Protein AF-0000000080636293 (afdb_homodimer)

Sequence (524 aa):
MVNEALSLHAPFLYRIYSVWFRHVRVYSQNLLANAFPPFVEPIIFLIGIGLGLGRFVPDINGQPFVQYLAIGIIVTPAMFTAAYECTFGTFIRLKYEKIYDGMLAAPLTAHDLLIGEILWAGTKGFFFSSSVLVVVSIFGILNPLQVIIAPLVGFLTASMFATIAFIITSIVDNLEQFNFFFTGFIEPMFFLSGVVFPIEQLPDWLRPVAEVFPLTHPVRLLRAYSMGDMGLTQLWDILYCVVLIVLAGWFGMRRLRRQMVDMVNEALSLHAPFLYRIYSVWFRHVRVYSQNLLANAFPPFVEPIIFLIGIGLGLGRFVPDINGQPFVQYLAIGIIVTPAMFTAAYECTFGTFIRLKYEKIYDGMLAAPLTAHDLLIGEILWAGTKGFFFSSSVLVVVSIFGILNPLQVIIAPLVGFLTASMFATIAFIITSIVDNLEQFNFFFTGFIEPMFFLSGVVFPIEQLPDWLRPVAEVFPLTHPVRLLRAYSMGDMGLTQLWDILYCVVLIVLAGWFGMRRLRRQMVD

Secondary structure (DSSP, 8-state):
--TTTTGGGS-HHHHHHHHHHHHHHHHHHTHHHHHHHHHHHHHHHIIIIIIHHHTTSPPBTTB-HHHHHHHHHTTHHHHHHHHHIIIIIHHIIIIII-HHHHHHTTT--HHHHHHHHHHHHHHHHHHHHHHHHHHHHHTTSS-GGGGTTHHHHHHHHHHHHHHHHHHHHHH--SGGGHHHHIIIIIHHHHHHSSSSS-GGGS-TTTHHHHHH-TTHHHHHHHHHHHTT--SHHHHHHHHHHHHHHHHHHHHHHHHHHHHHH-/--TTTSGGGS-HHHHHHHHHHHHHHHHHHTHHHHHHHHHHHHHHHIIIIIIHHHTTSPPBTTB-HHHHHHHHHTTHHHHHHHHHIIIIIHHIIIIII-HHHHHHTTT--HHHHHHHHHHHHHHHHHHHHHHHHHHHHHTTSS-GGGGTTHHHHHHHHHHHHHHHHHHHHHH--SGGGHHHHIIIIIHHHHHHSSSSS-GGGS-TTTHHHHHH-TTHHHHHHHHHHHHT--SHHHHHHHHHHHHHHHHHHHHHHHHHHHHHH-

Structure (mmCIF, N/CA/C/O backbone):
data_AF-0000000080636293-model_v1
#
loop_
_entity.id
_entity.type
_entity.pdbx_description
1 polymer 'Transport permease protein'
#
loop_
_atom_site.group_PDB
_atom_site.id
_atom_site.type_symbol
_atom_site.label_atom_id
_atom_site.label_alt_id
_atom_site.label_comp_id
_atom_site.label_asym_id
_atom_site.label_entity_id
_atom_site.label_seq_id
_atom_site.pdbx_PDB_ins_code
_atom_site.Cartn_x
_atom_site.Cartn_y
_atom_site.Cartn_z
_atom_site.occupancy
_atom_site.B_iso_or_equiv
_atom_site.auth_seq_id
_atom_site.auth_comp_id
_atom_site.auth_asym_id
_atom_site.auth_atom_id
_atom_site.pdbx_PDB_model_num
ATOM 1 N N . MET A 1 1 ? -28.094 35.75 16.172 1 33.78 1 MET A N 1
ATOM 2 C CA . MET A 1 1 ? -28.797 34.75 16.984 1 33.78 1 MET A CA 1
ATOM 3 C C . MET A 1 1 ? -30.016 34.219 16.234 1 33.78 1 MET A C 1
ATOM 5 O O . MET A 1 1 ? -30.453 33.094 16.484 1 33.78 1 MET A O 1
ATOM 9 N N . VAL A 1 2 ? -30.766 35.125 15.656 1 38.97 2 VAL A N 1
ATOM 10 C CA . VAL A 1 2 ? -32 34.844 14.93 1 38.97 2 VAL A CA 1
ATOM 11 C C . VAL A 1 2 ? -31.719 33.969 13.711 1 38.97 2 VAL A C 1
ATOM 13 O O . VAL A 1 2 ? -32.469 33.062 13.406 1 38.97 2 VAL A O 1
ATOM 16 N N . ASN A 1 3 ? -30.703 34.406 12.859 1 35.59 3 ASN A N 1
ATOM 17 C CA . ASN A 1 3 ? -30.312 33.75 11.602 1 35.59 3 ASN A CA 1
ATOM 18 C C . ASN A 1 3 ? -29.703 32.375 11.844 1 35.59 3 ASN A C 1
ATOM 20 O O . ASN A 1 3 ? -29.141 31.781 10.922 1 35.59 3 ASN A O 1
ATOM 24 N N . GLU A 1 4 ? -29.172 32.125 13.031 1 40.16 4 GLU A N 1
ATOM 25 C CA . GLU A 1 4 ? -28.641 30.844 13.484 1 40.16 4 GLU A CA 1
ATOM 26 C C . GLU A 1 4 ? -29.719 29.766 13.43 1 40.16 4 GLU A C 1
ATOM 28 O O . GLU A 1 4 ? -29.422 28.578 13.273 1 40.16 4 GLU A O 1
ATOM 33 N N . ALA A 1 5 ? -30.953 29.984 13.922 1 43.47 5 ALA A N 1
ATOM 34 C CA . ALA A 1 5 ? -32.156 29.172 14.078 1 43.47 5 ALA A CA 1
ATOM 35 C C . ALA A 1 5 ? -32.719 28.75 12.719 1 43.47 5 ALA A C 1
ATOM 37 O O . ALA A 1 5 ? -33.312 27.672 12.594 1 43.47 5 ALA A O 1
ATOM 38 N N . LEU A 1 6 ? -32.75 29.531 11.703 1 43.47 6 LEU A N 1
ATOM 39 C CA . LEU A 1 6 ? -33.375 29.328 10.391 1 43.47 6 LEU A CA 1
ATOM 40 C C . LEU A 1 6 ? -32.594 28.312 9.57 1 43.47 6 LEU A C 1
ATOM 42 O O . LEU A 1 6 ? -33.156 27.703 8.648 1 43.47 6 LEU A O 1
ATOM 46 N N . SER A 1 7 ? -31.188 28.297 9.656 1 47.69 7 SER A N 1
ATOM 47 C CA . SER A 1 7 ? -30.266 27.516 8.836 1 47.69 7 SER A CA 1
ATOM 48 C C . SER A 1 7 ? -30.297 26.031 9.219 1 47.69 7 SER A C 1
ATOM 50 O O . SER A 1 7 ? -30.016 25.172 8.383 1 47.69 7 SER A O 1
ATOM 52 N N . LEU A 1 8 ? -30.547 25.688 10.453 1 54.41 8 LEU A N 1
ATOM 53 C CA . LEU A 1 8 ? -31.031 24.359 10.82 1 54.41 8 LEU A CA 1
ATOM 54 C C . LEU A 1 8 ? -32.406 24.078 10.203 1 54.41 8 LEU A C 1
ATOM 56 O O . LEU A 1 8 ? -32.938 22.984 10.367 1 54.41 8 LEU A O 1
ATOM 60 N N . HIS A 1 9 ? -32.875 25 9.414 1 61.44 9 HIS A N 1
ATOM 61 C CA . HIS A 1 9 ? -34.188 24.953 8.82 1 61.44 9 HIS A CA 1
ATOM 62 C C . HIS A 1 9 ? -34.188 24.234 7.473 1 61.44 9 HIS A C 1
ATOM 64 O O . HIS A 1 9 ? -35.219 23.969 6.887 1 61.44 9 HIS A O 1
ATOM 70 N N . ALA A 1 10 ? -33 24.078 6.902 1 69.81 10 ALA A N 1
ATOM 71 C CA . ALA A 1 10 ? -33 23.359 5.625 1 69.81 10 ALA A CA 1
ATOM 72 C C . ALA A 1 10 ? -33.281 21.875 5.832 1 69.81 10 ALA A C 1
ATOM 74 O O . ALA A 1 10 ? -32.875 21.297 6.84 1 69.81 10 ALA A O 1
ATOM 75 N N . PRO A 1 11 ? -34.031 21.344 4.961 1 82.19 11 PRO A N 1
ATOM 76 C CA . PRO A 1 11 ? -34.312 19.906 5.051 1 82.19 11 PRO A CA 1
ATOM 77 C C . PRO A 1 11 ? -33.062 19.062 5.148 1 82.19 11 PRO A C 1
ATOM 79 O O . PRO A 1 11 ? -32 19.453 4.664 1 82.19 11 PRO A O 1
ATOM 82 N N . PHE A 1 12 ? -33.156 18.062 5.887 1 83.94 12 PHE A N 1
ATOM 83 C CA . PHE A 1 12 ? -32.094 17.094 6.156 1 83.94 12 PHE A CA 1
ATOM 84 C C . PHE A 1 12 ? -31.328 16.766 4.879 1 83.94 12 PHE A C 1
ATOM 86 O O . PHE A 1 12 ? -30.094 16.812 4.863 1 83.94 12 PHE A O 1
ATOM 93 N N . LEU A 1 13 ? -32 16.609 3.824 1 85.75 13 LEU A N 1
ATOM 94 C CA . LEU A 1 13 ? -31.391 16.203 2.566 1 85.75 13 LEU A CA 1
ATOM 95 C C . LEU A 1 13 ? -30.531 17.312 1.988 1 85.75 13 LEU A C 1
ATOM 97 O O . LEU A 1 13 ? -29.5 17.047 1.354 1 85.75 13 LEU A O 1
ATOM 101 N N . TYR A 1 14 ? -31 18.484 2.246 1 85 14 TYR A N 1
ATOM 102 C CA . TYR A 1 14 ? -30.234 19.625 1.755 1 85 14 TYR A CA 1
ATOM 103 C C . TYR A 1 14 ? -28.922 19.766 2.527 1 85 14 TYR A C 1
ATOM 105 O O . TYR A 1 14 ? -27.891 20.078 1.945 1 85 14 TYR A O 1
ATOM 113 N N . ARG A 1 15 ? -29.016 19.562 3.773 1 85.12 15 ARG A N 1
ATOM 114 C CA . A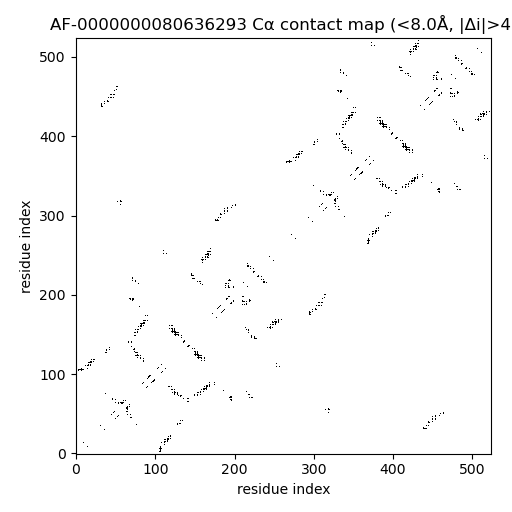RG A 1 15 ? -27.828 19.672 4.613 1 85.12 15 ARG A CA 1
ATOM 115 C C . ARG A 1 15 ? -26.781 18.625 4.238 1 85.12 15 ARG A C 1
ATOM 117 O O . ARG A 1 15 ? -25.594 18.953 4.086 1 85.12 15 ARG A O 1
ATOM 124 N N . ILE A 1 16 ? -27.234 17.469 4.055 1 88.19 16 ILE A N 1
ATOM 125 C CA . ILE A 1 16 ? -26.328 16.375 3.684 1 88.19 16 ILE A CA 1
ATOM 126 C C . ILE A 1 16 ? -25.734 16.641 2.305 1 88.19 16 ILE A C 1
ATOM 128 O O . ILE A 1 16 ? -24.547 16.422 2.084 1 88.19 16 ILE A O 1
ATOM 132 N N . TYR A 1 17 ? -26.547 17.125 1.46 1 88.69 17 TYR A N 1
ATOM 133 C CA . TYR A 1 17 ? -26.094 17.453 0.113 1 88.69 17 TYR A CA 1
ATOM 134 C C . TYR A 1 17 ? -25.047 18.547 0.145 1 88.69 17 TYR A C 1
ATOM 136 O O . TYR A 1 17 ? -24.062 18.5 -0.606 1 88.69 17 TYR A O 1
ATOM 144 N N . SER A 1 18 ? -25.234 19.469 0.982 1 85.62 18 SER A N 1
ATOM 145 C CA . SER A 1 18 ? -24.297 20.578 1.081 1 85.62 18 SER A CA 1
ATOM 146 C C . SER A 1 18 ? -22.922 20.094 1.522 1 85.62 18 SER A C 1
ATOM 148 O O . SER A 1 18 ? -21.891 20.531 0.982 1 85.62 18 SER A O 1
ATOM 150 N N . VAL A 1 19 ? -22.922 19.188 2.461 1 87.44 19 VAL A N 1
ATOM 151 C CA . VAL A 1 19 ? -21.656 18.641 2.947 1 87.44 19 VAL A CA 1
ATOM 152 C C . VAL A 1 19 ? -21 17.797 1.854 1 87.44 19 VAL A C 1
ATOM 154 O O . VAL A 1 19 ? -19.812 17.938 1.578 1 87.44 19 VAL A O 1
ATOM 157 N N . TRP A 1 20 ? -21.781 17 1.296 1 90 20 TRP A N 1
ATOM 158 C CA . TRP A 1 20 ? -21.297 16.156 0.204 1 90 20 TRP A CA 1
ATOM 159 C C . TRP A 1 20 ? -20.734 17 -0.933 1 90 20 TRP A C 1
ATOM 161 O O . TRP A 1 20 ? -19.656 16.719 -1.441 1 90 20 TRP A O 1
ATOM 171 N N . PHE A 1 21 ? -21.469 18.016 -1.294 1 88.06 21 PHE A N 1
ATOM 172 C CA . PHE A 1 21 ? -21.078 18.891 -2.4 1 88.06 21 PHE A CA 1
ATOM 173 C C . PHE A 1 21 ? -19.781 19.609 -2.078 1 88.06 21 PHE A C 1
ATOM 175 O O . PHE A 1 21 ? -18.953 19.844 -2.967 1 88.06 21 PHE A O 1
ATOM 182 N N . ARG A 1 22 ? -19.609 19.938 -0.931 1 84.56 22 ARG A N 1
ATOM 183 C CA . ARG A 1 22 ? -18.359 20.562 -0.514 1 84.56 22 ARG A CA 1
ATOM 184 C C . ARG A 1 22 ? -17.188 19.609 -0.704 1 84.56 22 ARG A C 1
ATOM 186 O O . ARG A 1 22 ? -16.125 20.016 -1.173 1 84.56 22 ARG A O 1
ATOM 193 N N . HIS A 1 23 ? -17.422 18.406 -0.342 1 86.12 23 HIS A N 1
ATOM 194 C CA . HIS A 1 23 ? -16.375 17.422 -0.517 1 86.12 23 HIS A CA 1
ATOM 195 C C . HIS A 1 23 ? -16.047 17.203 -1.993 1 86.12 23 HIS A C 1
ATOM 197 O O . HIS A 1 23 ? -14.883 17.078 -2.369 1 86.12 23 HIS A O 1
ATOM 203 N N . VAL A 1 24 ? -17.078 17.188 -2.779 1 86.56 24 VAL A N 1
ATOM 204 C CA . VAL A 1 24 ? -16.891 17.016 -4.219 1 86.56 24 VAL A CA 1
ATOM 205 C C . VAL A 1 24 ? -16.062 18.188 -4.77 1 86.56 24 VAL A C 1
ATOM 207 O O . VAL A 1 24 ? -15.141 17.969 -5.555 1 86.56 24 VAL A O 1
ATOM 210 N N . ARG A 1 25 ? -16.328 19.344 -4.348 1 82.44 25 ARG A N 1
ATOM 211 C CA . ARG A 1 25 ? -15.672 20.547 -4.844 1 82.44 25 ARG A CA 1
ATOM 212 C C . ARG A 1 25 ? -14.195 20.562 -4.457 1 82.44 25 ARG A C 1
ATOM 214 O O . ARG A 1 25 ? -13.336 20.891 -5.277 1 82.44 25 ARG A O 1
ATOM 221 N N . VAL A 1 26 ? -13.938 20.188 -3.256 1 79.5 26 VAL A N 1
ATOM 222 C CA . VAL A 1 26 ? -12.562 20.188 -2.77 1 79.5 26 VAL A CA 1
ATOM 223 C C . VAL A 1 26 ? -11.758 19.094 -3.471 1 79.5 26 VAL A C 1
ATOM 225 O O . VAL A 1 26 ? -10.609 19.312 -3.871 1 79.5 26 VAL A O 1
ATOM 228 N N . TYR A 1 27 ? -12.391 18.016 -3.602 1 80.38 27 TYR A N 1
ATOM 229 C CA . TYR A 1 27 ? -11.727 16.891 -4.242 1 80.38 27 TYR A CA 1
ATOM 230 C C . TYR A 1 27 ? -11.438 17.188 -5.711 1 80.38 27 TYR A C 1
ATOM 232 O O . TYR A 1 27 ? -10.391 16.797 -6.234 1 80.38 27 TYR A O 1
ATOM 240 N N . SER A 1 28 ? -12.281 17.922 -6.387 1 78.25 28 SER A N 1
ATOM 241 C CA . SER A 1 28 ? -12.172 18.219 -7.812 1 78.25 28 SER A CA 1
ATOM 242 C C . SER A 1 28 ? -11.055 19.219 -8.086 1 78.25 28 SER A C 1
ATOM 244 O O . SER A 1 28 ? -10.586 19.328 -9.219 1 78.25 28 SER A O 1
ATOM 246 N N . GLN A 1 29 ? -10.578 19.859 -7.023 1 77.62 29 GLN A N 1
ATOM 247 C CA . GLN A 1 29 ? -9.484 20.812 -7.188 1 77.62 29 GLN A CA 1
ATOM 248 C C . GLN A 1 29 ? -8.156 20.094 -7.418 1 77.62 29 GLN A C 1
ATOM 250 O O . GLN A 1 29 ? -7.254 20.641 -8.062 1 77.62 29 GLN A O 1
ATOM 255 N N . ASN A 1 30 ? -7.977 18.812 -6.922 1 74.25 30 ASN A N 1
ATOM 256 C CA . ASN A 1 30 ? -6.777 18 -7.094 1 74.25 30 ASN A CA 1
ATOM 257 C C . ASN A 1 30 ? -7.109 16.625 -7.652 1 74.25 30 ASN A C 1
ATOM 259 O O . ASN A 1 30 ? -6.57 15.617 -7.195 1 74.25 30 ASN A O 1
ATOM 263 N N . LEU A 1 31 ? -7.977 16.688 -8.609 1 71.31 31 LEU A N 1
ATOM 264 C CA . LEU A 1 31 ? -8.562 15.461 -9.141 1 71.31 31 LEU A CA 1
ATOM 265 C C . LEU A 1 31 ? -7.484 14.547 -9.719 1 71.31 31 LEU A C 1
ATOM 267 O O . LEU A 1 31 ? -7.516 13.336 -9.516 1 71.31 31 LEU A O 1
ATOM 271 N N . LEU A 1 32 ? -6.582 15.125 -10.391 1 70.94 32 LEU A N 1
ATOM 272 C CA . LEU A 1 32 ? -5.559 14.305 -11.031 1 70.94 32 LEU A CA 1
ATOM 273 C C . LEU A 1 32 ? -4.738 13.547 -9.992 1 70.94 32 LEU A C 1
ATOM 275 O O . LEU A 1 32 ? -4.551 12.336 -10.109 1 70.94 32 LEU A O 1
ATOM 279 N N . ALA A 1 33 ? -4.375 14.242 -9.008 1 70.44 33 ALA A N 1
ATOM 280 C CA . ALA A 1 33 ? -3.537 13.625 -7.98 1 70.44 33 ALA A CA 1
ATOM 281 C C . ALA A 1 33 ? -4.328 12.617 -7.148 1 70.44 33 ALA A C 1
ATOM 283 O O . ALA A 1 33 ? -3.803 11.578 -6.758 1 70.44 33 ALA A O 1
ATOM 284 N N . ASN A 1 34 ? -5.613 12.891 -7.047 1 72.5 34 ASN A N 1
ATOM 285 C CA . ASN A 1 34 ? -6.422 12.062 -6.164 1 72.5 34 ASN A CA 1
ATOM 286 C C . ASN A 1 34 ? -7 10.859 -6.902 1 72.5 34 ASN A C 1
ATOM 288 O O . ASN A 1 34 ? -7.195 9.797 -6.312 1 72.5 34 ASN A O 1
ATOM 292 N N . ALA A 1 35 ? -7.25 11.086 -8.086 1 74.25 35 ALA A N 1
ATOM 293 C CA . ALA A 1 35 ? -7.953 10.055 -8.836 1 74.25 35 ALA A CA 1
ATOM 294 C C . ALA A 1 35 ? -6.969 9.094 -9.5 1 74.25 35 ALA A C 1
ATOM 296 O O . ALA A 1 35 ? -7.34 7.977 -9.875 1 74.25 35 ALA A O 1
ATOM 297 N N . PHE A 1 36 ? -5.754 9.469 -9.492 1 80.12 36 PHE A N 1
ATOM 298 C CA . PHE A 1 36 ? -4.758 8.719 -10.242 1 80.12 36 PHE A CA 1
ATOM 299 C C . PHE A 1 36 ? -4.457 7.387 -9.555 1 80.12 36 PHE A C 1
ATOM 301 O O . PHE A 1 36 ? -4.523 6.328 -10.188 1 80.12 36 PHE A O 1
ATOM 308 N N . PRO A 1 37 ? -4.336 7.332 -8.312 1 77.69 37 PRO A N 1
ATOM 309 C CA . PRO A 1 37 ? -3.861 6.098 -7.68 1 77.69 37 PRO A CA 1
ATOM 310 C C . PRO A 1 37 ? -4.891 4.973 -7.746 1 77.69 37 PRO A C 1
ATOM 312 O O . PRO A 1 37 ? -4.559 3.85 -8.141 1 77.69 37 PRO A O 1
ATOM 315 N N . PRO A 1 38 ? -6.078 5.289 -7.473 1 73.69 38 PRO A N 1
ATOM 316 C CA . PRO A 1 38 ? -7.047 4.191 -7.457 1 73.69 38 PRO A CA 1
ATOM 317 C C . PRO A 1 38 ? -7.289 3.6 -8.844 1 73.69 38 PRO A C 1
ATOM 319 O O . PRO A 1 38 ? -7.734 2.455 -8.961 1 73.69 38 PRO A O 1
ATOM 322 N N . PHE A 1 39 ? -6.93 4.395 -9.797 1 76.38 39 PHE A N 1
ATOM 323 C CA . PHE A 1 39 ? -7.094 3.932 -11.172 1 76.38 39 PHE A CA 1
ATOM 324 C C . PHE A 1 39 ? -5.887 3.115 -11.609 1 76.38 39 PHE A C 1
ATOM 326 O O . PHE A 1 39 ? -6.035 2.098 -12.289 1 76.38 39 PHE A O 1
ATOM 333 N N . VAL A 1 40 ? -4.789 3.449 -11.227 1 81.25 40 VAL A N 1
ATOM 334 C CA . VAL A 1 40 ? -3.541 2.895 -11.742 1 81.25 40 VAL A CA 1
ATOM 335 C C . VAL A 1 40 ? -3.197 1.611 -10.984 1 81.25 40 VAL A C 1
ATOM 337 O O . VAL A 1 40 ? -2.732 0.638 -11.586 1 81.25 40 VAL A O 1
ATOM 340 N N . GLU A 1 41 ? -3.543 1.573 -9.766 1 84 41 GLU A N 1
ATOM 341 C CA . GLU A 1 41 ? -3.117 0.475 -8.906 1 84 41 GLU A CA 1
ATOM 342 C C . GLU A 1 41 ? -3.73 -0.849 -9.359 1 84 41 GLU A C 1
ATOM 344 O O . GLU A 1 41 ? -3.027 -1.855 -9.469 1 84 41 GLU A O 1
ATOM 349 N N . PRO A 1 42 ? -4.977 -0.83 -9.656 1 81.25 42 PRO A N 1
ATOM 350 C CA . PRO A 1 42 ? -5.551 -2.09 -10.133 1 81.25 42 PRO A CA 1
ATOM 351 C C . PRO A 1 42 ? -4.91 -2.574 -11.43 1 81.25 42 PRO A C 1
ATOM 353 O O . PRO A 1 42 ? -4.73 -3.781 -11.625 1 81.25 42 PRO A O 1
ATOM 356 N N . ILE A 1 43 ? -4.578 -1.666 -12.281 1 83.25 43 ILE A N 1
ATOM 357 C CA . ILE A 1 43 ? -3.957 -2.01 -13.555 1 83.25 43 ILE A CA 1
ATOM 358 C C . ILE A 1 43 ? -2.6 -2.664 -13.305 1 83.25 43 ILE A C 1
ATOM 360 O O . ILE A 1 43 ? -2.293 -3.707 -13.883 1 83.25 43 ILE A O 1
ATOM 364 N N . ILE A 1 44 ? -1.956 -2.133 -12.414 1 83.5 44 ILE A N 1
ATOM 365 C CA . ILE A 1 44 ? -0.627 -2.637 -12.086 1 83.5 44 ILE A CA 1
ATOM 366 C C . ILE A 1 44 ? -0.741 -4.027 -11.469 1 83.5 44 ILE A C 1
ATOM 368 O O . ILE A 1 44 ? 0.027 -4.93 -11.812 1 83.5 44 ILE A O 1
ATOM 372 N N . PHE A 1 45 ? -1.688 -4.168 -10.695 1 85.44 45 PHE A N 1
ATOM 373 C CA . PHE A 1 45 ? -1.891 -5.445 -10.023 1 85.44 45 PHE A CA 1
ATOM 374 C C . PHE A 1 45 ? -2.312 -6.52 -11.016 1 85.44 45 PHE A C 1
ATOM 376 O O . PHE A 1 45 ? -1.833 -7.652 -10.953 1 85.44 45 PHE A O 1
ATOM 383 N N . LEU A 1 46 ? -3.117 -6.16 -11.945 1 85.69 46 LEU A N 1
ATOM 384 C CA . LEU A 1 46 ? -3.586 -7.105 -12.953 1 85.69 46 LEU A CA 1
ATOM 385 C C . LEU A 1 46 ? -2.459 -7.496 -13.898 1 85.69 46 LEU A C 1
ATOM 387 O O . LEU A 1 46 ? -2.32 -8.664 -14.266 1 85.69 46 LEU A O 1
ATOM 391 N N . ILE A 1 47 ? -1.699 -6.516 -14.242 1 81.06 47 ILE A N 1
ATOM 392 C CA . ILE A 1 47 ? -0.583 -6.801 -15.141 1 81.06 47 ILE A CA 1
ATOM 393 C C . ILE A 1 47 ? 0.486 -7.598 -14.391 1 81.06 47 ILE A C 1
ATOM 395 O O . ILE A 1 47 ? 0.973 -8.617 -14.891 1 81.06 47 ILE A O 1
ATOM 399 N N . GLY A 1 48 ? 0.778 -7.156 -13.242 1 81.75 48 GLY A N 1
ATOM 400 C CA . GLY A 1 48 ? 1.832 -7.789 -12.469 1 81.75 48 GLY A CA 1
ATOM 401 C C . GLY A 1 48 ? 1.481 -9.195 -12.023 1 81.75 48 GLY A C 1
ATOM 402 O O . GLY A 1 48 ? 2.166 -10.156 -12.383 1 81.75 48 GLY A O 1
ATOM 403 N N . ILE A 1 49 ? 0.392 -9.289 -11.297 1 81.56 49 ILE A N 1
ATOM 404 C CA . ILE A 1 49 ? 0.025 -10.578 -10.727 1 81.56 49 ILE A CA 1
ATOM 405 C C . ILE A 1 49 ? -0.816 -11.367 -11.727 1 81.56 49 ILE A C 1
ATOM 407 O O . ILE A 1 49 ? -0.576 -12.555 -11.953 1 81.56 49 ILE A O 1
ATOM 411 N N . GLY A 1 50 ? -1.71 -10.742 -12.352 1 82 50 GLY A N 1
ATOM 412 C CA . GLY A 1 50 ? -2.605 -11.43 -13.266 1 82 50 GLY A CA 1
ATOM 413 C C . GLY A 1 50 ? -1.897 -12.008 -14.477 1 82 50 GLY A C 1
ATOM 414 O O . GLY A 1 50 ? -1.971 -13.211 -14.727 1 82 50 GLY A O 1
ATOM 415 N N . LEU A 1 51 ? -1.155 -11.188 -15.094 1 78.06 51 LEU A N 1
ATOM 416 C CA . LEU A 1 51 ? -0.467 -11.656 -16.281 1 78.06 51 LEU A CA 1
ATOM 417 C C . LEU A 1 51 ? 0.823 -12.383 -15.922 1 78.06 51 LEU A C 1
ATOM 419 O O . LEU A 1 51 ? 1.191 -13.367 -16.578 1 78.06 51 LEU A O 1
ATOM 423 N N . GLY A 1 52 ? 1.44 -11.93 -14.906 1 76.94 52 GLY A N 1
ATOM 424 C CA . GLY A 1 52 ? 2.686 -12.555 -14.492 1 76.94 52 GLY A CA 1
ATOM 425 C C . GLY A 1 52 ? 2.502 -13.969 -13.984 1 76.94 52 GLY A C 1
ATOM 426 O O . GLY A 1 52 ? 3.285 -14.859 -14.32 1 76.94 52 GLY A O 1
ATOM 427 N N . LEU A 1 53 ? 1.402 -14.141 -13.234 1 81 53 LEU A N 1
ATOM 428 C CA . LEU A 1 53 ? 1.17 -15.453 -12.641 1 81 53 LEU A CA 1
ATOM 429 C C . LEU A 1 53 ? 0.152 -1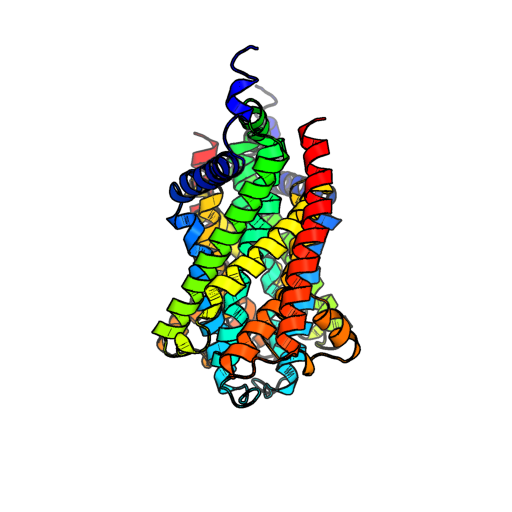6.25 -13.461 1 81 53 LEU A C 1
ATOM 431 O O . LEU A 1 53 ? 0.026 -17.453 -13.297 1 81 53 LEU A O 1
ATOM 435 N N . GLY A 1 54 ? -0.557 -15.539 -14.273 1 79.25 54 GLY A N 1
ATOM 436 C CA . GLY A 1 54 ? -1.654 -16.141 -15.008 1 79.25 54 GLY A CA 1
ATOM 437 C C . GLY A 1 54 ? -1.229 -17.359 -15.82 1 79.25 54 GLY A C 1
ATOM 438 O O . GLY A 1 54 ? -1.995 -18.312 -15.977 1 79.25 54 GLY A O 1
ATOM 439 N N . ARG A 1 55 ? -0.045 -17.391 -16.219 1 76.69 55 ARG A N 1
ATOM 440 C CA . ARG A 1 55 ? 0.416 -18.5 -17.047 1 76.69 55 ARG A CA 1
ATOM 441 C C . ARG A 1 55 ? 0.751 -19.719 -16.188 1 76.69 55 ARG A C 1
ATOM 443 O O . ARG A 1 55 ? 0.781 -20.844 -16.672 1 76.69 55 ARG A O 1
ATOM 450 N N . PHE A 1 56 ? 0.848 -19.422 -14.859 1 77.31 56 PHE A N 1
ATOM 451 C CA . PHE A 1 56 ? 1.283 -20.5 -13.969 1 77.31 56 PHE A CA 1
ATOM 452 C C . PHE A 1 56 ? 0.116 -21.031 -13.141 1 77.31 56 PHE A C 1
ATOM 454 O O . PHE A 1 56 ? 0.151 -22.156 -12.656 1 77.31 56 PHE A O 1
ATOM 461 N N . VAL A 1 57 ? -0.785 -20.203 -13.062 1 77.75 57 VAL A N 1
ATOM 462 C CA . VAL A 1 57 ? -1.896 -20.547 -12.18 1 77.75 57 VAL A CA 1
ATOM 463 C C . VAL A 1 57 ? -3.023 -21.172 -13 1 77.75 57 VAL A C 1
ATOM 465 O O . VAL A 1 57 ? -3.457 -20.609 -14.008 1 77.75 57 VAL A O 1
ATOM 468 N N . PRO A 1 58 ? -3.328 -22.375 -12.672 1 78.69 58 PRO A N 1
ATOM 469 C CA . PRO A 1 58 ? -4.477 -22.969 -13.359 1 78.69 58 PRO A CA 1
ATOM 470 C C . PRO A 1 58 ? -5.758 -22.156 -13.188 1 78.69 58 PRO A C 1
ATOM 472 O O . PRO A 1 58 ? -5.797 -21.234 -12.367 1 78.69 58 PRO A O 1
ATOM 475 N N . ASP A 1 59 ? -6.66 -22.422 -14.023 1 83.12 59 ASP A N 1
ATOM 476 C CA . ASP A 1 59 ? -7.961 -21.766 -13.875 1 83.12 59 ASP A CA 1
ATOM 477 C C . ASP A 1 59 ? -8.523 -21.969 -12.477 1 83.12 59 ASP A C 1
ATOM 479 O O . ASP A 1 59 ? -8.352 -23.031 -11.875 1 83.12 59 ASP A O 1
ATOM 483 N N . ILE A 1 60 ? -9.047 -20.953 -11.961 1 78.06 60 ILE A N 1
ATOM 484 C CA . ILE A 1 60 ? -9.68 -20.984 -10.641 1 78.06 60 ILE A CA 1
ATOM 485 C C . ILE A 1 60 ? -11.195 -21.047 -10.797 1 78.06 60 ILE A C 1
ATOM 487 O O . ILE A 1 60 ? -11.812 -20.109 -11.289 1 78.06 60 ILE A O 1
ATOM 491 N N . ASN A 1 61 ? -11.734 -22.078 -10.328 1 77.62 61 ASN A N 1
ATOM 492 C CA . ASN A 1 61 ? -13.172 -22.297 -10.445 1 77.62 61 ASN A CA 1
ATOM 493 C C . ASN A 1 61 ? -13.641 -22.141 -11.891 1 77.62 61 ASN A C 1
ATOM 495 O O . ASN A 1 61 ? -14.641 -21.484 -12.156 1 77.62 61 ASN A O 1
ATOM 499 N N . GLY A 1 62 ? -12.82 -22.516 -12.844 1 80 62 GLY A N 1
ATOM 500 C CA . GLY A 1 62 ? -13.188 -22.562 -14.25 1 80 62 GLY A CA 1
ATOM 501 C C . GLY A 1 62 ? -12.906 -21.266 -14.977 1 80 62 GLY A C 1
ATOM 502 O O . GLY A 1 62 ? -13.234 -21.125 -16.156 1 80 62 GLY A O 1
ATOM 503 N N . GLN A 1 63 ? -12.391 -20.312 -14.297 1 86.38 63 GLN A N 1
ATOM 504 C CA . GLN A 1 63 ? -12.062 -19.047 -14.938 1 86.38 63 GLN A CA 1
ATOM 505 C C . GLN A 1 63 ? -10.562 -18.781 -14.891 1 86.38 63 GLN A C 1
ATOM 507 O O . GLN A 1 63 ? -9.883 -19.203 -13.945 1 86.38 63 GLN A O 1
ATOM 512 N N . PRO A 1 64 ? -10.18 -18.141 -15.922 1 88.94 64 PRO A N 1
ATOM 513 C CA . PRO A 1 64 ? -8.758 -17.781 -15.883 1 88.94 64 PRO A CA 1
ATOM 514 C C . PRO A 1 64 ? -8.398 -16.953 -14.656 1 88.94 64 PRO A C 1
ATOM 516 O O . PRO A 1 64 ? -9.211 -16.141 -14.188 1 88.94 64 PRO A O 1
ATOM 519 N N . PHE A 1 65 ? -7.27 -17.156 -14.141 1 89 65 PHE A N 1
ATOM 520 C CA . PHE A 1 65 ? -6.797 -16.484 -12.93 1 89 65 PHE A CA 1
ATOM 521 C C . PHE A 1 65 ? -6.938 -14.977 -13.047 1 89 65 PHE A C 1
ATOM 523 O O . PHE A 1 65 ? -7.336 -14.305 -12.094 1 89 65 PHE A O 1
ATOM 530 N N . VAL A 1 66 ? -6.66 -14.469 -14.258 1 89.5 66 VAL A N 1
ATOM 531 C CA . VAL A 1 66 ? -6.707 -13.031 -14.469 1 89.5 66 VAL A CA 1
ATOM 532 C C . VAL A 1 66 ? -8.133 -12.523 -14.289 1 89.5 66 VAL A C 1
ATOM 534 O O . VAL A 1 66 ? -8.352 -11.438 -13.742 1 89.5 66 VAL A O 1
ATOM 537 N N . GLN A 1 67 ? -9.07 -13.297 -14.711 1 91.5 67 GLN A N 1
ATOM 538 C CA . GLN A 1 67 ? -10.469 -12.93 -14.555 1 91.5 67 GLN A CA 1
ATOM 539 C C . GLN A 1 67 ? -10.906 -13.016 -13.094 1 91.5 67 GLN A C 1
ATOM 541 O O . GLN A 1 67 ? -11.648 -12.156 -12.617 1 91.5 67 GLN A O 1
ATOM 546 N N . TYR A 1 68 ? -10.461 -14.047 -12.484 1 91.44 68 TYR A N 1
ATOM 547 C CA . TYR A 1 68 ? -10.742 -14.18 -11.055 1 91.44 68 TYR A CA 1
ATOM 548 C C . TYR A 1 68 ? -10.219 -12.969 -10.281 1 91.44 68 TYR A C 1
ATOM 550 O O . TYR A 1 68 ? -10.93 -12.398 -9.461 1 91.44 68 TYR A O 1
ATOM 558 N N . LEU A 1 69 ? -9 -12.594 -10.562 1 92.12 69 LEU A N 1
ATOM 559 C CA . LEU A 1 69 ? -8.344 -11.469 -9.906 1 92.12 69 LEU A CA 1
ATOM 560 C C . LEU A 1 69 ? -9.062 -10.156 -10.227 1 92.12 69 LEU A C 1
ATOM 562 O O . LEU A 1 69 ? -9.234 -9.312 -9.352 1 92.12 69 LEU A O 1
ATOM 566 N N . ALA A 1 70 ? -9.445 -10.016 -11.445 1 93.25 70 ALA A N 1
ATOM 567 C CA . ALA A 1 70 ? -10.117 -8.797 -11.898 1 93.25 70 ALA A CA 1
ATOM 568 C C . ALA A 1 70 ? -11.398 -8.555 -11.109 1 93.25 70 ALA A C 1
ATOM 570 O O . ALA A 1 70 ? -11.641 -7.445 -10.633 1 93.25 70 ALA A O 1
ATOM 571 N N . ILE A 1 71 ? -12.164 -9.602 -10.945 1 93.94 71 ILE A N 1
ATOM 572 C CA . ILE A 1 71 ? -13.43 -9.469 -10.234 1 93.94 71 ILE A CA 1
ATOM 573 C C . ILE A 1 71 ? -13.172 -9.102 -8.773 1 93.94 71 ILE A C 1
ATOM 575 O O . ILE A 1 71 ? -13.852 -8.242 -8.211 1 93.94 71 ILE A O 1
ATOM 579 N N . GLY A 1 72 ? -12.164 -9.688 -8.227 1 93.88 72 GLY A N 1
ATOM 580 C CA . GLY A 1 72 ? -11.836 -9.469 -6.824 1 93.88 72 GLY A CA 1
ATOM 581 C C . GLY A 1 72 ? -11.344 -8.055 -6.543 1 93.88 72 GLY A C 1
ATOM 582 O O . GLY A 1 72 ? -11.602 -7.508 -5.469 1 93.88 72 GLY A O 1
ATOM 583 N N . ILE A 1 73 ? -10.664 -7.434 -7.457 1 95 73 ILE A N 1
ATOM 584 C CA . ILE A 1 73 ? -9.984 -6.172 -7.18 1 95 73 ILE A CA 1
ATOM 585 C C . ILE A 1 73 ? -10.93 -5.008 -7.445 1 95 73 ILE A C 1
ATOM 587 O O . ILE A 1 73 ? -10.633 -3.863 -7.09 1 95 73 ILE A O 1
ATOM 591 N N . ILE A 1 74 ? -12.062 -5.23 -7.988 1 95.69 74 ILE A N 1
ATOM 592 C CA . ILE A 1 74 ? -12.977 -4.188 -8.43 1 95.69 74 ILE A CA 1
ATOM 593 C C . ILE A 1 74 ? -13.383 -3.316 -7.242 1 95.69 74 ILE A C 1
ATOM 595 O O . ILE A 1 74 ? -13.445 -2.09 -7.359 1 95.69 74 ILE A O 1
ATOM 599 N N . VAL A 1 75 ? -13.531 -3.947 -6.082 1 95.44 75 VAL A N 1
ATOM 600 C CA . VAL A 1 75 ? -14.109 -3.174 -4.992 1 95.44 75 VAL A CA 1
ATOM 601 C C . VAL A 1 75 ? -13.016 -2.766 -4.008 1 95.44 75 VAL A C 1
ATOM 603 O O . VAL A 1 75 ? -13.266 -1.994 -3.078 1 95.44 75 VAL A O 1
ATOM 606 N N . THR A 1 76 ? -11.805 -3.213 -4.195 1 95.38 76 THR A N 1
ATOM 607 C CA . THR A 1 76 ? -10.742 -2.955 -3.23 1 95.38 76 THR A CA 1
ATOM 608 C C . THR A 1 76 ? -10.406 -1.467 -3.186 1 95.38 76 THR A C 1
ATOM 610 O O . THR A 1 76 ? -10.133 -0.92 -2.113 1 95.38 76 THR A O 1
ATOM 613 N N . PRO A 1 77 ? -10.43 -0.735 -4.316 1 94.19 77 PRO A N 1
ATOM 614 C CA . PRO A 1 77 ? -10.172 0.704 -4.215 1 94.19 77 PRO A CA 1
ATOM 615 C C . PRO A 1 77 ? -11.211 1.425 -3.355 1 94.19 77 PRO A C 1
ATOM 617 O O . PRO A 1 77 ? -10.891 2.416 -2.695 1 94.19 77 PRO A O 1
ATOM 620 N N . ALA A 1 78 ? -12.391 0.94 -3.41 1 95.94 78 ALA A N 1
ATOM 621 C CA . ALA A 1 78 ? -13.445 1.517 -2.576 1 95.94 78 ALA A CA 1
ATOM 622 C C . ALA A 1 78 ? -13.102 1.39 -1.095 1 95.94 78 ALA A C 1
ATOM 624 O O . ALA A 1 78 ? -13.305 2.328 -0.32 1 95.94 78 ALA A O 1
ATOM 625 N N . MET A 1 79 ? -12.609 0.281 -0.73 1 96.5 79 MET A N 1
ATOM 626 C CA . MET A 1 79 ? -12.195 0.068 0.652 1 96.5 79 MET A CA 1
ATOM 627 C C . MET A 1 79 ? -11.078 1.035 1.038 1 96.5 79 MET A C 1
ATOM 629 O O . MET A 1 79 ? -11.18 1.73 2.051 1 96.5 79 MET A O 1
ATOM 633 N N . PHE A 1 80 ? -10.07 1.122 0.215 1 92.81 80 PHE A N 1
ATOM 634 C CA . PHE A 1 80 ? -8.883 1.911 0.536 1 92.81 80 PHE A CA 1
ATOM 635 C C . PHE A 1 80 ? -9.227 3.396 0.59 1 92.81 80 PHE A C 1
ATOM 637 O O . PHE A 1 80 ? -8.844 4.09 1.534 1 92.81 80 PHE A O 1
ATOM 644 N N . THR A 1 81 ? -9.922 3.877 -0.389 1 91.06 81 THR A N 1
ATOM 645 C CA . THR A 1 81 ? -10.227 5.301 -0.462 1 91.06 81 THR A CA 1
ATOM 646 C C . THR A 1 81 ? -11.102 5.73 0.712 1 91.06 81 THR A C 1
ATOM 648 O O . THR A 1 81 ? -10.891 6.793 1.296 1 91.06 81 THR A O 1
ATOM 651 N N . ALA A 1 82 ? -12.062 4.891 1 1 95.75 82 ALA A N 1
ATOM 652 C CA . ALA A 1 82 ? -12.945 5.219 2.113 1 95.75 82 ALA A CA 1
ATOM 653 C C . ALA A 1 82 ? -12.195 5.184 3.441 1 95.75 82 ALA A C 1
ATOM 655 O O . ALA A 1 82 ? -12.367 6.07 4.285 1 95.75 82 ALA A O 1
ATOM 656 N N . ALA A 1 83 ? -11.414 4.168 3.592 1 95 83 ALA A N 1
ATOM 657 C CA . ALA A 1 83 ? -10.633 4.055 4.82 1 95 83 ALA A CA 1
ATOM 658 C C . ALA A 1 83 ? -9.695 5.246 4.988 1 95 83 ALA A C 1
ATOM 660 O O . ALA A 1 83 ? -9.617 5.832 6.07 1 95 83 ALA A O 1
ATOM 661 N N . TYR A 1 84 ? -9.07 5.617 3.924 1 89.19 84 TYR A N 1
ATOM 662 C CA . TYR A 1 84 ? -8.141 6.738 3.98 1 89.19 84 TYR A CA 1
ATOM 663 C C . TYR A 1 84 ? -8.875 8.047 4.254 1 89.19 84 TYR A C 1
ATOM 665 O O . TYR A 1 84 ? -8.453 8.836 5.098 1 89.19 84 TYR A O 1
ATOM 673 N N . GLU A 1 85 ? -9.953 8.281 3.555 1 89.25 85 GLU A N 1
ATOM 674 C CA . GLU A 1 85 ? -10.734 9.508 3.662 1 89.25 85 GLU A CA 1
ATOM 675 C C . GLU A 1 85 ? -11.305 9.68 5.07 1 89.25 85 GLU A C 1
ATOM 677 O O . GLU A 1 85 ? -11.289 10.789 5.621 1 89.25 85 GLU A O 1
ATOM 682 N N . CYS A 1 86 ? -11.734 8.617 5.641 1 94.88 86 CYS A N 1
ATOM 683 C CA . CYS A 1 86 ? -12.469 8.734 6.895 1 94.88 86 CYS A CA 1
ATOM 684 C C . CYS A 1 86 ? -11.562 8.453 8.086 1 94.88 86 CYS A C 1
ATOM 686 O O . CYS A 1 86 ? -12.023 8.445 9.234 1 94.88 86 CYS A O 1
ATOM 688 N N . THR A 1 87 ? -10.305 8.203 7.812 1 93.44 87 THR A N 1
ATOM 689 C CA . THR A 1 87 ? -9.297 8.227 8.867 1 93.44 87 THR A CA 1
ATOM 690 C C . THR A 1 87 ? -8.445 9.492 8.766 1 93.44 87 THR A C 1
ATOM 692 O O . THR A 1 87 ? -8.797 10.531 9.328 1 93.44 87 THR A O 1
ATOM 695 N N . PHE A 1 88 ? -7.527 9.477 7.852 1 85.19 88 PHE A N 1
ATOM 696 C CA . PHE A 1 88 ? -6.625 10.609 7.699 1 85.19 88 PHE A CA 1
ATOM 697 C C . PHE A 1 88 ? -7.402 11.883 7.375 1 85.19 88 PHE A C 1
ATOM 699 O O . PHE A 1 88 ? -7.203 12.914 8.008 1 85.19 88 PHE A O 1
ATOM 706 N N . GLY A 1 89 ? -8.25 11.789 6.43 1 84.62 89 GLY A N 1
ATOM 707 C CA . GLY A 1 89 ? -9 12.969 6.012 1 84.62 89 GLY A CA 1
ATOM 708 C C . GLY A 1 89 ? -9.836 13.562 7.125 1 84.62 89 GLY A C 1
ATOM 709 O O . GLY A 1 89 ? -9.711 14.75 7.434 1 84.62 89 GLY A O 1
ATOM 710 N N . THR A 1 90 ? -10.57 12.797 7.676 1 88.25 90 THR A N 1
ATOM 711 C CA . THR A 1 90 ? -11.461 13.266 8.734 1 88.25 90 THR A CA 1
ATOM 712 C C . THR A 1 90 ? -10.648 13.734 9.945 1 88.25 90 THR A C 1
ATOM 714 O O . THR A 1 90 ? -10.969 14.766 10.539 1 88.25 90 THR A O 1
ATOM 717 N N . PHE A 1 91 ? -9.633 13.023 10.273 1 88.38 91 PHE A N 1
ATOM 718 C CA . PHE A 1 91 ? -8.805 13.367 11.422 1 88.38 91 PHE A CA 1
ATOM 719 C C . PHE A 1 91 ? -8.148 14.727 11.219 1 88.38 91 PHE A C 1
ATOM 721 O O . PHE A 1 91 ? -8.148 15.562 12.133 1 88.38 91 PHE A O 1
ATOM 728 N N . ILE A 1 92 ? -7.617 14.922 10.109 1 80.88 92 ILE A N 1
ATOM 729 C CA . ILE A 1 92 ? -6.953 16.188 9.805 1 80.88 92 ILE A CA 1
ATOM 730 C C . ILE A 1 92 ? -7.969 17.328 9.836 1 80.88 92 ILE A C 1
ATOM 732 O O . ILE A 1 92 ? -7.695 18.391 10.383 1 80.88 92 ILE A O 1
ATOM 736 N N . ARG A 1 93 ? -9.109 17.109 9.266 1 82.56 93 ARG A N 1
ATOM 737 C CA . ARG A 1 93 ? -10.156 18.125 9.258 1 82.56 93 ARG A CA 1
ATOM 738 C C . ARG A 1 93 ? -10.609 18.453 10.68 1 82.56 93 ARG A C 1
ATOM 740 O O . ARG A 1 93 ? -10.914 19.609 10.984 1 82.56 93 ARG A O 1
ATOM 747 N N . LEU A 1 94 ? -10.586 17.5 11.531 1 83.38 94 LEU A N 1
ATOM 748 C CA . LEU A 1 94 ? -11.086 17.656 12.898 1 83.38 94 LEU A CA 1
ATOM 749 C C . LEU A 1 94 ? -10.023 18.297 13.797 1 83.38 94 LEU A C 1
ATOM 751 O O . LEU A 1 94 ? -10.32 19.203 14.562 1 83.38 94 LEU A O 1
ATOM 755 N N . LYS A 1 95 ? -8.844 17.781 13.656 1 81.31 95 LYS A N 1
ATOM 756 C CA . LYS A 1 95 ? -7.855 18.125 14.68 1 81.31 95 LYS A CA 1
ATOM 757 C C . LYS A 1 95 ? -6.922 19.234 14.188 1 81.31 95 LYS A C 1
ATOM 759 O O . LYS A 1 95 ? -6.441 20.047 14.984 1 81.31 95 LYS A O 1
ATOM 764 N N . TYR A 1 96 ? -6.734 19.281 12.914 1 74.88 96 TYR A N 1
ATOM 765 C CA . TYR A 1 96 ? -5.727 20.219 12.438 1 74.88 96 TYR A CA 1
ATOM 766 C C . TYR A 1 96 ? -6.379 21.406 11.742 1 74.88 96 TYR A C 1
ATOM 768 O O . TYR A 1 96 ? -5.973 22.562 11.953 1 74.88 96 TYR A O 1
ATOM 776 N N . GLU A 1 97 ? -7.266 21.172 10.844 1 74.56 97 GLU A N 1
ATOM 777 C CA . GLU A 1 97 ? -7.855 22.266 10.062 1 74.56 97 GLU A CA 1
ATOM 778 C C . GLU A 1 97 ? -9.023 22.906 10.812 1 74.56 97 GLU A C 1
ATOM 780 O O . GLU A 1 97 ? -9.383 24.047 10.539 1 74.56 97 GLU A O 1
ATOM 785 N N . LYS A 1 98 ? -9.617 22.188 11.641 1 76.31 98 LYS A N 1
ATOM 786 C CA . LYS A 1 98 ? -10.766 22.625 12.43 1 76.31 98 LYS A CA 1
ATOM 787 C C . LYS A 1 98 ? -11.914 23.078 11.523 1 76.31 98 LYS A C 1
ATOM 789 O O . LYS A 1 98 ? -12.555 24.094 11.789 1 76.31 98 LYS A O 1
ATOM 794 N N . ILE A 1 99 ? -11.977 22.453 10.422 1 69.44 99 ILE A N 1
ATOM 795 C CA . ILE A 1 99 ? -12.992 22.766 9.422 1 69.44 99 ILE A CA 1
ATOM 796 C C . ILE A 1 99 ? -14.383 22.531 10.008 1 69.44 99 ILE A C 1
ATOM 798 O O . ILE A 1 99 ? -15.32 23.266 9.695 1 69.44 99 ILE A O 1
ATOM 802 N N . TYR A 1 100 ? -14.469 21.656 10.883 1 70.56 100 TYR A N 1
ATOM 803 C CA . TYR A 1 100 ? -15.766 21.281 11.414 1 70.56 100 TYR A CA 1
ATOM 804 C C . TYR A 1 100 ? -16.328 22.359 12.344 1 70.56 100 TYR A C 1
ATOM 806 O O . TYR A 1 100 ? -17.531 22.5 12.469 1 70.56 100 TYR A O 1
ATOM 814 N N . ASP A 1 101 ? -15.383 23.016 12.891 1 71.25 101 ASP A N 1
ATOM 815 C CA . ASP A 1 101 ? -15.812 24.125 13.734 1 71.25 101 ASP A CA 1
ATOM 816 C C . ASP A 1 101 ? -16.562 25.188 12.914 1 71.25 101 ASP A C 1
ATOM 818 O O . ASP A 1 101 ? -17.547 25.75 13.375 1 71.25 101 ASP A O 1
ATOM 822 N N . GLY A 1 102 ? -16.109 25.344 11.711 1 69.5 102 GLY A N 1
ATOM 823 C CA . GLY A 1 102 ? -16.75 26.297 10.836 1 69.5 102 GLY A CA 1
ATOM 824 C C . GLY A 1 102 ? -18.078 25.797 10.281 1 69.5 102 GLY A C 1
ATOM 825 O O . GLY A 1 102 ? -19.031 26.562 10.125 1 69.5 102 GLY A O 1
ATOM 826 N N . MET A 1 103 ? -18.094 24.547 10.109 1 68.62 103 MET A N 1
ATOM 827 C CA . MET A 1 103 ? -19.297 23.969 9.523 1 68.62 103 MET A CA 1
ATOM 828 C C . MET A 1 103 ? -20.422 23.891 10.547 1 68.62 103 MET A C 1
ATOM 830 O O . MET A 1 103 ? -21.594 24.094 10.211 1 68.62 103 MET A O 1
ATOM 834 N N . LEU A 1 104 ? -19.969 23.734 11.648 1 66.5 104 LEU A N 1
ATOM 835 C CA . LEU A 1 104 ? -20.953 23.656 12.719 1 66.5 104 LEU A CA 1
ATOM 836 C C . LEU A 1 104 ? -21.516 25.031 13.047 1 66.5 104 LEU A C 1
ATOM 838 O O . LEU A 1 104 ? -22.594 25.141 13.641 1 66.5 104 LEU A O 1
ATOM 842 N N . ALA A 1 105 ? -20.766 25.969 12.578 1 67.88 105 ALA A N 1
ATOM 843 C CA . ALA A 1 105 ? -21.281 27.328 12.719 1 67.88 105 ALA A CA 1
ATOM 844 C C . ALA A 1 105 ? -22.422 27.578 11.734 1 67.88 105 ALA A C 1
ATOM 846 O O . ALA A 1 105 ? -23.234 28.484 11.93 1 67.88 105 ALA A O 1
ATOM 847 N N . ALA A 1 106 ? -22.469 26.719 10.812 1 66.75 106 ALA A N 1
ATOM 848 C CA . ALA A 1 106 ? -23.594 26.688 9.883 1 66.75 106 ALA A CA 1
ATOM 849 C C . ALA A 1 106 ? -24.734 25.828 10.438 1 66.75 106 ALA A C 1
ATOM 851 O O . ALA A 1 106 ? -24.562 25.156 11.453 1 66.75 106 ALA A O 1
ATOM 852 N N . PRO A 1 107 ? -25.859 26.047 9.969 1 75.25 107 PRO A N 1
ATOM 853 C CA . PRO A 1 107 ? -27 25.266 10.461 1 75.25 107 PRO A CA 1
ATOM 854 C C . PRO A 1 107 ? -26.828 23.766 10.188 1 75.25 107 PRO A C 1
ATOM 856 O O . PRO A 1 107 ? -27.703 23.156 9.562 1 75.25 107 PRO A O 1
ATOM 859 N N . LEU A 1 108 ? -25.625 23.266 10.414 1 81.62 108 LEU A N 1
ATOM 860 C CA . LEU A 1 108 ? -25.312 21.844 10.234 1 81.62 108 LEU A CA 1
ATOM 861 C C . LEU A 1 108 ? -24.969 21.188 11.57 1 81.62 108 LEU A C 1
ATOM 863 O O . LEU A 1 108 ? -24.312 21.797 12.414 1 81.62 108 LEU A O 1
ATOM 867 N N . THR A 1 109 ? -25.531 20.016 11.766 1 82.12 109 THR A N 1
ATOM 868 C CA . THR A 1 109 ? -25.188 19.25 12.961 1 82.12 109 THR A CA 1
ATOM 869 C C . THR A 1 109 ? -24.016 18.312 12.688 1 82.12 109 THR A C 1
ATOM 871 O O . THR A 1 109 ? -23.672 18.062 11.531 1 82.12 109 THR A O 1
ATOM 874 N N . ALA A 1 110 ? -23.422 17.906 13.719 1 83.81 110 ALA A N 1
ATOM 875 C CA . ALA A 1 110 ? -22.328 16.938 13.594 1 83.81 110 ALA A CA 1
ATOM 876 C C . ALA A 1 110 ? -22.797 15.68 12.867 1 83.81 110 ALA A C 1
ATOM 878 O O . ALA A 1 110 ? -22.047 15.086 12.094 1 83.81 110 ALA A O 1
ATOM 879 N N . HIS A 1 111 ? -24.016 15.43 13.117 1 87.56 111 HIS A N 1
ATOM 880 C CA . HIS A 1 111 ? -24.594 14.273 12.453 1 87.56 111 HIS A CA 1
ATOM 881 C C . HIS A 1 111 ? -24.672 14.477 10.945 1 87.56 111 HIS A C 1
ATOM 883 O O . HIS A 1 111 ? -24.359 13.57 10.172 1 87.56 111 HIS A O 1
ATOM 889 N N . ASP A 1 112 ? -25.016 15.602 10.5 1 87.69 112 ASP A N 1
ATOM 890 C CA . ASP A 1 112 ? -25.094 15.922 9.078 1 87.69 112 ASP A CA 1
ATOM 891 C C . ASP A 1 112 ? -23.719 15.836 8.414 1 87.69 112 ASP A C 1
ATOM 893 O O . ASP A 1 112 ? -23.594 15.312 7.305 1 87.69 112 ASP A O 1
ATOM 897 N N . LEU A 1 113 ? -22.766 16.281 9.109 1 87.19 113 LEU A N 1
ATOM 898 C CA . LEU A 1 113 ? -21.406 16.297 8.578 1 87.19 113 LEU A CA 1
ATOM 899 C C . LEU A 1 113 ? -20.875 14.883 8.375 1 87.19 113 LEU A C 1
ATOM 901 O O . LEU A 1 113 ? -20.328 14.562 7.324 1 87.19 113 LEU A O 1
ATOM 905 N N . LEU A 1 114 ? -21.141 14.094 9.352 1 91.06 114 LEU A N 1
ATOM 906 C CA . LEU A 1 114 ? -20.609 12.734 9.305 1 91.06 114 LEU A CA 1
ATOM 907 C C . LEU A 1 114 ? -21.344 11.898 8.266 1 91.06 114 LEU A C 1
ATOM 909 O O . LEU A 1 114 ? -20.719 11.109 7.551 1 91.06 114 LEU A O 1
ATOM 913 N N . ILE A 1 115 ? -22.625 12.109 8.148 1 93.44 115 ILE A N 1
ATOM 914 C CA . ILE A 1 115 ? -23.391 11.414 7.117 1 93.44 115 ILE A CA 1
ATOM 915 C C . ILE A 1 115 ? -22.938 11.883 5.738 1 93.44 115 ILE A C 1
ATOM 917 O O . ILE A 1 115 ? -22.828 11.086 4.809 1 93.44 115 ILE A O 1
ATOM 921 N N . GLY A 1 116 ? -22.734 13.156 5.637 1 92.31 116 GLY A N 1
ATOM 922 C CA . GLY A 1 116 ? -22.203 13.695 4.398 1 92.31 116 GLY A CA 1
ATOM 923 C C . GLY A 1 116 ? -20.859 13.086 4.012 1 92.31 116 GLY A C 1
ATOM 924 O O . GLY A 1 116 ? -20.609 12.828 2.834 1 92.31 116 GLY A O 1
ATOM 925 N N . GLU A 1 117 ? -20.078 12.805 4.996 1 93.12 117 GLU A N 1
ATOM 926 C CA . GLU A 1 117 ? -18.781 12.195 4.754 1 93.12 117 GLU A CA 1
ATOM 927 C C . GLU A 1 117 ? -18.922 10.75 4.293 1 93.12 117 GLU A C 1
ATOM 929 O O . GLU A 1 117 ? -18.172 10.297 3.42 1 93.12 117 GLU A O 1
ATOM 934 N N . ILE A 1 118 ? -19.812 10.125 4.953 1 96.12 118 ILE A N 1
ATOM 935 C CA . ILE A 1 118 ? -20.047 8.734 4.559 1 96.12 118 ILE A CA 1
ATOM 936 C C . ILE A 1 118 ? -20.562 8.688 3.117 1 96.12 118 ILE A C 1
ATOM 938 O O . ILE A 1 118 ? -20.109 7.855 2.326 1 96.12 118 ILE A O 1
ATOM 942 N N . LEU A 1 119 ? -21.422 9.609 2.781 1 96.25 119 LEU A N 1
ATOM 943 C CA . LEU A 1 119 ? -21.953 9.68 1.425 1 96.25 119 LEU A CA 1
ATOM 944 C C . LEU A 1 119 ? -20.844 10.023 0.429 1 96.25 119 LEU A C 1
ATOM 946 O O . LEU A 1 119 ? -20.844 9.508 -0.69 1 96.25 119 LEU A O 1
ATOM 950 N N . TRP A 1 120 ? -20 10.852 0.868 1 94.75 120 TRP A N 1
ATOM 951 C CA . TRP A 1 120 ? -18.875 11.203 0.013 1 94.75 120 TRP A CA 1
ATOM 952 C C . TRP A 1 120 ? -17.969 10 -0.219 1 94.75 120 TRP A C 1
ATOM 954 O O . TRP A 1 120 ? -17.578 9.719 -1.354 1 94.75 120 TRP A O 1
ATOM 964 N N . ALA A 1 121 ? -17.703 9.297 0.849 1 95.62 121 ALA A N 1
ATOM 965 C CA . ALA A 1 121 ? -16.906 8.086 0.728 1 95.62 121 ALA A CA 1
ATOM 966 C C . ALA A 1 121 ? -17.578 7.07 -0.196 1 95.62 121 ALA A C 1
ATOM 968 O O . ALA A 1 121 ? -16.922 6.461 -1.043 1 95.62 121 ALA A O 1
ATOM 969 N N . GLY A 1 122 ? -18.844 6.922 -0.004 1 97.44 122 GLY A N 1
ATOM 970 C CA . GLY A 1 122 ? -19.594 6.035 -0.872 1 97.44 122 GLY A CA 1
ATOM 971 C C . GLY A 1 122 ? -19.547 6.438 -2.334 1 97.44 122 GLY A C 1
ATOM 972 O O . GLY A 1 122 ? -19.391 5.586 -3.213 1 97.44 122 GLY A O 1
ATOM 973 N N . THR A 1 123 ? -19.641 7.723 -2.57 1 96.5 123 THR A N 1
ATOM 974 C CA . THR A 1 123 ? -19.578 8.242 -3.934 1 96.5 123 THR A CA 1
ATOM 975 C C . THR A 1 123 ? -18.219 7.949 -4.559 1 96.5 123 THR A C 1
ATOM 977 O O . THR A 1 123 ? -18.141 7.531 -5.715 1 96.5 123 THR A O 1
ATOM 980 N N . LYS A 1 124 ? -17.219 8.117 -3.795 1 93.75 124 LYS A N 1
ATOM 981 C CA . LYS A 1 124 ? -15.891 7.785 -4.285 1 93.75 124 LYS A CA 1
ATOM 982 C C . LYS A 1 124 ? -15.766 6.297 -4.594 1 93.75 124 LYS A C 1
ATOM 984 O O . LYS A 1 124 ? -15.188 5.914 -5.613 1 93.75 124 LYS A O 1
ATOM 989 N N . GLY A 1 125 ? -16.328 5.516 -3.668 1 96.12 125 GLY A N 1
ATOM 990 C CA . GLY A 1 125 ? -16.297 4.078 -3.898 1 96.12 125 GLY A CA 1
ATOM 991 C C . GLY A 1 125 ? -17.016 3.668 -5.168 1 96.12 125 GLY A C 1
ATOM 992 O O . GLY A 1 125 ? -16.562 2.771 -5.883 1 96.12 125 GLY A O 1
ATOM 993 N N . PHE A 1 126 ? -18.141 4.332 -5.41 1 96.81 126 PHE A N 1
ATOM 994 C CA . PHE A 1 126 ? -18.875 4.102 -6.645 1 96.81 126 PHE A CA 1
ATOM 995 C C . PHE A 1 126 ? -18.016 4.402 -7.863 1 96.81 126 PHE A C 1
ATOM 997 O O . PHE A 1 126 ? -17.922 3.586 -8.781 1 96.81 126 PHE A O 1
ATOM 1004 N N . PHE A 1 127 ? -17.375 5.457 -7.844 1 94.19 127 PHE A N 1
ATOM 1005 C CA . PHE A 1 127 ? -16.594 5.906 -8.992 1 94.19 127 PHE A CA 1
ATOM 1006 C C . PHE A 1 127 ? -15.359 5.043 -9.172 1 94.19 127 PHE A C 1
ATOM 1008 O O . PHE A 1 127 ? -15.016 4.664 -10.289 1 94.19 127 PHE A O 1
ATOM 1015 N N . PHE A 1 128 ? -14.703 4.672 -8.125 1 93.38 128 PHE A N 1
ATOM 1016 C CA . PHE A 1 128 ? -13.453 3.932 -8.242 1 93.38 128 PHE A CA 1
ATOM 1017 C C . PHE A 1 128 ? -13.719 2.486 -8.641 1 93.38 128 PHE A C 1
ATOM 1019 O O . PHE A 1 128 ? -12.953 1.896 -9.406 1 93.38 128 PHE A O 1
ATOM 1026 N N . SER A 1 129 ? -14.773 1.928 -8.109 1 96 129 SER A N 1
ATOM 1027 C CA . SER A 1 129 ? -15.156 0.595 -8.57 1 96 129 SER A CA 1
ATOM 1028 C C . SER A 1 129 ? -15.555 0.61 -10.039 1 96 129 SER A C 1
ATOM 1030 O O . SER A 1 129 ? -15.25 -0.326 -10.781 1 96 129 SER A O 1
ATOM 1032 N N . SER A 1 130 ? -16.219 1.684 -10.477 1 94.69 130 SER A N 1
ATOM 1033 C CA . SER A 1 130 ? -16.562 1.842 -11.883 1 94.69 130 SER A CA 1
ATOM 1034 C C . SER A 1 130 ? -15.312 1.963 -12.742 1 94.69 130 SER A C 1
ATOM 1036 O O . SER A 1 130 ? -15.258 1.415 -13.852 1 94.69 130 SER A O 1
ATOM 1038 N N . SER A 1 131 ? -14.406 2.664 -12.258 1 91.75 131 SER A N 1
ATOM 1039 C CA . SER A 1 131 ? -13.172 2.867 -13 1 91.75 131 SER A CA 1
ATOM 1040 C C . SER A 1 131 ? -12.453 1.547 -13.25 1 91.75 131 SER A C 1
ATOM 1042 O O . SER A 1 131 ? -11.977 1.29 -14.359 1 91.75 131 SER A O 1
ATOM 1044 N N . VAL A 1 132 ? -12.367 0.721 -12.242 1 93.31 132 VAL A N 1
ATOM 1045 C CA . VAL A 1 132 ? -11.719 -0.576 -12.398 1 93.31 132 VAL A CA 1
ATOM 1046 C C . VAL A 1 132 ? -12.508 -1.438 -13.375 1 93.31 132 VAL A C 1
ATOM 1048 O O . VAL A 1 132 ? -11.922 -2.111 -14.234 1 93.31 132 VAL A O 1
ATOM 1051 N N . LEU A 1 133 ? -13.82 -1.401 -13.258 1 94.5 133 LEU A N 1
ATOM 1052 C CA . LEU A 1 133 ? -14.664 -2.152 -14.172 1 94.5 133 LEU A CA 1
ATOM 1053 C C . LEU A 1 133 ? -14.406 -1.738 -15.617 1 94.5 133 LEU A C 1
ATOM 1055 O O . LEU A 1 133 ? -14.305 -2.59 -16.5 1 94.5 133 LEU A O 1
ATOM 1059 N N . VAL A 1 134 ? -14.305 -0.47 -15.828 1 92 134 VAL A N 1
ATOM 1060 C CA . VAL A 1 134 ? -14.047 0.05 -17.172 1 92 134 VAL A CA 1
ATOM 1061 C C . VAL A 1 134 ? -12.695 -0.438 -17.656 1 92 134 VAL A C 1
ATOM 1063 O O . VAL A 1 134 ? -12.57 -0.893 -18.797 1 92 134 VAL A O 1
ATOM 1066 N N . VAL A 1 135 ? -11.742 -0.413 -16.797 1 88.25 135 VAL A N 1
ATOM 1067 C CA . VAL A 1 135 ? -10.383 -0.791 -17.188 1 88.25 135 VAL A CA 1
ATOM 1068 C C . VAL A 1 135 ? -10.344 -2.273 -17.531 1 88.25 135 VAL A C 1
ATOM 1070 O O . VAL A 1 135 ? -9.789 -2.654 -18.578 1 88.25 135 VAL A O 1
ATOM 1073 N N . VAL A 1 136 ? -10.93 -3.105 -16.703 1 90.5 136 VAL A N 1
ATOM 1074 C CA . VAL A 1 136 ? -10.875 -4.543 -16.953 1 90.5 136 VAL A CA 1
ATOM 1075 C C . VAL A 1 136 ? -11.688 -4.891 -18.188 1 90.5 136 VAL A C 1
ATOM 1077 O O . VAL A 1 136 ? -11.344 -5.824 -18.922 1 90.5 136 VAL A O 1
ATOM 1080 N N . SER A 1 137 ? -12.672 -4.129 -18.516 1 91.5 137 SER A N 1
ATOM 1081 C CA . SER A 1 137 ? -13.477 -4.352 -19.703 1 91.5 137 SER A CA 1
ATOM 1082 C C . SER A 1 137 ? -12.727 -3.941 -20.969 1 91.5 137 SER A C 1
ATOM 1084 O O . SER A 1 137 ? -12.805 -4.617 -22 1 91.5 137 SER A O 1
ATOM 1086 N N . ILE A 1 138 ? -12.016 -2.873 -20.859 1 88.12 138 ILE A N 1
ATOM 1087 C CA . ILE A 1 138 ? -11.258 -2.373 -22 1 88.12 138 ILE A CA 1
ATOM 1088 C C . ILE A 1 138 ? -10.18 -3.383 -22.391 1 88.12 138 ILE A C 1
ATOM 1090 O O . ILE A 1 138 ? -9.914 -3.604 -23.578 1 88.12 138 ILE A O 1
ATOM 1094 N N . PHE A 1 139 ? -9.664 -4.066 -21.375 1 85.94 139 PHE A N 1
ATOM 1095 C CA . PHE A 1 139 ? -8.609 -5.035 -21.641 1 85.94 139 PHE A CA 1
ATOM 1096 C C . PHE A 1 139 ? -9.195 -6.387 -22.031 1 85.94 139 PHE A C 1
ATOM 1098 O O . PHE A 1 139 ? -8.461 -7.352 -22.25 1 85.94 139 PHE A O 1
ATOM 1105 N N . GLY A 1 140 ? -10.508 -6.48 -22.094 1 87.38 140 GLY A N 1
ATOM 1106 C CA . GLY A 1 140 ? -11.188 -7.676 -22.547 1 87.38 140 GLY A CA 1
ATOM 1107 C C . GLY A 1 140 ? -11.172 -8.805 -21.531 1 87.38 140 GLY A C 1
ATOM 1108 O O . GLY A 1 140 ? -11.344 -9.969 -21.891 1 87.38 140 GLY A O 1
ATOM 1109 N N . ILE A 1 141 ? -10.953 -8.406 -20.344 1 87.38 141 ILE A N 1
ATOM 1110 C CA . ILE A 1 141 ? -10.836 -9.422 -19.297 1 87.38 141 ILE A CA 1
ATOM 1111 C C . ILE A 1 141 ? -12.227 -9.867 -18.859 1 87.38 141 ILE A C 1
ATOM 1113 O O . ILE A 1 141 ? -12.461 -11.055 -18.625 1 87.38 141 ILE A O 1
ATOM 1117 N N . LEU A 1 142 ? -13.07 -8.844 -18.734 1 89.06 142 LEU A N 1
ATOM 1118 C CA . LEU A 1 142 ? -14.43 -9.109 -18.281 1 89.06 142 LEU A CA 1
ATOM 1119 C C . LEU A 1 142 ? -15.445 -8.367 -19.141 1 89.06 142 LEU A C 1
ATOM 1121 O O . LEU A 1 142 ? -15.18 -7.25 -19.594 1 89.06 142 LEU A O 1
ATOM 1125 N N . ASN A 1 143 ? -16.531 -9.055 -19.328 1 90 143 ASN A N 1
ATOM 1126 C CA . ASN A 1 143 ? -17.688 -8.336 -19.859 1 90 143 ASN A CA 1
ATOM 1127 C C . ASN A 1 143 ? -18.344 -7.465 -18.797 1 90 143 ASN A C 1
ATOM 1129 O O . ASN A 1 143 ? -18.672 -7.945 -17.719 1 90 143 ASN A O 1
ATOM 1133 N N . PRO A 1 144 ? -18.422 -6.199 -19.078 1 88.06 144 PRO A N 1
ATOM 1134 C CA . PRO A 1 144 ? -18.969 -5.293 -18.062 1 88.06 144 PRO A CA 1
ATOM 1135 C C . PRO A 1 144 ? -20.344 -5.742 -17.562 1 88.06 144 PRO A C 1
ATOM 1137 O O . PRO A 1 144 ? -20.703 -5.484 -16.406 1 88.06 144 PRO A O 1
ATOM 1140 N N . LEU A 1 145 ? -21.078 -6.41 -18.328 1 87.25 145 LEU A N 1
ATOM 1141 C CA . LEU A 1 145 ? -22.406 -6.855 -17.953 1 87.25 145 LEU A CA 1
ATOM 1142 C C . LEU A 1 145 ? -22.328 -7.941 -16.875 1 87.25 145 LEU A C 1
ATOM 1144 O O . LEU A 1 145 ? -23.281 -8.109 -16.094 1 87.25 145 LEU A O 1
ATOM 1148 N N . GLN A 1 146 ? -21.203 -8.578 -16.812 1 85.44 146 GLN A N 1
ATOM 1149 C CA . GLN A 1 146 ? -21.031 -9.664 -15.852 1 85.44 146 GLN A CA 1
ATOM 1150 C C . GLN A 1 146 ? -20.953 -9.141 -14.422 1 85.44 146 GLN A C 1
ATOM 1152 O O . GLN A 1 146 ? -21.25 -9.859 -13.469 1 85.44 146 GLN A O 1
ATOM 1157 N N . VAL A 1 147 ? -20.578 -7.922 -14.344 1 91.56 147 VAL A N 1
ATOM 1158 C CA . VAL A 1 147 ? -20.469 -7.336 -13.016 1 91.56 147 VAL A CA 1
ATOM 1159 C C . VAL A 1 147 ? -20.953 -5.887 -13.047 1 91.56 147 VAL A C 1
ATOM 1161 O O . VAL A 1 147 ? -20.281 -4.992 -12.531 1 91.56 147 VAL A O 1
ATOM 1164 N N . ILE A 1 148 ? -22.078 -5.605 -13.633 1 92.31 148 ILE A N 1
ATOM 1165 C CA . ILE A 1 148 ? -22.609 -4.258 -13.828 1 92.31 148 ILE A CA 1
ATOM 1166 C C . ILE A 1 148 ? -23 -3.658 -12.484 1 92.31 148 ILE A C 1
ATOM 1168 O O . ILE A 1 148 ? -23.094 -2.436 -12.344 1 92.31 148 ILE A O 1
ATOM 1172 N N . ILE A 1 149 ? -23.141 -4.496 -11.492 1 93.88 149 ILE A N 1
ATOM 1173 C CA . ILE A 1 149 ? -23.562 -4.039 -10.172 1 93.88 149 ILE A CA 1
ATOM 1174 C C . ILE A 1 149 ? -22.344 -3.549 -9.391 1 93.88 149 ILE A C 1
ATOM 1176 O O . ILE A 1 149 ? -22.469 -3.045 -8.273 1 93.88 149 ILE A O 1
ATOM 1180 N N . ALA A 1 150 ? -21.125 -3.604 -9.969 1 95.62 150 ALA A N 1
ATOM 1181 C CA . ALA A 1 150 ? -19.859 -3.293 -9.32 1 95.62 150 ALA A CA 1
ATOM 1182 C C . ALA A 1 150 ? -19.891 -1.892 -8.711 1 95.62 150 ALA A C 1
ATOM 1184 O O . ALA A 1 150 ? -19.453 -1.692 -7.574 1 95.62 150 ALA A O 1
ATOM 1185 N N . PRO A 1 151 ? -20.469 -0.886 -9.406 1 97.06 151 PRO A N 1
ATOM 1186 C CA . PRO A 1 151 ? -20.5 0.451 -8.812 1 97.06 151 PRO A CA 1
ATOM 1187 C C . PRO A 1 151 ? -21.344 0.517 -7.543 1 97.06 151 PRO A C 1
ATOM 1189 O O . PRO A 1 151 ? -20.969 1.17 -6.57 1 97.06 151 PRO A O 1
ATOM 1192 N N . LEU A 1 152 ? -22.406 -0.172 -7.559 1 97.25 152 LEU A N 1
ATOM 1193 C CA . LEU A 1 152 ? -23.281 -0.179 -6.395 1 97.25 152 LEU A CA 1
ATOM 1194 C C . LEU A 1 152 ? -22.641 -0.918 -5.23 1 97.25 152 LEU A C 1
ATOM 1196 O O . LEU A 1 152 ? -22.766 -0.494 -4.078 1 97.25 152 LEU A O 1
ATOM 1200 N N . VAL A 1 153 ? -22 -1.996 -5.574 1 97.31 153 VAL A N 1
ATOM 1201 C CA . VAL A 1 153 ? -21.297 -2.75 -4.547 1 97.31 153 VAL A CA 1
ATOM 1202 C C . VAL A 1 153 ? -20.125 -1.925 -4.016 1 97.31 153 VAL A C 1
ATOM 1204 O O . VAL A 1 153 ? -19.812 -1.984 -2.826 1 97.31 153 VAL A O 1
ATOM 1207 N N . GLY A 1 154 ? -19.516 -1.173 -4.922 1 97.88 154 GLY A N 1
ATOM 1208 C CA . GLY A 1 154 ? -18.469 -0.251 -4.5 1 97.88 154 GLY A CA 1
ATOM 1209 C C . GLY A 1 154 ? -18.953 0.803 -3.527 1 97.88 154 GLY A C 1
ATOM 1210 O O . GLY A 1 154 ? -18.281 1.104 -2.539 1 97.88 154 GLY A O 1
ATOM 1211 N N . PHE A 1 155 ? -20.125 1.388 -3.812 1 98.38 155 PHE A N 1
ATOM 1212 C CA . PHE A 1 155 ? -20.734 2.359 -2.914 1 98.38 155 PHE A CA 1
ATOM 1213 C C . PHE A 1 155 ? -20.984 1.746 -1.54 1 98.38 155 PHE A C 1
ATOM 1215 O O . PHE A 1 155 ? -20.672 2.361 -0.516 1 98.38 155 PHE A O 1
ATOM 1222 N N . LEU A 1 156 ? -21.484 0.569 -1.581 1 98.12 156 LEU A N 1
ATOM 1223 C CA . LEU A 1 156 ? -21.766 -0.154 -0.345 1 98.12 156 LEU A CA 1
ATOM 1224 C C . LEU A 1 156 ? -20.484 -0.427 0.427 1 98.12 156 LEU A C 1
ATOM 1226 O O . LEU A 1 156 ? -20.422 -0.221 1.642 1 98.12 156 LEU A O 1
ATOM 1230 N N . THR A 1 157 ? -19.484 -0.91 -0.255 1 98.44 157 THR A N 1
ATOM 1231 C CA . THR A 1 157 ? -18.203 -1.242 0.343 1 98.44 157 THR A CA 1
ATOM 1232 C C . THR A 1 157 ? -17.562 -0.006 0.967 1 98.44 157 THR A C 1
ATOM 1234 O O . THR A 1 157 ? -17.094 -0.048 2.111 1 98.44 157 THR A O 1
ATOM 1237 N N . ALA A 1 158 ? -17.547 1.072 0.232 1 98.38 158 ALA A N 1
ATOM 1238 C CA . ALA A 1 158 ? -16.938 2.305 0.72 1 98.38 158 ALA A CA 1
ATOM 1239 C C . ALA A 1 158 ? -17.688 2.842 1.938 1 98.38 158 ALA A C 1
ATOM 1241 O O . ALA A 1 158 ? -17.062 3.305 2.898 1 98.38 158 ALA A O 1
ATOM 1242 N N . SER A 1 159 ? -18.969 2.828 1.889 1 98.5 159 SER A N 1
ATOM 1243 C CA . SER A 1 159 ? -19.766 3.273 3.033 1 98.5 159 SER A CA 1
ATOM 1244 C C . SER A 1 159 ? -19.469 2.436 4.27 1 98.5 159 SER A C 1
ATOM 1246 O O . SER A 1 159 ? -19.344 2.969 5.375 1 98.5 159 SER A O 1
ATOM 1248 N N . MET A 1 160 ? -19.328 1.15 4.035 1 98.56 160 MET A N 1
ATOM 1249 C CA . MET A 1 160 ? -19.016 0.228 5.121 1 98.56 160 MET A CA 1
ATOM 1250 C C . MET A 1 160 ? -17.672 0.555 5.746 1 98.56 160 MET A C 1
ATOM 1252 O O . MET A 1 160 ? -17.562 0.701 6.965 1 98.56 160 MET A O 1
ATOM 1256 N N . PHE A 1 161 ? -16.703 0.771 4.965 1 98.5 161 PHE A N 1
ATOM 1257 C CA . PHE A 1 161 ? -15.359 1.003 5.488 1 98.5 161 PHE A CA 1
ATOM 1258 C C . PHE A 1 161 ? -15.219 2.43 6 1 98.5 161 PHE A C 1
ATOM 1260 O O . PHE A 1 161 ? -14.375 2.707 6.859 1 98.5 161 PHE A O 1
ATOM 1267 N N . ALA A 1 162 ? -16.031 3.346 5.477 1 98.25 162 ALA A N 1
ATOM 1268 C CA . ALA A 1 162 ? -16.062 4.691 6.043 1 98.25 162 ALA A CA 1
ATOM 1269 C C . ALA A 1 162 ? -16.5 4.664 7.504 1 98.25 162 ALA A C 1
ATOM 1271 O O . ALA A 1 162 ? -15.891 5.309 8.359 1 98.25 162 ALA A O 1
ATOM 1272 N N . THR A 1 163 ? -17.516 3.91 7.758 1 98.25 163 THR A N 1
ATOM 1273 C CA . THR A 1 163 ? -18.062 3.859 9.109 1 98.25 163 THR A CA 1
ATOM 1274 C C . THR A 1 163 ? -17.109 3.129 10.047 1 98.25 163 THR A C 1
ATOM 1276 O O . THR A 1 163 ? -16.969 3.508 11.211 1 98.25 163 THR A O 1
ATOM 1279 N N . ILE A 1 164 ? -16.453 2.102 9.555 1 98.12 164 ILE A N 1
ATOM 1280 C CA . ILE A 1 164 ? -15.43 1.423 10.344 1 98.12 164 ILE A CA 1
ATOM 1281 C C . ILE A 1 164 ? -14.297 2.393 10.656 1 98.12 164 ILE A C 1
ATOM 1283 O O . ILE A 1 164 ? -13.812 2.445 11.797 1 98.12 164 ILE A O 1
ATOM 1287 N N . ALA A 1 165 ? -13.922 3.107 9.672 1 97.62 165 ALA A N 1
ATOM 1288 C CA . ALA A 1 165 ? -12.852 4.09 9.828 1 97.62 165 ALA A CA 1
ATOM 1289 C C . ALA A 1 165 ? -13.211 5.133 10.875 1 97.62 165 ALA A C 1
ATOM 1291 O O . ALA A 1 165 ? -12.344 5.598 11.625 1 97.62 165 ALA A O 1
ATOM 1292 N N . PHE A 1 166 ? -14.477 5.508 10.914 1 96.81 166 PHE A N 1
ATOM 1293 C CA . PHE A 1 166 ? -14.922 6.477 11.914 1 96.81 166 PHE A CA 1
ATOM 1294 C C . PHE A 1 166 ? -14.641 5.969 13.32 1 96.81 166 PHE A C 1
ATOM 1296 O O . PHE A 1 166 ? -14.266 6.746 14.203 1 96.81 166 PHE A O 1
ATOM 1303 N N . ILE A 1 167 ? -14.812 4.691 13.516 1 97.31 167 ILE A N 1
ATOM 1304 C CA . ILE A 1 167 ? -14.531 4.109 14.828 1 97.31 167 ILE A CA 1
ATOM 1305 C C . ILE A 1 167 ? -13.047 4.27 15.156 1 97.31 167 ILE A C 1
ATOM 1307 O O . ILE A 1 167 ? -12.688 4.703 16.25 1 97.31 167 ILE A O 1
ATOM 1311 N N . ILE A 1 168 ? -12.219 3.994 14.188 1 96.75 168 ILE A N 1
ATOM 1312 C CA . ILE A 1 168 ? -10.781 4.078 14.383 1 96.75 168 ILE A CA 1
ATOM 1313 C C . ILE A 1 168 ? -10.375 5.531 14.625 1 96.75 168 ILE A C 1
ATOM 1315 O O . ILE A 1 168 ? -9.586 5.82 15.523 1 96.75 168 ILE A O 1
ATOM 1319 N N . THR A 1 169 ? -10.914 6.367 13.805 1 95 169 THR A N 1
ATOM 1320 C CA . THR A 1 169 ? -10.594 7.785 13.906 1 95 169 THR A CA 1
ATOM 1321 C C . THR A 1 169 ? -10.961 8.32 15.289 1 95 169 THR A C 1
ATOM 1323 O O . THR A 1 169 ? -10.289 9.211 15.82 1 95 169 THR A O 1
ATOM 1326 N N . SER A 1 170 ? -11.953 7.805 15.891 1 93.81 170 SER A N 1
ATOM 1327 C CA . SER A 1 170 ? -12.445 8.297 17.172 1 93.81 170 SER A CA 1
ATOM 1328 C C . SER A 1 170 ? -11.547 7.848 18.312 1 93.81 170 SER A C 1
ATOM 1330 O O . SER A 1 170 ? -11.594 8.422 19.406 1 93.81 170 SER A O 1
ATOM 1332 N N . ILE A 1 171 ? -10.695 6.824 18.078 1 93.44 171 ILE A N 1
ATOM 1333 C CA . ILE A 1 171 ? -9.938 6.289 19.203 1 93.44 171 ILE A CA 1
ATOM 1334 C C . ILE A 1 171 ? -8.461 6.656 19.047 1 93.44 171 ILE A C 1
ATOM 1336 O O . ILE A 1 171 ? -7.684 6.559 20 1 93.44 171 ILE A O 1
ATOM 1340 N N . VAL A 1 172 ? -8.062 7.008 17.922 1 88.62 172 VAL A N 1
ATOM 1341 C CA . VAL A 1 172 ? -6.66 7.301 17.641 1 88.62 172 VAL A CA 1
ATOM 1342 C C . VAL A 1 172 ? -6.336 8.734 18.062 1 88.62 172 VAL A C 1
ATOM 1344 O O . VAL A 1 172 ? -7.156 9.633 17.891 1 88.62 172 VAL A O 1
ATOM 1347 N N . ASP A 1 173 ? -5.062 8.945 18.469 1 84.62 173 ASP A N 1
ATOM 1348 C CA . ASP A 1 173 ? -4.66 10.258 18.953 1 84.62 173 ASP A CA 1
ATOM 1349 C C . ASP A 1 173 ? -3.699 10.938 17.984 1 84.62 173 ASP A C 1
ATOM 1351 O O . ASP A 1 173 ? -3.541 12.156 18.016 1 84.62 173 ASP A O 1
ATOM 1355 N N . ASN A 1 174 ? -3.031 10.109 17.203 1 79.44 174 ASN A N 1
ATOM 1356 C CA . ASN A 1 174 ? -2.09 10.68 16.25 1 79.44 174 ASN A CA 1
ATOM 1357 C C . ASN A 1 174 ? -2.16 9.969 14.906 1 79.44 174 ASN A C 1
ATOM 1359 O O . ASN A 1 174 ? -2.656 8.844 14.812 1 79.44 174 ASN A O 1
ATOM 1363 N N . LEU A 1 175 ? -1.689 10.617 13.953 1 77.44 175 LEU A N 1
ATOM 1364 C CA . LEU A 1 175 ? -1.77 10.156 12.57 1 77.44 175 LEU A CA 1
ATOM 1365 C C . LEU A 1 175 ? -1.021 8.844 12.398 1 77.44 175 LEU A C 1
ATOM 1367 O O . LEU A 1 175 ? -1.424 7.996 11.594 1 77.44 175 LEU A O 1
ATOM 1371 N N . GLU A 1 176 ? 0.02 8.562 13.156 1 73.38 176 GLU A N 1
ATOM 1372 C CA . GLU A 1 176 ? 0.86 7.379 13.008 1 73.38 176 GLU A CA 1
ATOM 1373 C C . GLU A 1 176 ? 0.107 6.117 13.406 1 73.38 176 GLU A C 1
ATOM 1375 O O . GLU A 1 176 ? 0.377 5.031 12.883 1 73.38 176 GLU A O 1
ATOM 1380 N N . GLN A 1 177 ? -0.821 6.328 14.266 1 81.69 177 GLN A N 1
ATOM 1381 C CA . GLN A 1 177 ? -1.569 5.18 14.766 1 81.69 177 GLN A CA 1
ATOM 1382 C C . GLN A 1 177 ? -2.467 4.594 13.68 1 81.69 177 GLN A C 1
ATOM 1384 O O . GLN A 1 177 ? -2.902 3.443 13.781 1 81.69 177 GLN A O 1
ATOM 1389 N N . PHE A 1 178 ? -2.77 5.391 12.648 1 87.12 178 PHE A N 1
ATOM 1390 C CA . PHE A 1 178 ? -3.568 4.875 11.547 1 87.12 178 PHE A CA 1
ATOM 1391 C C . PHE A 1 178 ? -2.805 3.803 10.773 1 87.12 178 PHE A C 1
ATOM 1393 O O . PHE A 1 178 ? -3.41 2.93 10.148 1 87.12 178 PHE A O 1
ATOM 1400 N N . ASN A 1 179 ? -1.552 3.807 10.906 1 80.19 179 ASN A N 1
ATOM 1401 C CA . ASN A 1 179 ? -0.74 2.791 10.242 1 80.19 179 ASN A CA 1
ATOM 1402 C C . ASN A 1 179 ? -1.02 1.398 10.797 1 80.19 179 ASN A C 1
ATOM 1404 O O . ASN A 1 179 ? -0.954 0.409 10.07 1 80.19 179 ASN A O 1
ATOM 1408 N N . PHE A 1 180 ? -1.34 1.381 12.078 1 82.62 180 PHE A N 1
ATOM 1409 C CA . PHE A 1 180 ? -1.693 0.105 12.688 1 82.62 180 PHE A CA 1
ATOM 1410 C C . PHE A 1 180 ? -2.988 -0.439 12.094 1 82.62 180 PHE A C 1
ATOM 1412 O O . PHE A 1 180 ? -3.121 -1.646 11.883 1 82.62 180 PHE A O 1
ATOM 1419 N N . PHE A 1 181 ? -3.854 0.463 11.891 1 90.25 181 PHE A N 1
ATOM 1420 C CA . PHE A 1 181 ? -5.137 0.079 11.312 1 90.25 181 PHE A CA 1
ATOM 1421 C C . PHE A 1 181 ? -4.965 -0.398 9.875 1 90.25 181 PHE A C 1
ATOM 1423 O O . PHE A 1 181 ? -5.5 -1.443 9.5 1 90.25 181 PHE A O 1
ATOM 1430 N N . PHE A 1 182 ? -4.18 0.26 9.016 1 89.62 182 PHE A N 1
ATOM 1431 C CA . PHE A 1 182 ? -4.012 -0.087 7.609 1 89.62 182 PHE A CA 1
ATOM 1432 C C . PHE A 1 182 ? -3.17 -1.349 7.457 1 89.62 182 PHE A C 1
ATOM 1434 O O . PHE A 1 182 ? -3.553 -2.275 6.742 1 89.62 182 PHE A O 1
ATOM 1441 N N . THR A 1 183 ? -2.164 -1.422 8.234 1 84.56 183 THR A N 1
ATOM 1442 C CA . THR A 1 183 ? -1.262 -2.562 8.125 1 84.56 183 THR A CA 1
ATOM 1443 C C . THR A 1 183 ? -1.838 -3.777 8.852 1 84.56 183 THR A C 1
ATOM 1445 O O . THR A 1 183 ? -1.668 -4.914 8.398 1 84.56 183 THR A O 1
ATOM 1448 N N . GLY A 1 184 ? -2.525 -3.514 9.898 1 87.56 184 GLY A N 1
ATOM 1449 C CA . GLY A 1 184 ? -2.99 -4.605 10.734 1 87.56 184 GLY A CA 1
ATOM 1450 C C . GLY A 1 184 ? -4.344 -5.145 10.32 1 87.56 184 GLY A C 1
ATOM 1451 O O . GLY A 1 184 ? -4.676 -6.297 10.609 1 87.56 184 GLY A O 1
ATOM 1452 N N . PHE A 1 185 ? -5.078 -4.316 9.602 1 92.44 185 PHE A N 1
ATOM 1453 C CA . PHE A 1 185 ? -6.441 -4.75 9.328 1 92.44 185 PHE A CA 1
ATOM 1454 C C . PHE A 1 185 ? -6.754 -4.629 7.84 1 92.44 185 PHE A C 1
ATOM 1456 O O . PHE A 1 185 ? -7.125 -5.609 7.195 1 92.44 185 PHE A O 1
ATOM 1463 N N . ILE A 1 186 ? -6.469 -3.502 7.238 1 94.44 186 ILE A N 1
ATOM 1464 C CA . ILE A 1 186 ? -6.891 -3.227 5.867 1 94.44 186 ILE A CA 1
ATOM 1465 C C . ILE A 1 186 ? -6.066 -4.066 4.895 1 94.44 186 ILE A C 1
ATOM 1467 O O . ILE A 1 186 ? -6.625 -4.793 4.066 1 94.44 186 ILE A O 1
ATOM 1471 N N . GLU A 1 187 ? -4.848 -4.094 5.074 1 89.44 187 GLU A N 1
ATOM 1472 C CA . GLU A 1 187 ? -3.967 -4.793 4.145 1 89.44 187 GLU A CA 1
ATOM 1473 C C . GLU A 1 187 ? -4.16 -6.305 4.23 1 89.44 187 GLU A C 1
ATOM 1475 O O . GLU A 1 187 ? -4.297 -6.98 3.207 1 89.44 187 GLU A O 1
ATOM 1480 N N . PRO A 1 188 ? -4.238 -6.859 5.398 1 89.88 188 PRO A N 1
ATOM 1481 C CA . PRO A 1 188 ? -4.523 -8.297 5.465 1 89.88 188 PRO A CA 1
ATOM 1482 C C . PRO A 1 188 ? -5.863 -8.664 4.832 1 89.88 188 PRO A C 1
ATOM 1484 O O . PRO A 1 188 ? -5.984 -9.719 4.207 1 89.88 188 PRO A O 1
ATOM 1487 N N . MET A 1 189 ? -6.773 -7.816 4.984 1 93.31 189 MET A N 1
ATOM 1488 C CA . MET A 1 189 ? -8.094 -8.086 4.426 1 93.31 189 MET A CA 1
ATOM 1489 C C . MET A 1 189 ? -8.039 -8.148 2.902 1 93.31 189 MET A C 1
ATOM 1491 O O . MET A 1 189 ? -8.766 -8.922 2.279 1 93.31 189 MET A O 1
ATOM 1495 N N . PHE A 1 190 ? -7.207 -7.387 2.344 1 92.62 190 PHE A N 1
ATOM 1496 C CA . PHE A 1 190 ? -7.039 -7.391 0.895 1 92.62 190 PHE A CA 1
ATOM 1497 C C . PHE A 1 190 ? -6.625 -8.773 0.405 1 92.62 190 PHE A C 1
ATOM 1499 O O . PHE A 1 190 ? -7.117 -9.242 -0.624 1 92.62 190 PHE A O 1
ATOM 1506 N N . PHE A 1 191 ? -5.824 -9.461 1.174 1 88.5 191 PHE A N 1
ATOM 1507 C CA . PHE A 1 191 ? -5.273 -10.734 0.724 1 88.5 191 PHE A CA 1
ATOM 1508 C C . PHE A 1 191 ? -6.125 -11.898 1.219 1 88.5 191 PHE A C 1
ATOM 1510 O O . PHE A 1 191 ? -6.184 -12.945 0.576 1 88.5 191 PHE A O 1
ATOM 1517 N N . LEU A 1 192 ? -6.836 -11.695 2.262 1 91.44 192 LEU A N 1
ATOM 1518 C CA . LEU A 1 192 ? -7.457 -12.836 2.922 1 91.44 192 LEU A CA 1
ATOM 1519 C C . LEU A 1 192 ? -8.953 -12.875 2.646 1 91.44 192 LEU A C 1
ATOM 1521 O O . LEU A 1 192 ? -9.641 -13.82 3.043 1 91.44 192 LEU A O 1
ATOM 1525 N N . SER A 1 193 ? -9.422 -11.875 1.855 1 94.88 193 SER A N 1
ATOM 1526 C CA . SER A 1 193 ? -10.867 -11.766 1.661 1 94.88 193 SER A CA 1
ATOM 1527 C C . SER A 1 193 ? -11.289 -12.352 0.321 1 94.88 193 SER A C 1
ATOM 1529 O O . SER A 1 193 ? -12.352 -12.008 -0.207 1 94.88 193 SER A O 1
ATOM 1531 N N . GLY A 1 194 ? -10.438 -13.133 -0.264 1 91.88 194 GLY A N 1
ATOM 1532 C CA . GLY A 1 194 ? -10.789 -13.805 -1.508 1 91.88 194 GLY A CA 1
ATOM 1533 C C . GLY A 1 194 ? -10.547 -12.945 -2.734 1 91.88 194 GLY A C 1
ATOM 1534 O O . GLY A 1 194 ? -11.047 -13.242 -3.82 1 91.88 194 GLY A O 1
ATOM 1535 N N . VAL A 1 195 ? -9.797 -11.859 -2.523 1 93 195 VAL A N 1
ATOM 1536 C CA . VAL A 1 195 ? -9.523 -10.938 -3.623 1 93 195 VAL A CA 1
ATOM 1537 C C . VAL A 1 195 ? -8.57 -11.602 -4.617 1 93 195 VAL A C 1
ATOM 1539 O O . VAL A 1 195 ? -8.836 -11.625 -5.82 1 93 195 VAL A O 1
ATOM 1542 N N . VAL A 1 196 ? -7.574 -12.234 -4.082 1 88.31 196 VAL A N 1
ATOM 1543 C CA . VAL A 1 196 ? -6.512 -12.75 -4.938 1 88.31 196 VAL A CA 1
ATOM 1544 C C . VAL A 1 196 ? -6.715 -14.242 -5.184 1 88.31 196 VAL A C 1
ATOM 1546 O O . VAL A 1 196 ? -6.48 -14.734 -6.289 1 88.31 196 VAL A O 1
ATOM 1549 N N . PHE A 1 197 ? -7.203 -14.992 -4.215 1 87.25 197 PHE A N 1
ATOM 1550 C CA . PHE A 1 197 ? -7.473 -16.422 -4.305 1 87.25 197 PHE A CA 1
ATOM 1551 C C . PHE A 1 197 ? -8.68 -16.797 -3.457 1 87.25 197 PHE A C 1
ATOM 1553 O O . PHE A 1 197 ? -9.039 -16.078 -2.521 1 87.25 197 PHE A O 1
ATOM 1560 N N . PRO A 1 198 ? -9.172 -17.922 -3.838 1 89.44 198 PRO A N 1
ATOM 1561 C CA . PRO A 1 198 ? -10.359 -18.328 -3.086 1 89.44 198 PRO A CA 1
ATOM 1562 C C . PRO A 1 198 ? -10.062 -18.609 -1.613 1 89.44 198 PRO A C 1
ATOM 1564 O O . PRO A 1 198 ? -9 -19.156 -1.284 1 89.44 198 PRO A O 1
ATOM 1567 N N . ILE A 1 199 ? -11.016 -18.219 -0.784 1 90.62 199 ILE A N 1
ATOM 1568 C CA . ILE A 1 199 ? -10.875 -18.375 0.66 1 90.62 199 ILE A CA 1
ATOM 1569 C C . ILE A 1 199 ? -10.711 -19.859 1.009 1 90.62 199 ILE A C 1
ATOM 1571 O O . ILE A 1 199 ? -10.047 -20.188 1.989 1 90.62 199 ILE A O 1
ATOM 1575 N N . GLU A 1 200 ? -11.227 -20.703 0.193 1 87.94 200 GLU A N 1
ATOM 1576 C CA . GLU A 1 200 ? -11.164 -22.156 0.415 1 87.94 200 GLU A CA 1
ATOM 1577 C C . GLU A 1 200 ? -9.719 -22.656 0.365 1 87.94 200 GLU A C 1
ATOM 1579 O O . GLU A 1 200 ? -9.422 -23.734 0.85 1 87.94 200 GLU A O 1
ATOM 1584 N N . GLN A 1 201 ? -8.836 -21.844 -0.223 1 82.81 201 GLN A N 1
ATOM 1585 C CA . GLN A 1 201 ? -7.449 -22.25 -0.382 1 82.81 201 GLN A CA 1
ATOM 1586 C C . GLN A 1 201 ? -6.609 -21.844 0.826 1 82.81 201 GLN A C 1
ATOM 1588 O O . GLN A 1 201 ? -5.441 -22.219 0.936 1 82.81 201 GLN A O 1
ATOM 1593 N N . LEU A 1 202 ? -7.262 -21.141 1.725 1 84.81 202 LEU A N 1
ATOM 1594 C CA . LEU A 1 202 ? -6.562 -20.734 2.941 1 84.81 202 LEU A CA 1
ATOM 1595 C C . LEU A 1 202 ? -6.496 -21.875 3.938 1 84.81 202 LEU A C 1
ATOM 1597 O O . LEU A 1 202 ? -7.305 -22.812 3.877 1 84.81 202 LEU A O 1
ATOM 1601 N N . PRO A 1 203 ? -5.457 -21.781 4.789 1 83.75 203 PRO A N 1
ATOM 1602 C CA . PRO A 1 203 ? -5.43 -22.781 5.863 1 83.75 203 PRO A CA 1
ATOM 1603 C C . PRO A 1 203 ? -6.711 -22.781 6.699 1 83.75 203 PRO A C 1
ATOM 1605 O O . PRO A 1 203 ? -7.332 -21.719 6.879 1 83.75 203 PRO A O 1
ATOM 1608 N N . ASP A 1 204 ? -7 -23.906 7.285 1 87.44 204 ASP A N 1
ATOM 1609 C CA . ASP A 1 204 ? -8.258 -24.109 7.996 1 87.44 204 ASP A CA 1
ATOM 1610 C C . ASP A 1 204 ? -8.414 -23.109 9.141 1 87.44 204 ASP A C 1
ATOM 1612 O O . ASP A 1 204 ? -9.523 -22.641 9.406 1 87.44 204 ASP A O 1
ATOM 1616 N N . TRP A 1 205 ? -7.332 -22.766 9.727 1 87.56 205 TRP A N 1
ATOM 1617 C CA . TRP A 1 205 ? -7.406 -21.891 10.891 1 87.56 205 TRP A CA 1
ATOM 1618 C C . TRP A 1 205 ? -7.645 -20.453 10.469 1 87.56 205 TRP A C 1
ATOM 1620 O O . TRP A 1 205 ? -8.125 -19.641 11.266 1 87.56 205 TRP A O 1
ATOM 1630 N N . LEU A 1 206 ? -7.457 -20.141 9.211 1 88.69 206 LEU A N 1
ATOM 1631 C CA . LEU A 1 206 ? -7.574 -18.766 8.734 1 88.69 206 LEU A CA 1
ATOM 1632 C C . LEU A 1 206 ? -8.906 -18.547 8.031 1 88.69 206 LEU A C 1
ATOM 1634 O O . LEU A 1 206 ? -9.359 -17.406 7.883 1 88.69 206 LEU A O 1
ATOM 1638 N N . ARG A 1 207 ? -9.531 -19.594 7.629 1 92.44 207 ARG A N 1
ATOM 1639 C CA . ARG A 1 207 ? -10.742 -19.516 6.82 1 92.44 207 ARG A CA 1
ATOM 1640 C C . ARG A 1 207 ? -11.875 -18.844 7.59 1 92.44 207 ARG A C 1
ATOM 1642 O O . ARG A 1 207 ? -12.531 -17.938 7.066 1 92.44 207 ARG A O 1
ATOM 1649 N N . PRO A 1 208 ? -12.016 -19.219 8.898 1 93.69 208 PRO A N 1
ATOM 1650 C CA . PRO A 1 208 ? -13.094 -18.547 9.633 1 93.69 208 PRO A CA 1
ATOM 1651 C C . PRO A 1 208 ? -12.844 -17.047 9.797 1 93.69 208 PRO A C 1
ATOM 1653 O O . PRO A 1 208 ? -13.789 -16.25 9.773 1 93.69 208 PRO A O 1
ATOM 1656 N N . VAL A 1 209 ? -11.68 -16.641 9.93 1 93.56 209 VAL A N 1
ATOM 1657 C CA . VAL A 1 209 ? -11.328 -15.234 10.055 1 93.56 209 VAL A CA 1
ATOM 1658 C C . VAL A 1 209 ? -11.617 -14.508 8.742 1 93.56 209 VAL A C 1
ATOM 1660 O O . VAL A 1 209 ? -12.18 -13.406 8.742 1 93.56 209 VAL A O 1
ATOM 1663 N N . ALA A 1 210 ? -11.281 -15.156 7.691 1 93.88 210 ALA A N 1
ATOM 1664 C CA . ALA A 1 210 ? -11.5 -14.586 6.359 1 93.88 210 ALA A CA 1
ATOM 1665 C C . ALA A 1 210 ? -12.984 -14.391 6.082 1 93.88 210 ALA A C 1
ATOM 1667 O O . ALA A 1 210 ? -13.383 -13.406 5.457 1 93.88 210 ALA A O 1
ATOM 1668 N N . GLU A 1 211 ? -13.82 -15.281 6.645 1 94.19 211 GLU A N 1
ATOM 1669 C CA . GLU A 1 211 ? -15.258 -15.25 6.391 1 94.19 211 GLU A CA 1
ATOM 1670 C C . GLU A 1 211 ? -15.922 -14.094 7.129 1 94.19 211 GLU A C 1
ATOM 1672 O O . GLU A 1 211 ? -16.984 -13.617 6.73 1 94.19 211 GLU A O 1
ATOM 1677 N N . VAL A 1 212 ? -15.242 -13.617 8.117 1 94.88 212 VAL A N 1
ATOM 1678 C CA . VAL A 1 212 ? -15.828 -12.562 8.945 1 94.88 212 VAL A CA 1
ATOM 1679 C C . VAL A 1 212 ? -15.336 -11.195 8.461 1 94.88 212 VAL A C 1
ATOM 1681 O O . VAL A 1 212 ? -15.93 -10.164 8.773 1 94.88 212 VAL A O 1
ATOM 1684 N N . PHE A 1 213 ? -14.32 -11.164 7.668 1 97.06 213 PHE A N 1
ATOM 1685 C CA . PHE A 1 213 ? -13.781 -9.906 7.168 1 97.06 213 PHE A CA 1
ATOM 1686 C C . PHE A 1 213 ? -14.82 -9.156 6.352 1 97.06 213 PHE A C 1
ATOM 1688 O O . PHE A 1 213 ? -15.5 -9.742 5.508 1 97.06 213 PHE A O 1
ATOM 1695 N N . PRO A 1 214 ? -14.922 -7.879 6.602 1 98.06 214 PRO A N 1
ATOM 1696 C CA . PRO A 1 214 ? -15.93 -7.082 5.895 1 98.06 214 PRO A CA 1
ATOM 1697 C C . PRO A 1 214 ? -15.734 -7.09 4.383 1 98.06 214 PRO A C 1
ATOM 1699 O O . PRO A 1 214 ? -16.719 -7.043 3.629 1 98.06 214 PRO A O 1
ATOM 1702 N N . LEU A 1 215 ? -14.57 -7.18 3.965 1 97.88 215 LEU A N 1
ATOM 1703 C CA . LEU A 1 215 ? -14.297 -7.105 2.533 1 97.88 215 LEU A CA 1
ATOM 1704 C C . LEU A 1 215 ? -14.719 -8.391 1.829 1 97.88 215 LEU A C 1
ATOM 1706 O O . LEU A 1 215 ? -14.984 -8.383 0.625 1 97.88 215 LEU A O 1
ATOM 1710 N N . THR A 1 216 ? -14.82 -9.484 2.559 1 97.31 216 THR A N 1
ATOM 1711 C CA . THR A 1 216 ? -15.18 -10.781 1.992 1 97.31 216 THR A CA 1
ATOM 1712 C C . THR A 1 216 ? -16.578 -10.727 1.364 1 97.31 216 THR A C 1
ATOM 1714 O O . THR A 1 216 ? -16.797 -11.312 0.304 1 97.31 216 THR A O 1
ATOM 1717 N N . HIS A 1 217 ? -17.391 -9.984 1.896 1 97.19 217 HIS A N 1
ATOM 1718 C CA . HIS A 1 217 ? -18.812 -10.016 1.521 1 97.19 217 HIS A CA 1
ATOM 1719 C C . HIS A 1 217 ? -19.047 -9.258 0.219 1 97.19 217 HIS A C 1
ATOM 1721 O O . HIS A 1 217 ? -19.656 -9.781 -0.708 1 97.19 217 HIS A O 1
ATOM 1727 N N . PRO A 1 218 ? -18.516 -8.055 0.082 1 97.31 218 PRO A N 1
ATOM 1728 C CA . PRO A 1 218 ? -18.688 -7.426 -1.229 1 97.31 218 PRO A CA 1
ATOM 1729 C C . PRO A 1 218 ? -17.953 -8.172 -2.344 1 97.31 218 PRO A C 1
ATOM 1731 O O . PRO A 1 218 ? -18.422 -8.203 -3.482 1 97.31 218 PRO A O 1
ATOM 1734 N N . VAL A 1 219 ? -16.859 -8.773 -2.082 1 96.25 219 VAL A N 1
ATOM 1735 C CA . VAL A 1 219 ? -16.125 -9.547 -3.084 1 96.25 219 VAL A CA 1
ATOM 1736 C C . VAL A 1 219 ? -16.953 -10.758 -3.506 1 96.25 219 VAL A C 1
ATOM 1738 O O . VAL A 1 219 ? -17.094 -11.039 -4.699 1 96.25 219 VAL A O 1
ATOM 1741 N N . ARG A 1 220 ? -17.5 -11.43 -2.547 1 94.75 220 ARG A N 1
ATOM 1742 C CA . ARG A 1 220 ? -18.328 -12.594 -2.818 1 94.75 220 ARG A CA 1
ATOM 1743 C C . ARG A 1 220 ? -19.578 -12.203 -3.617 1 94.75 220 ARG A C 1
ATOM 1745 O O . ARG A 1 220 ? -20.016 -12.953 -4.496 1 94.75 220 ARG A O 1
ATOM 1752 N N . LEU A 1 221 ? -20.125 -11.078 -3.307 1 94.69 221 LEU A N 1
ATOM 1753 C CA . LEU A 1 221 ? -21.297 -10.586 -4.023 1 94.69 221 LEU A CA 1
ATOM 1754 C C . LEU A 1 221 ? -20.984 -10.391 -5.504 1 94.69 221 LEU A C 1
ATOM 1756 O O . LEU A 1 221 ? -21.766 -10.805 -6.367 1 94.69 221 LEU A O 1
ATOM 1760 N N . LEU A 1 222 ? -19.875 -9.805 -5.809 1 94.19 222 LEU A N 1
ATOM 1761 C CA . LEU A 1 222 ? -19.484 -9.562 -7.195 1 94.19 222 LEU A CA 1
ATOM 1762 C C . LEU A 1 222 ? -19.219 -10.875 -7.918 1 94.19 222 LEU A C 1
ATOM 1764 O O . LEU A 1 222 ? -19.594 -11.039 -9.078 1 94.19 222 LEU A O 1
ATOM 1768 N N . ARG A 1 223 ? -18.594 -11.797 -7.234 1 92.19 223 ARG A N 1
ATOM 1769 C CA . ARG A 1 223 ? -18.297 -13.094 -7.84 1 92.19 223 ARG A CA 1
ATOM 1770 C C . ARG A 1 223 ? -19.562 -13.867 -8.133 1 92.19 223 ARG A C 1
ATOM 1772 O O . ARG A 1 223 ? -19.703 -14.477 -9.203 1 92.19 223 ARG A O 1
ATOM 1779 N N . ALA A 1 224 ? -20.438 -13.859 -7.199 1 91.19 224 ALA A N 1
ATOM 1780 C CA . ALA A 1 224 ? -21.703 -14.547 -7.406 1 91.19 224 ALA A CA 1
ATOM 1781 C C . ALA A 1 224 ? -22.469 -13.953 -8.586 1 91.19 224 ALA A C 1
ATOM 1783 O O . ALA A 1 224 ? -23.031 -14.68 -9.406 1 91.19 224 ALA A O 1
ATOM 1784 N N . TYR A 1 225 ? -22.438 -12.648 -8.617 1 90.44 225 TYR A N 1
ATOM 1785 C CA . TYR A 1 225 ? -23.125 -11.977 -9.719 1 90.44 225 TYR A CA 1
ATOM 1786 C C . TYR A 1 225 ? -22.484 -12.312 -11.055 1 90.44 225 TYR A C 1
ATOM 1788 O O . TYR A 1 225 ? -23.172 -12.531 -12.047 1 90.44 225 TYR A O 1
ATOM 1796 N N . SER A 1 226 ? -21.188 -12.367 -11.117 1 89.62 226 SER A N 1
ATOM 1797 C CA . SER A 1 226 ? -20.453 -12.633 -12.344 1 89.62 226 SER A CA 1
ATOM 1798 C C . SER A 1 226 ? -20.75 -14.039 -12.867 1 89.62 226 SER A C 1
ATOM 1800 O O . SER A 1 226 ? -20.703 -14.281 -14.07 1 89.62 226 SER A O 1
ATOM 1802 N N . MET A 1 227 ? -21.062 -14.898 -11.93 1 86.19 227 MET A N 1
ATOM 1803 C CA . MET A 1 227 ? -21.312 -16.281 -12.297 1 86.19 227 MET A CA 1
ATOM 1804 C C . MET A 1 227 ? -22.797 -16.531 -12.508 1 86.19 227 MET A C 1
ATOM 1806 O O . MET A 1 227 ? -23.203 -17.625 -12.891 1 86.19 227 MET A O 1
ATOM 1810 N N . GLY A 1 228 ? -23.531 -15.539 -12.281 1 81.81 228 GLY A N 1
ATOM 1811 C CA . GLY A 1 228 ? -24.969 -15.695 -12.438 1 81.81 228 GLY A CA 1
ATOM 1812 C C . GLY A 1 228 ? -25.609 -16.5 -11.32 1 81.81 228 GLY A C 1
ATOM 1813 O O . GLY A 1 228 ? -26.641 -17.125 -11.523 1 81.81 228 GLY A O 1
ATOM 1814 N N . ASP A 1 229 ? -24.906 -16.547 -10.219 1 77.75 229 ASP A N 1
ATOM 1815 C CA . ASP A 1 229 ? -25.375 -17.359 -9.102 1 77.75 229 ASP A CA 1
ATOM 1816 C C . ASP A 1 229 ? -25.859 -16.484 -7.953 1 77.75 229 ASP A C 1
ATOM 1818 O O . ASP A 1 229 ? -25.484 -16.703 -6.801 1 77.75 229 ASP A O 1
ATOM 1822 N N . MET A 1 230 ? -26.719 -15.547 -8.305 1 77.12 230 MET A N 1
ATOM 1823 C CA . MET A 1 230 ? -27.203 -14.703 -7.223 1 77.12 230 MET A CA 1
ATOM 1824 C C . MET A 1 230 ? -28.328 -15.398 -6.449 1 77.12 230 MET A C 1
ATOM 1826 O O . MET A 1 230 ? -29.312 -15.828 -7.035 1 77.12 230 MET A O 1
ATOM 1830 N N . GLY A 1 231 ? -27.984 -16.062 -5.332 1 74.75 231 GLY A N 1
ATOM 1831 C CA . GLY A 1 231 ? -28.984 -16.703 -4.488 1 74.75 231 GLY A CA 1
ATOM 1832 C C . GLY A 1 231 ? -29.031 -16.141 -3.084 1 74.75 231 GLY A C 1
ATOM 1833 O O . GLY A 1 231 ? -28.656 -14.984 -2.863 1 74.75 231 GLY A O 1
ATOM 1834 N N . LEU A 1 232 ? -29.562 -16.859 -2.242 1 73.75 232 LEU A N 1
ATOM 1835 C CA . LEU A 1 232 ? -29.766 -16.484 -0.844 1 73.75 232 LEU A CA 1
ATOM 1836 C C . LEU A 1 232 ? -28.438 -16.141 -0.187 1 73.75 232 LEU A C 1
ATOM 1838 O O . LEU A 1 232 ? -28.375 -15.266 0.68 1 73.75 232 LEU A O 1
ATOM 1842 N N . THR A 1 233 ? -27.469 -16.688 -0.615 1 73.94 233 THR A N 1
ATOM 1843 C CA . THR A 1 233 ? -26.141 -16.438 -0.049 1 73.94 233 THR A CA 1
ATOM 1844 C C . THR A 1 233 ? -25.719 -14.992 -0.27 1 73.94 233 THR A C 1
ATOM 1846 O O . THR A 1 233 ? -25.094 -14.383 0.605 1 73.94 233 THR A O 1
ATOM 1849 N N . GLN A 1 234 ? -26.234 -14.484 -1.244 1 83.94 234 GLN A N 1
ATOM 1850 C CA . GLN A 1 234 ? -25.859 -13.102 -1.544 1 83.94 234 GLN A CA 1
ATOM 1851 C C . GLN A 1 234 ? -26.656 -12.125 -0.676 1 83.94 234 GLN A C 1
ATOM 1853 O O . GLN A 1 234 ? -26.156 -11.047 -0.35 1 83.94 234 GLN A O 1
ATOM 1858 N N . LEU A 1 235 ? -27.797 -12.602 -0.281 1 88.38 235 LEU A N 1
ATOM 1859 C CA . LEU A 1 235 ? -28.562 -11.766 0.628 1 88.38 235 LEU A CA 1
ATOM 1860 C C . LEU A 1 235 ? -27.875 -11.641 1.979 1 88.38 235 LEU A C 1
ATOM 1862 O O . LEU A 1 235 ? -27.922 -10.586 2.615 1 88.38 235 LEU A O 1
ATOM 1866 N N . TRP A 1 236 ? -27.25 -12.727 2.334 1 90.94 236 TRP A N 1
ATOM 1867 C CA . TRP A 1 236 ? -26.531 -12.711 3.598 1 90.94 236 TRP A CA 1
ATOM 1868 C C . TRP A 1 236 ? -25.344 -11.742 3.531 1 90.94 236 TRP A C 1
ATOM 1870 O O . TRP A 1 236 ? -25.031 -11.07 4.512 1 90.94 236 TRP A O 1
ATOM 1880 N N . ASP A 1 237 ? -24.734 -11.664 2.402 1 95 237 ASP A N 1
ATOM 1881 C CA . ASP A 1 237 ? -23.594 -10.766 2.246 1 95 237 ASP A CA 1
ATOM 1882 C C . ASP A 1 237 ? -24.047 -9.305 2.266 1 95 237 ASP A C 1
ATOM 1884 O O . ASP A 1 237 ? -23.375 -8.453 2.865 1 95 237 ASP A O 1
ATOM 1888 N N . ILE A 1 238 ? -25.219 -9.078 1.664 1 95.19 238 ILE A N 1
ATOM 1889 C CA . ILE A 1 238 ? -25.766 -7.723 1.658 1 95.19 238 ILE A CA 1
ATOM 1890 C C . ILE A 1 238 ? -26.188 -7.332 3.072 1 95.19 238 ILE A C 1
ATOM 1892 O O . ILE A 1 238 ? -25.891 -6.227 3.531 1 95.19 238 ILE A O 1
ATOM 1896 N N . LEU A 1 239 ? -26.812 -8.258 3.74 1 95.94 239 LEU A N 1
ATOM 1897 C CA . LEU A 1 239 ? -27.266 -8.016 5.105 1 95.94 239 LEU A CA 1
ATOM 1898 C C . LEU A 1 239 ? -26.078 -7.73 6.027 1 95.94 239 LEU A C 1
ATOM 1900 O O . LEU A 1 239 ? -26.141 -6.828 6.867 1 95.94 239 LEU A O 1
ATOM 1904 N N . TYR A 1 240 ? -25.062 -8.484 5.91 1 96.81 240 TYR A N 1
ATOM 1905 C CA . TYR A 1 240 ? -23.844 -8.266 6.699 1 96.81 240 TYR A CA 1
ATOM 1906 C C . TYR A 1 240 ? -23.312 -6.852 6.512 1 96.81 240 TYR A C 1
ATOM 1908 O O . TYR A 1 240 ? -23 -6.164 7.488 1 96.81 240 TYR A O 1
ATOM 1916 N N . CYS A 1 241 ? -23.266 -6.402 5.281 1 97.44 241 CYS A N 1
ATOM 1917 C CA . CYS A 1 241 ? -22.719 -5.078 4.98 1 97.44 241 CYS A CA 1
ATOM 1918 C C . CYS A 1 241 ? -23.609 -3.986 5.57 1 97.44 241 CYS A C 1
ATOM 1920 O O . CYS A 1 241 ? -23.109 -3.051 6.195 1 97.44 241 CYS A O 1
ATOM 1922 N N . VAL A 1 242 ? -24.922 -4.156 5.414 1 97.19 242 VAL A N 1
ATOM 1923 C CA . VAL A 1 242 ? -25.859 -3.145 5.883 1 97.19 242 VAL A CA 1
ATOM 1924 C C . VAL A 1 242 ? -25.828 -3.076 7.406 1 97.19 242 VAL A C 1
ATOM 1926 O O . VAL A 1 242 ? -25.812 -1.987 7.988 1 97.19 242 VAL A O 1
ATOM 1929 N N . VAL A 1 243 ? -25.797 -4.207 8.031 1 97.81 243 VAL A N 1
ATOM 1930 C CA . VAL A 1 243 ? -25.766 -4.262 9.492 1 97.81 243 VAL A CA 1
ATOM 1931 C C . VAL A 1 243 ? -24.5 -3.6 10.008 1 97.81 243 VAL A C 1
ATOM 1933 O O . VAL A 1 243 ? -24.531 -2.83 10.969 1 97.81 243 VAL A O 1
ATOM 1936 N N . LEU A 1 244 ? -23.406 -3.863 9.352 1 97.75 244 LEU A N 1
ATOM 1937 C CA . LEU A 1 244 ? -22.125 -3.289 9.781 1 97.75 244 LEU A CA 1
ATOM 1938 C C . LEU A 1 244 ? -22.109 -1.78 9.555 1 97.75 244 LEU A C 1
ATOM 1940 O O . LEU A 1 244 ? -21.578 -1.034 10.375 1 97.75 244 LEU A O 1
ATOM 1944 N N . ILE A 1 245 ? -22.688 -1.323 8.477 1 97.81 245 ILE A N 1
ATOM 1945 C CA . ILE A 1 245 ? -22.766 0.107 8.203 1 97.81 245 ILE A CA 1
ATOM 1946 C C . ILE A 1 245 ? -23.562 0.801 9.305 1 97.81 245 ILE A C 1
ATOM 1948 O O . ILE A 1 245 ? -23.141 1.835 9.828 1 97.81 245 ILE A O 1
ATOM 1952 N N . VAL A 1 246 ? -24.688 0.204 9.688 1 97.31 246 VAL A N 1
ATOM 1953 C CA . VAL A 1 246 ? -25.578 0.811 10.68 1 97.31 246 VAL A CA 1
ATOM 1954 C C . VAL A 1 246 ? -24.906 0.786 12.055 1 97.31 246 VAL A C 1
ATOM 1956 O O . VAL A 1 246 ? -24.875 1.806 12.742 1 97.31 246 VAL A O 1
ATOM 1959 N N . LEU A 1 247 ? -24.328 -0.345 12.43 1 97.69 247 LEU A N 1
ATOM 1960 C CA . LEU A 1 247 ? -23.734 -0.485 13.758 1 97.69 247 LEU A CA 1
ATOM 1961 C C . LEU A 1 247 ? -22.469 0.353 13.883 1 97.69 247 LEU A C 1
ATOM 1963 O O . LEU A 1 247 ? -22.328 1.125 14.836 1 97.69 247 LEU A O 1
ATOM 1967 N N . ALA A 1 248 ? -21.578 0.183 12.922 1 96.44 248 ALA A N 1
ATOM 1968 C CA . ALA A 1 248 ? -20.344 0.944 12.953 1 96.44 248 ALA A CA 1
ATOM 1969 C C . ALA A 1 248 ? -20.594 2.434 12.758 1 96.44 248 ALA A C 1
ATOM 1971 O O . ALA A 1 248 ? -19.922 3.275 13.359 1 96.44 248 ALA A O 1
ATOM 1972 N N . GLY A 1 249 ? -21.578 2.682 11.898 1 95.81 249 GLY A N 1
ATOM 1973 C CA . GLY A 1 249 ? -21.953 4.074 11.711 1 95.81 249 GLY A CA 1
ATOM 1974 C C . GLY A 1 249 ? -22.5 4.719 12.977 1 95.81 249 GLY A C 1
ATOM 1975 O O . GLY A 1 249 ? -22.109 5.836 13.32 1 95.81 249 GLY A O 1
ATOM 1976 N N . TRP A 1 250 ? -23.344 3.982 13.562 1 95.81 250 TRP A N 1
ATOM 1977 C CA . TRP A 1 250 ? -23.922 4.5 14.789 1 95.81 250 TRP A CA 1
ATOM 1978 C C . TRP A 1 250 ? -22.859 4.715 15.859 1 95.81 250 TRP A C 1
ATOM 1980 O O . TRP A 1 250 ? -22.781 5.793 16.453 1 95.81 250 TRP A O 1
ATOM 1990 N N . PHE A 1 251 ? -22.031 3.779 16.078 1 96 251 PHE A N 1
ATOM 1991 C CA . PHE A 1 251 ? -21 3.844 17.109 1 96 251 PHE A CA 1
ATOM 1992 C C . PHE A 1 251 ? -19.953 4.891 16.75 1 96 251 PHE A C 1
ATOM 1994 O O . PHE A 1 251 ? -19.562 5.699 17.609 1 96 251 PHE A O 1
ATOM 2001 N N . GLY A 1 252 ? -19.5 4.883 15.523 1 94.5 252 GLY A N 1
ATOM 2002 C CA . GLY A 1 252 ? -18.469 5.816 15.086 1 94.5 252 GLY A CA 1
ATOM 2003 C C . GLY A 1 252 ? -18.922 7.262 15.109 1 94.5 252 GLY A C 1
ATOM 2004 O O . GLY A 1 252 ? -18.203 8.141 15.586 1 94.5 252 GLY A O 1
ATOM 2005 N N . MET A 1 253 ? -20.125 7.473 14.688 1 93 253 MET A N 1
ATOM 2006 C CA . MET A 1 253 ? -20.656 8.836 14.656 1 93 253 MET A CA 1
ATOM 2007 C C . MET A 1 253 ? -20.891 9.359 16.062 1 93 253 MET A C 1
ATOM 2009 O O . MET A 1 253 ? -20.641 10.531 16.344 1 93 253 MET A O 1
ATOM 2013 N N . ARG A 1 254 ? -21.344 8.562 16.922 1 93.38 254 ARG A N 1
ATOM 2014 C CA . ARG A 1 254 ? -21.594 8.977 18.297 1 93.38 254 ARG A CA 1
AT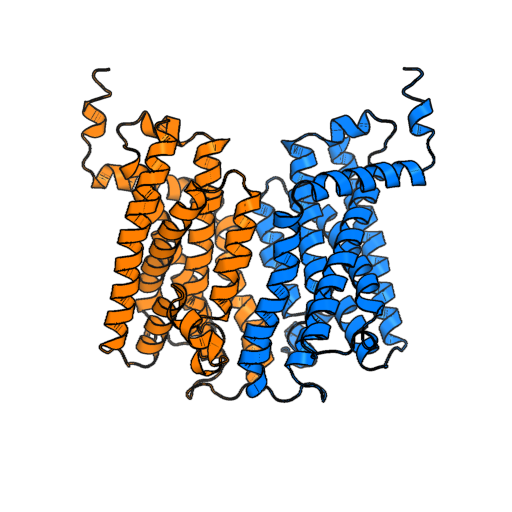OM 2015 C C . ARG A 1 254 ? -20.297 9.398 18.984 1 93.38 254 ARG A C 1
ATOM 2017 O O . ARG A 1 254 ? -20.266 10.43 19.656 1 93.38 254 ARG A O 1
ATOM 2024 N N . ARG A 1 255 ? -19.359 8.68 18.719 1 93.06 255 ARG A N 1
ATOM 2025 C CA . ARG A 1 255 ? -18.078 8.977 19.344 1 93.06 255 ARG A CA 1
ATOM 2026 C C . ARG A 1 255 ? -17.453 10.234 18.75 1 93.06 255 ARG A C 1
ATOM 2028 O O . ARG A 1 255 ? -16.922 11.078 19.484 1 93.06 255 ARG A O 1
ATOM 2035 N N . LEU A 1 256 ? -17.516 10.328 17.5 1 91.62 256 LEU A N 1
ATOM 2036 C CA . LEU A 1 256 ? -16.906 11.477 16.828 1 91.62 256 LEU A CA 1
ATOM 2037 C C . LEU A 1 256 ? -17.672 12.758 17.156 1 91.62 256 LEU A C 1
ATOM 2039 O O . LEU A 1 256 ? -17.078 13.828 17.297 1 91.62 256 LEU A O 1
ATOM 2043 N N . ARG A 1 257 ? -18.969 12.625 17.281 1 87.81 257 ARG A N 1
ATOM 2044 C CA . ARG A 1 257 ? -19.797 13.773 17.641 1 87.81 257 ARG A CA 1
ATOM 2045 C C . ARG A 1 257 ? -19.406 14.312 19.016 1 87.81 257 ARG A C 1
ATOM 2047 O O . ARG A 1 257 ? -19.328 15.531 19.219 1 87.81 257 ARG A O 1
ATOM 2054 N N . ARG A 1 258 ? -19.078 13.492 19.828 1 86.88 258 ARG A N 1
ATOM 2055 C CA . ARG A 1 258 ? -18.672 13.898 21.172 1 86.88 258 ARG A CA 1
ATOM 2056 C C . ARG A 1 258 ? -17.344 14.664 21.141 1 86.88 258 ARG A C 1
ATOM 2058 O O . ARG A 1 258 ? -17.156 15.625 21.891 1 86.88 258 ARG A O 1
ATOM 2065 N N . GLN A 1 259 ? -16.547 14.25 20.234 1 85.5 259 GLN A N 1
ATOM 2066 C CA . GLN A 1 259 ? -15.242 14.891 20.141 1 85.5 259 GLN A CA 1
ATOM 2067 C C . GLN A 1 259 ? -15.359 16.266 19.484 1 85.5 259 GLN A C 1
ATOM 2069 O O . GLN A 1 259 ? -14.531 17.141 19.719 1 85.5 259 GLN A O 1
ATOM 2074 N N . MET A 1 260 ? -16.359 16.375 18.672 1 81.06 260 MET A N 1
ATOM 2075 C CA . MET A 1 260 ? -16.531 17.641 17.953 1 81.06 260 MET A CA 1
ATOM 2076 C C . MET A 1 260 ? -17.156 18.688 18.875 1 81.06 260 MET A C 1
ATOM 2078 O O . MET A 1 260 ? -16.969 19.891 18.656 1 81.06 260 MET A O 1
ATOM 2082 N N . VAL A 1 261 ? -17.906 18.297 19.812 1 73.69 261 VAL A N 1
ATOM 2083 C CA . VAL A 1 261 ? -18.641 19.219 20.688 1 73.69 261 VAL A CA 1
ATOM 2084 C C . VAL A 1 261 ? -17.781 19.562 21.906 1 73.69 261 VAL A C 1
ATOM 2086 O O . VAL A 1 261 ? -17.891 20.656 22.469 1 73.69 261 VAL A O 1
ATOM 2089 N N . ASP A 1 262 ? -16.812 18.656 22.281 1 63.91 262 ASP A N 1
ATOM 2090 C CA . ASP A 1 262 ? -15.977 18.938 23.453 1 63.91 262 ASP A CA 1
ATOM 2091 C C . ASP A 1 262 ? -14.836 19.891 23.078 1 63.91 262 ASP A C 1
ATOM 2093 O O . ASP A 1 262 ? -14.469 20.766 23.875 1 63.91 262 ASP A O 1
ATOM 2097 N N . MET B 1 1 ? 28.438 34.5 17.625 1 33.59 1 MET B N 1
ATOM 2098 C CA . MET B 1 1 ? 29.172 34.531 16.359 1 33.59 1 MET B CA 1
ATOM 2099 C C . MET B 1 1 ? 30.438 33.688 16.438 1 33.59 1 MET B C 1
ATOM 2101 O O . MET B 1 1 ? 30.906 33.188 15.414 1 33.59 1 MET B O 1
ATOM 2105 N N . VAL B 1 2 ? 31.141 33.812 17.547 1 37.62 2 VAL B N 1
ATOM 2106 C CA . VAL B 1 2 ? 32.406 33.125 17.812 1 37.62 2 VAL B CA 1
ATOM 2107 C C . VAL B 1 2 ? 32.156 31.609 17.875 1 37.62 2 VAL B C 1
ATOM 2109 O O . VAL B 1 2 ? 32.938 30.812 17.375 1 37.62 2 VAL B O 1
ATOM 2112 N N . ASN B 1 3 ? 31.125 31.188 18.703 1 34.69 3 ASN B N 1
ATOM 2113 C CA . ASN B 1 3 ? 30.766 29.797 18.984 1 34.69 3 ASN B CA 1
ATOM 2114 C C . ASN B 1 3 ? 30.188 29.109 17.75 1 34.69 3 ASN B C 1
ATOM 2116 O O . ASN B 1 3 ? 29.656 28 17.859 1 34.69 3 ASN B O 1
ATOM 2120 N N . GLU B 1 4 ? 29.688 29.875 16.797 1 39.81 4 GLU B N 1
ATOM 2121 C CA . GLU B 1 4 ? 29.203 29.406 15.5 1 39.81 4 GLU B CA 1
ATOM 2122 C C . GLU B 1 4 ? 30.297 28.656 14.742 1 39.81 4 GLU B C 1
ATOM 2124 O O . GLU B 1 4 ? 30 27.797 13.914 1 39.81 4 GLU B O 1
ATOM 2129 N N . ALA B 1 5 ? 31.5 29.172 14.617 1 43.12 5 ALA B N 1
ATOM 2130 C CA . ALA B 1 5 ? 32.719 28.766 13.914 1 43.12 5 ALA B CA 1
ATOM 2131 C C . ALA B 1 5 ? 33.25 27.453 14.461 1 43.12 5 ALA B C 1
ATOM 2133 O O . ALA B 1 5 ? 33.875 26.672 13.727 1 43.12 5 ALA B O 1
ATOM 2134 N N . LEU B 1 6 ? 33.281 27.172 15.695 1 43.34 6 LEU B N 1
ATOM 2135 C CA . LEU B 1 6 ? 33.906 26.062 16.406 1 43.34 6 LEU B CA 1
ATOM 2136 C C . LEU B 1 6 ? 33.125 24.766 16.141 1 43.34 6 LEU B C 1
ATOM 2138 O O . LEU B 1 6 ? 33.688 23.672 16.266 1 43.34 6 LEU B O 1
ATOM 2142 N N . SER B 1 7 ? 31.719 24.812 16.031 1 47.56 7 SER B N 1
ATOM 2143 C CA . SER B 1 7 ? 30.797 23.688 15.945 1 47.56 7 SER B CA 1
ATOM 2144 C C . SER B 1 7 ? 30.828 23.031 14.57 1 47.56 7 SER B C 1
ATOM 2146 O O . SER B 1 7 ? 30.531 21.844 14.43 1 47.56 7 SER B O 1
ATOM 2148 N N . LEU B 1 8 ? 31.109 23.734 13.516 1 54.84 8 LEU B N 1
ATOM 2149 C CA . LEU B 1 8 ? 31.594 23.172 12.258 1 54.84 8 LEU B CA 1
ATOM 2150 C C . LEU B 1 8 ? 32.938 22.484 12.445 1 54.84 8 LEU B C 1
ATOM 2152 O O . LEU B 1 8 ? 33.5 21.922 11.5 1 54.84 8 LEU B O 1
ATOM 2156 N N . HIS B 1 9 ? 33.406 22.453 13.656 1 61.81 9 HIS B N 1
ATOM 2157 C CA . HIS B 1 9 ? 34.719 21.938 13.992 1 61.81 9 HIS B CA 1
ATOM 2158 C C . HIS B 1 9 ? 34.656 20.438 14.273 1 61.81 9 HIS B C 1
ATOM 2160 O O . HIS B 1 9 ? 35.719 19.797 14.422 1 61.81 9 HIS B O 1
ATOM 2166 N N . ALA B 1 10 ? 33.469 19.906 14.5 1 70.06 10 ALA B N 1
ATOM 2167 C CA . ALA B 1 10 ? 33.469 18.469 14.734 1 70.06 10 ALA B CA 1
ATOM 2168 C C . ALA B 1 10 ? 33.719 17.703 13.438 1 70.06 10 ALA B C 1
ATOM 2170 O O . ALA B 1 10 ? 33.312 18.141 12.359 1 70.06 10 ALA B O 1
ATOM 2171 N N . PRO B 1 11 ? 34.469 16.703 13.539 1 82.31 11 PRO B N 1
ATOM 2172 C CA . PRO B 1 11 ? 34.75 15.883 12.359 1 82.31 11 PRO B CA 1
ATOM 2173 C C . PRO B 1 11 ? 33.469 15.453 11.633 1 82.31 11 PRO B C 1
ATOM 2175 O O . PRO B 1 11 ? 32.406 15.328 12.25 1 82.31 11 PRO B O 1
ATOM 2178 N N . PHE B 1 12 ? 33.562 15.414 10.383 1 84 12 PHE B N 1
ATOM 2179 C CA . PHE B 1 12 ? 32.5 15.047 9.461 1 84 12 PHE B CA 1
ATOM 2180 C C . PHE B 1 12 ? 31.703 13.852 9.992 1 84 12 PHE B C 1
ATOM 2182 O O . PHE B 1 12 ? 30.469 13.883 10.039 1 84 12 PHE B O 1
ATOM 2189 N N . LEU B 1 13 ? 32.375 12.914 10.531 1 86 13 LEU B N 1
ATOM 2190 C CA . LEU B 1 13 ? 31.75 11.672 10.977 1 86 13 LEU B CA 1
ATOM 2191 C C . LEU B 1 13 ? 30.891 11.922 12.219 1 86 13 LEU B C 1
ATOM 2193 O O . LEU B 1 13 ? 29.859 11.266 12.406 1 86 13 LEU B O 1
ATOM 2197 N N . TYR B 1 14 ? 31.375 12.844 12.977 1 84.94 14 TYR B N 1
ATOM 2198 C CA . TYR B 1 14 ? 30.625 13.164 14.18 1 84.94 14 TYR B CA 1
ATOM 2199 C C . TYR B 1 14 ? 29.328 13.883 13.82 1 84.94 14 TYR B C 1
ATOM 2201 O O . TYR B 1 14 ? 28.281 13.633 14.43 1 84.94 14 TYR B O 1
ATOM 2209 N N . ARG B 1 15 ? 29.406 14.742 12.875 1 85.12 15 ARG B N 1
ATOM 2210 C CA . ARG B 1 15 ? 28.234 15.484 12.453 1 85.12 15 ARG B CA 1
ATOM 2211 C C . ARG B 1 15 ? 27.172 14.555 11.867 1 85.12 15 ARG B C 1
ATOM 2213 O O . ARG B 1 15 ? 26 14.656 12.219 1 85.12 15 ARG B O 1
ATOM 2220 N N . ILE B 1 16 ? 27.609 13.688 11.07 1 88.12 16 ILE B N 1
ATOM 2221 C CA . ILE B 1 16 ? 26.703 12.734 10.445 1 88.12 16 ILE B CA 1
ATOM 2222 C C . ILE B 1 16 ? 26.094 11.82 11.516 1 88.12 16 ILE B C 1
ATOM 2224 O O . ILE B 1 16 ? 24.906 11.523 11.477 1 88.12 16 ILE B O 1
ATOM 2228 N N . TYR B 1 17 ? 26.906 11.445 12.414 1 88.62 17 TYR B N 1
ATOM 2229 C CA . TYR B 1 17 ? 26.453 10.594 13.5 1 88.62 17 TYR B CA 1
ATOM 2230 C C . TYR B 1 17 ? 25.406 11.312 14.352 1 88.62 17 TYR B C 1
ATOM 2232 O O . TYR B 1 17 ? 24.422 10.711 14.781 1 88.62 17 TYR B O 1
ATOM 2240 N N . SER B 1 18 ? 25.625 12.539 14.547 1 85.38 18 SER B N 1
ATOM 2241 C CA . SER B 1 18 ? 24.688 13.312 15.359 1 85.38 18 SER B CA 1
ATOM 2242 C C . SER B 1 18 ? 23.312 13.375 14.711 1 85.38 18 SER B C 1
ATOM 2244 O O . SER B 1 18 ? 22.281 13.234 15.391 1 85.38 18 SER B O 1
ATOM 2246 N N . VAL B 1 19 ? 23.312 13.539 13.414 1 87.38 19 VAL B N 1
ATOM 2247 C CA . VAL B 1 19 ? 22.047 13.602 12.688 1 87.38 19 VAL B CA 1
ATOM 2248 C C . VAL B 1 19 ? 21.375 12.227 12.711 1 87.38 19 VAL B C 1
ATOM 2250 O O . VAL B 1 19 ? 20.172 12.117 13 1 87.38 19 VAL B O 1
ATOM 2253 N N . TRP B 1 20 ? 22.125 11.289 12.422 1 89.88 20 TRP B N 1
ATOM 2254 C CA . TRP B 1 20 ? 21.641 9.914 12.438 1 89.88 20 TRP B CA 1
ATOM 2255 C C . TRP B 1 20 ? 21.078 9.555 13.812 1 89.88 20 TRP B C 1
ATOM 2257 O O . TRP B 1 20 ? 19.984 9 13.914 1 89.88 20 TRP B O 1
ATOM 2267 N N . PHE B 1 21 ? 21.812 9.898 14.828 1 87.94 21 PHE B N 1
ATOM 2268 C CA . PHE B 1 21 ? 21.422 9.57 16.188 1 87.94 21 PHE B CA 1
ATOM 2269 C C . PHE B 1 21 ? 20.125 10.289 16.562 1 87.94 21 PHE B C 1
ATOM 2271 O O . PHE B 1 21 ? 19.297 9.742 17.312 1 87.94 21 PHE B O 1
ATOM 2278 N N . ARG B 1 22 ? 19.984 11.391 16.109 1 84.44 22 ARG B N 1
ATOM 2279 C CA . ARG B 1 22 ? 18.75 12.117 16.359 1 84.44 22 ARG B CA 1
ATOM 2280 C C . ARG B 1 22 ? 17.562 11.391 15.734 1 84.44 22 ARG B C 1
ATOM 2282 O O . ARG B 1 22 ? 16.5 11.289 16.344 1 84.44 22 ARG B O 1
ATOM 2289 N N . HIS B 1 23 ? 17.781 10.93 14.57 1 85.88 23 HIS B N 1
ATOM 2290 C CA . HIS B 1 23 ? 16.719 10.188 13.906 1 85.88 23 HIS B CA 1
ATOM 2291 C C . HIS B 1 23 ? 16.391 8.898 14.664 1 85.88 23 HIS B C 1
ATOM 2293 O O . HIS B 1 23 ? 15.219 8.539 14.805 1 85.88 23 HIS B O 1
ATOM 2299 N N . VAL B 1 24 ? 17.406 8.266 15.125 1 86.5 24 VAL B N 1
ATOM 2300 C CA . VAL B 1 24 ? 17.219 7.035 15.891 1 86.5 24 VAL B CA 1
ATOM 2301 C C . VAL B 1 24 ? 16.406 7.328 17.141 1 86.5 24 VAL B C 1
ATOM 2303 O O . VAL B 1 24 ? 15.469 6.594 17.469 1 86.5 24 VAL B O 1
ATOM 2306 N N . ARG B 1 25 ? 16.672 8.383 17.797 1 82.06 25 ARG B N 1
ATOM 2307 C CA . ARG B 1 25 ? 16.016 8.742 19.047 1 82.06 25 ARG B CA 1
ATOM 2308 C C . ARG B 1 25 ? 14.547 9.07 18.828 1 82.06 25 ARG B C 1
ATOM 2310 O O . ARG B 1 25 ? 13.68 8.641 19.594 1 82.06 25 ARG B O 1
ATOM 2317 N N . VAL B 1 26 ? 14.289 9.781 17.797 1 79.31 26 VAL B N 1
ATOM 2318 C CA . VAL B 1 26 ? 12.914 10.18 17.5 1 79.31 26 VAL B CA 1
ATOM 2319 C C . VAL B 1 26 ? 12.102 8.969 17.078 1 79.31 26 VAL B C 1
ATOM 2321 O O . VAL B 1 26 ? 10.953 8.797 17.5 1 79.31 26 VAL B O 1
ATOM 2324 N N . TYR B 1 27 ? 12.719 8.188 16.312 1 80.25 27 TYR B N 1
ATOM 2325 C CA . TYR B 1 27 ? 12.039 6.996 15.82 1 80.25 27 TYR B CA 1
ATOM 2326 C C . TYR B 1 27 ? 11.742 6.027 16.969 1 80.25 27 TYR B C 1
ATOM 2328 O O . TYR B 1 27 ? 10.695 5.379 16.984 1 80.25 27 TYR B O 1
ATOM 2336 N N . SER B 1 28 ? 12.586 5.941 17.938 1 78.19 28 SER B N 1
ATOM 2337 C CA . SER B 1 28 ? 12.469 5.004 19.047 1 78.19 28 SER B CA 1
ATOM 2338 C C . SER B 1 28 ? 11.352 5.422 20.016 1 78.19 28 SER B C 1
ATOM 2340 O O . SER B 1 28 ? 10.883 4.613 20.812 1 78.19 28 SER B O 1
ATOM 2342 N N . GLN B 1 29 ? 10.891 6.656 19.859 1 77.44 29 GLN B N 1
ATOM 2343 C CA . GLN B 1 29 ? 9.805 7.129 20.719 1 77.44 29 GLN B CA 1
ATOM 2344 C C . GLN B 1 29 ? 8.469 6.523 20.297 1 77.44 29 GLN B C 1
ATOM 2346 O O . GLN B 1 29 ? 7.57 6.363 21.125 1 77.44 29 GLN B O 1
ATOM 2351 N N . ASN B 1 30 ? 8.281 6.113 19 1 74.25 30 ASN B N 1
ATOM 2352 C CA . ASN B 1 30 ? 7.074 5.488 18.469 1 74.25 30 ASN B CA 1
ATOM 2353 C C . ASN B 1 30 ? 7.391 4.191 17.734 1 74.25 30 ASN B C 1
ATOM 2355 O O . ASN B 1 30 ? 6.852 3.941 16.656 1 74.25 30 ASN B O 1
ATOM 2359 N N . LEU B 1 31 ? 8.242 3.469 18.359 1 71.62 31 LEU B N 1
ATOM 2360 C CA . LEU B 1 31 ? 8.82 2.289 17.734 1 71.62 31 LEU B CA 1
ATOM 2361 C C . LEU B 1 31 ? 7.738 1.281 17.359 1 71.62 31 LEU B C 1
ATOM 2363 O O . LEU B 1 31 ? 7.762 0.704 16.266 1 71.62 31 LEU B O 1
ATOM 2367 N N . LEU B 1 32 ? 6.84 1.112 18.25 1 71.19 32 LEU B N 1
ATOM 2368 C CA . LEU B 1 32 ? 5.812 0.108 18 1 71.19 32 LEU B CA 1
ATOM 2369 C C . LEU B 1 32 ? 4.992 0.466 16.766 1 71.19 32 LEU B C 1
ATOM 2371 O O . LEU B 1 32 ? 4.793 -0.372 15.875 1 71.19 32 LEU B O 1
ATOM 2375 N N . ALA B 1 33 ? 4.637 1.678 16.703 1 70.5 33 ALA B N 1
ATOM 2376 C CA . ALA B 1 33 ? 3.795 2.115 15.586 1 70.5 33 ALA B CA 1
ATOM 2377 C C . ALA B 1 33 ? 4.582 2.137 14.281 1 70.5 33 ALA B C 1
ATOM 2379 O O . ALA B 1 33 ? 4.043 1.812 13.219 1 70.5 33 ALA B O 1
ATOM 2380 N N . ASN B 1 34 ? 5.863 2.365 14.422 1 72.56 34 ASN B N 1
ATOM 2381 C CA . ASN B 1 34 ? 6.668 2.531 13.219 1 72.56 34 ASN B CA 1
ATOM 2382 C C . ASN B 1 34 ? 7.223 1.197 12.727 1 72.56 34 ASN B C 1
ATOM 2384 O O . ASN B 1 34 ? 7.402 1.002 11.523 1 72.56 34 ASN B O 1
ATOM 2388 N N . ALA B 1 35 ? 7.469 0.411 13.633 1 74.31 35 ALA B N 1
ATOM 2389 C CA . ALA B 1 35 ? 8.148 -0.832 13.273 1 74.31 35 ALA B CA 1
ATOM 2390 C C . ALA B 1 35 ? 7.145 -1.929 12.93 1 74.31 35 ALA B C 1
ATOM 2392 O O . ALA B 1 35 ? 7.492 -2.918 12.289 1 74.31 35 ALA B O 1
ATOM 2393 N N . PHE B 1 36 ? 5.949 -1.667 13.234 1 80.56 36 PHE B N 1
ATOM 2394 C CA . PHE B 1 36 ? 4.934 -2.707 13.109 1 80.56 36 PHE B CA 1
ATOM 2395 C C . PHE B 1 36 ? 4.621 -2.988 11.648 1 80.56 36 PHE B C 1
ATOM 2397 O O . PHE B 1 36 ? 4.672 -4.137 11.203 1 80.56 36 PHE B O 1
ATOM 2404 N N . PRO B 1 37 ? 4.508 -2.043 10.828 1 77.88 37 PRO B N 1
ATOM 2405 C CA . PRO B 1 37 ? 4.031 -2.307 9.477 1 77.88 37 PRO B CA 1
ATOM 2406 C C . PRO B 1 37 ? 5.047 -3.068 8.625 1 77.88 37 PRO B C 1
ATOM 2408 O O . PRO B 1 37 ? 4.703 -4.07 7.996 1 77.88 37 PRO B O 1
ATOM 2411 N N . PRO B 1 38 ? 6.242 -2.672 8.711 1 74.25 38 PRO B N 1
ATOM 2412 C CA . PRO B 1 38 ? 7.203 -3.355 7.836 1 74.25 38 PRO B CA 1
ATOM 2413 C C . PRO B 1 38 ? 7.43 -4.812 8.234 1 74.25 38 PRO B C 1
ATOM 2415 O O . PRO B 1 38 ? 7.859 -5.621 7.41 1 74.25 38 PRO B O 1
ATOM 2418 N N . PHE B 1 39 ? 7.074 -5.055 9.461 1 76.81 39 PHE B N 1
ATOM 2419 C CA . PHE B 1 39 ? 7.223 -6.418 9.953 1 76.81 39 PHE B CA 1
ATOM 2420 C C . PHE B 1 39 ? 6.008 -7.262 9.586 1 76.81 39 PHE B C 1
ATOM 2422 O O . PHE B 1 39 ? 6.148 -8.43 9.211 1 76.81 39 PHE B O 1
ATOM 2429 N N . VAL B 1 40 ? 4.91 -6.742 9.617 1 81.44 40 VAL B N 1
ATOM 2430 C CA . VAL B 1 40 ? 3.656 -7.477 9.5 1 81.44 40 VAL B CA 1
ATOM 2431 C C . VAL B 1 40 ? 3.307 -7.676 8.031 1 81.44 40 VAL B C 1
ATOM 2433 O O . VAL B 1 40 ? 2.828 -8.742 7.637 1 81.44 40 VAL B O 1
ATOM 2436 N N . GLU B 1 41 ? 3.678 -6.75 7.242 1 84.25 41 GLU B N 1
ATOM 2437 C CA . GLU B 1 41 ? 3.246 -6.746 5.848 1 84.25 41 GLU B CA 1
ATOM 2438 C C . GLU B 1 41 ? 3.842 -7.926 5.082 1 84.25 41 GLU B C 1
ATOM 2440 O O . GLU B 1 41 ? 3.131 -8.633 4.363 1 84.25 41 GLU B O 1
ATOM 2445 N N . PRO B 1 42 ? 5.082 -8.164 5.281 1 81.56 42 PRO B N 1
ATOM 2446 C CA . PRO B 1 42 ? 5.633 -9.32 4.578 1 81.56 42 PRO B CA 1
ATOM 2447 C C . PRO B 1 42 ? 4.977 -10.633 5.004 1 81.56 42 PRO B C 1
ATOM 2449 O O . PRO B 1 42 ? 4.781 -11.531 4.176 1 81.56 42 PRO B O 1
ATOM 2452 N N . ILE B 1 43 ? 4.648 -10.734 6.242 1 83.31 43 ILE B N 1
ATOM 2453 C CA . ILE B 1 43 ? 4.012 -11.938 6.762 1 83.31 43 ILE B CA 1
ATOM 2454 C C . ILE B 1 43 ? 2.648 -12.125 6.102 1 83.31 43 ILE B C 1
ATOM 2456 O O . ILE B 1 43 ? 2.322 -13.219 5.637 1 83.31 43 ILE B O 1
ATOM 2460 N N . ILE B 1 44 ? 2.016 -11.086 5.973 1 83.5 44 ILE B N 1
ATOM 2461 C CA . ILE B 1 44 ? 0.686 -11.117 5.375 1 83.5 44 ILE B CA 1
ATOM 2462 C C . ILE B 1 44 ? 0.79 -11.5 3.9 1 83.5 44 ILE B C 1
ATOM 2464 O O . ILE B 1 44 ? 0.008 -12.312 3.408 1 83.5 44 ILE B O 1
ATOM 2468 N N . PHE B 1 45 ? 1.739 -10.984 3.305 1 85.38 45 PHE B N 1
ATOM 2469 C CA . PHE B 1 45 ? 1.933 -11.25 1.883 1 85.38 45 PHE B CA 1
ATOM 2470 C C . PHE B 1 45 ? 2.332 -12.703 1.653 1 85.38 45 PHE B C 1
ATOM 2472 O O . PHE B 1 45 ? 1.841 -13.344 0.724 1 85.38 45 PHE B O 1
ATOM 2479 N N . LEU B 1 46 ? 3.133 -13.227 2.51 1 85.81 46 LEU B N 1
ATOM 2480 C CA . LEU B 1 46 ? 3.584 -14.609 2.383 1 85.81 46 LEU B CA 1
ATOM 2481 C C . LEU B 1 46 ? 2.445 -15.578 2.67 1 85.81 46 LEU B C 1
ATOM 2483 O O . LEU B 1 46 ? 2.291 -16.578 1.974 1 85.81 46 LEU B O 1
ATOM 2487 N N . ILE B 1 47 ? 1.689 -15.234 3.654 1 81.31 47 ILE B N 1
ATOM 2488 C CA . ILE B 1 47 ? 0.563 -16.094 3.988 1 81.31 47 ILE B CA 1
ATOM 2489 C C . ILE B 1 47 ? -0.511 -15.992 2.908 1 81.31 47 ILE B C 1
ATOM 2491 O O . ILE B 1 47 ? -1.017 -17 2.42 1 81.31 47 ILE B O 1
ATOM 2495 N N . GLY B 1 48 ? -0.786 -14.805 2.543 1 81.81 48 GLY B N 1
ATOM 2496 C CA . GLY B 1 48 ? -1.844 -14.57 1.573 1 81.81 48 GLY B CA 1
ATOM 2497 C C . GLY B 1 48 ? -1.512 -15.094 0.189 1 81.81 48 GLY B C 1
ATOM 2498 O O . GLY B 1 48 ? -2.217 -15.953 -0.34 1 81.81 48 GLY B O 1
ATOM 2499 N N . ILE B 1 49 ? -0.414 -14.602 -0.34 1 81.75 49 ILE B N 1
ATOM 2500 C CA . ILE B 1 49 ? -0.061 -14.953 -1.711 1 81.75 49 ILE B CA 1
ATOM 2501 C C . ILE B 1 49 ? 0.763 -16.234 -1.717 1 81.75 49 ILE B C 1
ATOM 2503 O O . ILE B 1 49 ? 0.504 -17.156 -2.51 1 81.75 49 ILE B O 1
ATOM 2507 N N . GLY B 1 50 ? 1.66 -16.359 -0.842 1 82 50 GLY B N 1
ATOM 2508 C CA . GLY B 1 50 ? 2.545 -17.516 -0.826 1 82 50 GLY B CA 1
ATOM 2509 C C . GLY B 1 50 ? 1.822 -18.812 -0.527 1 82 50 GLY B C 1
ATOM 2510 O O . GLY B 1 50 ? 1.878 -19.75 -1.319 1 82 50 GLY B O 1
ATOM 2511 N N . LEU B 1 51 ? 1.093 -18.781 0.502 1 78.06 51 LEU B N 1
ATOM 2512 C CA . LEU B 1 51 ? 0.392 -20 0.879 1 78.06 51 LEU B CA 1
ATOM 2513 C C . LEU B 1 51 ? -0.905 -20.141 0.091 1 78.06 51 LEU B C 1
ATOM 2515 O O . LEU B 1 51 ? -1.292 -21.266 -0.272 1 78.06 51 LEU B O 1
ATOM 2519 N N . GLY B 1 52 ? -1.511 -19.062 -0.175 1 76.94 52 GLY B N 1
ATOM 2520 C CA . GLY B 1 52 ? -2.762 -19.109 -0.916 1 76.94 52 GLY B CA 1
ATOM 2521 C C . GLY B 1 52 ? -2.59 -19.594 -2.346 1 76.94 52 GLY B C 1
ATOM 2522 O O . GLY B 1 52 ? -3.393 -20.391 -2.84 1 76.94 52 GLY B O 1
ATOM 2523 N N . LEU B 1 53 ? -1.486 -19.125 -2.963 1 81 53 LEU B N 1
ATOM 2524 C CA . LEU B 1 53 ? -1.266 -19.469 -4.363 1 81 53 LEU B CA 1
ATOM 2525 C C . LEU B 1 53 ? -0.261 -20.609 -4.488 1 81 53 LEU B C 1
ATOM 2527 O O . LEU B 1 53 ? -0.146 -21.219 -5.547 1 81 53 LEU B O 1
ATOM 2531 N N . GLY B 1 54 ? 0.446 -20.812 -3.424 1 79.38 54 GLY B N 1
ATOM 2532 C CA . GLY B 1 54 ? 1.531 -21.781 -3.459 1 79.38 54 GLY B CA 1
ATOM 2533 C C . GLY B 1 54 ? 1.086 -23.172 -3.906 1 79.38 54 GLY B C 1
ATOM 2534 O O . GLY B 1 54 ? 1.842 -23.891 -4.562 1 79.38 54 GLY B O 1
ATOM 2535 N N . ARG B 1 55 ? -0.11 -23.469 -3.689 1 76.62 55 ARG B N 1
ATOM 2536 C CA . ARG B 1 55 ? -0.59 -24.797 -4.055 1 76.62 55 ARG B CA 1
ATOM 2537 C C . ARG B 1 55 ? -0.936 -24.875 -5.539 1 76.62 55 ARG B C 1
ATOM 2539 O O . ARG B 1 55 ? -0.983 -25.953 -6.121 1 76.62 55 ARG B O 1
ATOM 2546 N N . PHE B 1 56 ? -1.017 -23.656 -6.121 1 77.19 56 PHE B N 1
ATOM 2547 C CA . PHE B 1 56 ? -1.458 -23.609 -7.508 1 77.19 56 PHE B CA 1
ATOM 2548 C C . PHE B 1 56 ? -0.292 -23.297 -8.438 1 77.19 56 PHE B C 1
ATOM 2550 O O . PHE B 1 56 ? -0.342 -23.609 -9.633 1 77.19 56 PHE B O 1
ATOM 2557 N N . VAL B 1 57 ? 0.621 -22.75 -7.84 1 77.88 57 VAL B N 1
ATOM 2558 C CA . VAL B 1 57 ? 1.733 -22.297 -8.664 1 77.88 57 VAL B CA 1
ATOM 2559 C C . VAL B 1 57 ? 2.848 -23.328 -8.656 1 77.88 57 VAL B C 1
ATOM 2561 O O . VAL B 1 57 ? 3.285 -23.781 -7.594 1 77.88 57 VAL B O 1
ATOM 2564 N N . PRO B 1 58 ? 3.143 -23.812 -9.812 1 78.75 58 PRO B N 1
ATOM 2565 C CA . PRO B 1 58 ? 4.281 -24.734 -9.867 1 78.75 58 PRO B CA 1
ATOM 2566 C C . PRO B 1 58 ? 5.57 -24.109 -9.336 1 78.75 58 PRO B C 1
ATOM 2568 O O . PRO B 1 58 ? 5.633 -22.891 -9.133 1 78.75 58 PRO B O 1
ATOM 2571 N N . ASP B 1 59 ? 6.469 -24.953 -9.031 1 83.19 59 ASP B N 1
ATOM 2572 C CA . ASP B 1 59 ? 7.773 -24.453 -8.609 1 83.19 59 ASP B CA 1
ATOM 2573 C C . ASP B 1 59 ? 8.344 -23.484 -9.633 1 83.19 59 ASP B C 1
ATOM 2575 O O . ASP B 1 59 ? 8.172 -23.672 -10.844 1 83.19 59 ASP B O 1
ATOM 2579 N N . ILE B 1 60 ? 8.883 -22.453 -9.156 1 78.19 60 ILE B N 1
ATOM 2580 C CA . ILE B 1 60 ? 9.523 -21.453 -10 1 78.19 60 ILE B CA 1
ATOM 2581 C C . ILE B 1 60 ? 11.039 -21.625 -9.953 1 78.19 60 ILE B C 1
ATOM 2583 O O . ILE B 1 60 ? 11.664 -21.438 -8.914 1 78.19 60 ILE B O 1
ATOM 2587 N N . ASN B 1 61 ? 11.578 -21.891 -11.062 1 77.75 61 ASN B N 1
ATOM 2588 C CA . ASN B 1 61 ? 13.016 -22.141 -11.156 1 77.75 61 ASN B CA 1
ATOM 2589 C C . ASN B 1 61 ? 13.469 -23.203 -10.148 1 77.75 61 ASN B C 1
ATOM 2591 O O . ASN B 1 61 ? 14.469 -23.016 -9.461 1 77.75 61 ASN B O 1
ATOM 2595 N N . GLY B 1 62 ? 12.641 -24.156 -9.852 1 80.06 62 GLY B N 1
ATOM 2596 C CA . GLY B 1 62 ? 12.992 -25.297 -9.016 1 80.06 62 GLY B CA 1
ATOM 2597 C C . GLY B 1 62 ? 12.727 -25.062 -7.543 1 80.06 62 GLY B C 1
ATOM 2598 O O . GLY B 1 62 ? 13.039 -25.922 -6.707 1 80.06 62 GLY B O 1
ATOM 2599 N N . GLN B 1 63 ? 12.219 -23.938 -7.219 1 86.31 63 GLN B N 1
ATOM 2600 C CA . GLN B 1 63 ? 11.898 -23.656 -5.824 1 86.31 63 GLN B CA 1
ATOM 2601 C C . GLN B 1 63 ? 10.406 -23.422 -5.641 1 86.31 63 GLN B C 1
ATOM 2603 O O . GLN B 1 63 ? 9.727 -22.938 -6.547 1 86.31 63 GLN B O 1
ATOM 2608 N N . PRO B 1 64 ? 10.023 -23.844 -4.5 1 88.88 64 PRO B N 1
ATOM 2609 C CA . PRO B 1 64 ? 8.609 -23.562 -4.23 1 88.88 64 PRO B CA 1
ATOM 2610 C C . PRO B 1 64 ? 8.266 -22.078 -4.328 1 88.88 64 PRO B C 1
ATOM 2612 O O . PRO B 1 64 ? 9.094 -21.234 -3.988 1 88.88 64 PRO B O 1
ATOM 2615 N N . PHE B 1 65 ? 7.141 -21.781 -4.801 1 88.88 65 PHE B N 1
ATOM 2616 C CA . PHE B 1 65 ? 6.684 -20.406 -5.023 1 88.88 65 PHE B CA 1
ATOM 2617 C C . PHE B 1 65 ? 6.844 -19.578 -3.762 1 88.88 65 PHE B C 1
ATOM 2619 O O . PHE B 1 65 ? 7.262 -18.422 -3.826 1 88.88 65 PHE B O 1
ATOM 2626 N N . VAL B 1 66 ? 6.562 -20.203 -2.615 1 89.5 66 VAL B N 1
ATOM 2627 C CA . VAL B 1 66 ? 6.625 -19.484 -1.353 1 89.5 66 VAL B CA 1
ATOM 2628 C C . VAL B 1 66 ? 8.062 -19.047 -1.076 1 89.5 66 VAL B C 1
ATOM 2630 O O . VAL B 1 66 ? 8.297 -17.953 -0.562 1 89.5 66 VAL B O 1
ATOM 2633 N N . GLN B 1 67 ? 8.992 -19.859 -1.422 1 91.5 67 GLN B N 1
ATOM 2634 C CA . GLN B 1 67 ? 10.398 -19.531 -1.233 1 91.5 67 GLN B CA 1
ATOM 2635 C C . GLN B 1 67 ? 10.844 -18.438 -2.203 1 91.5 67 GLN B C 1
ATOM 2637 O O . GLN B 1 67 ? 11.594 -17.547 -1.833 1 91.5 67 GLN B O 1
ATOM 2642 N N . TYR B 1 68 ? 10.383 -18.578 -3.404 1 91.44 68 TYR B N 1
ATOM 2643 C CA . TYR B 1 68 ? 10.664 -17.547 -4.391 1 91.44 68 TYR B CA 1
ATOM 2644 C C . TYR B 1 68 ? 10.164 -16.188 -3.918 1 91.44 68 TYR B C 1
ATOM 2646 O O . TYR B 1 68 ? 10.891 -15.195 -3.98 1 91.44 68 TYR B O 1
ATOM 2654 N N . LEU B 1 69 ? 8.945 -16.172 -3.439 1 92.12 69 LEU B N 1
ATOM 2655 C CA . LEU B 1 69 ? 8.312 -14.945 -2.955 1 92.12 69 LEU B CA 1
ATOM 2656 C C . LEU B 1 69 ? 9.039 -14.398 -1.731 1 92.12 69 LEU B C 1
ATOM 2658 O O . LEU B 1 69 ? 9.234 -13.188 -1.61 1 92.12 69 LEU B O 1
ATOM 2662 N N . ALA B 1 70 ? 9.422 -15.273 -0.864 1 93.19 70 ALA B N 1
ATOM 2663 C CA . ALA B 1 70 ? 10.102 -14.883 0.369 1 93.19 70 ALA B CA 1
ATOM 2664 C C . ALA B 1 70 ? 11.398 -14.133 0.067 1 93.19 70 ALA B C 1
ATOM 2666 O O . ALA B 1 70 ? 11.656 -13.07 0.639 1 93.19 70 ALA B O 1
ATOM 2667 N N . ILE B 1 71 ? 12.148 -14.648 -0.866 1 94 71 ILE B N 1
ATOM 2668 C CA . ILE B 1 71 ? 13.422 -14.031 -1.212 1 94 71 ILE B CA 1
ATOM 2669 C C . ILE B 1 71 ? 13.18 -12.648 -1.824 1 94 71 ILE B C 1
ATOM 2671 O O . ILE B 1 71 ? 13.875 -11.688 -1.499 1 94 71 ILE B O 1
ATOM 2675 N N . GLY B 1 72 ? 12.164 -12.57 -2.623 1 93.94 72 GLY B N 1
ATOM 2676 C CA . GLY B 1 72 ? 11.852 -11.328 -3.307 1 93.94 72 GLY B CA 1
ATOM 2677 C C . GLY B 1 72 ? 11.383 -10.234 -2.369 1 93.94 72 GLY B C 1
ATOM 2678 O O . GLY B 1 72 ? 11.656 -9.055 -2.594 1 93.94 72 GLY B O 1
ATOM 2679 N N . ILE B 1 73 ? 10.703 -10.562 -1.312 1 95 73 ILE B N 1
ATOM 2680 C CA . ILE B 1 73 ? 10.031 -9.562 -0.488 1 95 73 ILE B CA 1
ATOM 2681 C C . ILE B 1 73 ? 10.992 -9.055 0.586 1 95 73 ILE B C 1
ATOM 2683 O O . ILE B 1 73 ? 10.711 -8.062 1.263 1 95 73 ILE B O 1
ATOM 2687 N N . ILE B 1 74 ? 12.117 -9.633 0.741 1 95.75 74 ILE B N 1
ATOM 2688 C CA . ILE B 1 74 ? 13.047 -9.344 1.832 1 95.75 74 ILE B CA 1
ATOM 2689 C C . ILE B 1 74 ? 13.461 -7.875 1.78 1 95.75 74 ILE B C 1
ATOM 2691 O O . ILE B 1 74 ? 13.539 -7.211 2.814 1 95.75 74 ILE B O 1
ATOM 2695 N N . VAL B 1 75 ? 13.602 -7.355 0.569 1 95.62 75 VAL B N 1
ATOM 2696 C CA . VAL B 1 75 ? 14.203 -6.023 0.496 1 95.62 75 VAL B CA 1
ATOM 2697 C C . VAL B 1 75 ? 13.117 -4.988 0.216 1 95.62 75 VAL B C 1
ATOM 2699 O O . VAL B 1 75 ? 13.375 -3.781 0.247 1 95.62 75 VAL B O 1
ATOM 2702 N N . THR B 1 76 ? 11.898 -5.402 -0.006 1 95.44 76 THR B N 1
ATOM 2703 C CA . THR B 1 76 ? 10.836 -4.473 -0.388 1 95.44 76 THR B CA 1
ATOM 2704 C C . THR B 1 76 ? 10.523 -3.514 0.756 1 95.44 76 THR B C 1
ATOM 2706 O O . THR B 1 76 ? 10.266 -2.33 0.527 1 95.44 76 THR B O 1
ATOM 2709 N N . PRO B 1 77 ? 10.547 -3.959 2.027 1 94.31 77 PRO B N 1
ATOM 2710 C CA . PRO B 1 77 ? 10.32 -2.986 3.098 1 94.31 77 PRO B CA 1
ATOM 2711 C C . PRO B 1 77 ? 11.367 -1.879 3.127 1 94.31 77 PRO B C 1
ATOM 2713 O O . PRO B 1 77 ? 11.062 -0.743 3.498 1 94.31 77 PRO B O 1
ATOM 2716 N N . ALA B 1 78 ? 12.539 -2.23 2.783 1 96 78 ALA B N 1
ATOM 2717 C CA . ALA B 1 78 ? 13.602 -1.233 2.713 1 96 78 ALA B CA 1
ATOM 2718 C C . ALA B 1 78 ? 13.266 -0.143 1.699 1 96 78 ALA B C 1
ATOM 2720 O O . ALA B 1 78 ? 13.484 1.043 1.957 1 96 78 ALA B O 1
ATOM 2721 N N . MET B 1 79 ? 12.766 -0.537 0.604 1 96.56 79 MET B N 1
ATOM 2722 C CA . MET B 1 79 ? 12.352 0.423 -0.417 1 96.56 79 MET B CA 1
ATOM 2723 C C . MET B 1 79 ? 11.25 1.338 0.11 1 96.56 79 MET B C 1
ATOM 2725 O O . MET B 1 79 ? 11.367 2.562 0.03 1 96.56 79 MET B O 1
ATOM 2729 N N . PHE B 1 80 ? 10.242 0.755 0.688 1 92.81 80 PHE B N 1
ATOM 2730 C CA . PHE B 1 80 ? 9.07 1.509 1.117 1 92.81 80 PHE B CA 1
ATOM 2731 C C . PHE B 1 80 ? 9.422 2.465 2.248 1 92.81 80 PHE B C 1
ATOM 2733 O O . PHE B 1 80 ? 9.055 3.641 2.215 1 92.81 80 PHE B O 1
ATOM 2740 N N . THR B 1 81 ? 10.125 1.991 3.227 1 91.12 81 THR B N 1
ATOM 2741 C CA . THR B 1 81 ? 10.445 2.811 4.391 1 91.12 81 THR B CA 1
ATOM 2742 C C . THR B 1 81 ? 11.336 3.986 3.996 1 91.12 81 THR B C 1
ATOM 2744 O O . THR B 1 81 ? 11.141 5.105 4.477 1 91.12 81 THR B O 1
ATOM 2747 N N . ALA B 1 82 ? 12.281 3.682 3.145 1 95.75 82 ALA B N 1
ATOM 2748 C CA . ALA B 1 82 ? 13.18 4.75 2.709 1 95.75 82 ALA B CA 1
ATOM 2749 C C . ALA B 1 82 ? 12.438 5.781 1.867 1 95.75 82 ALA B C 1
ATOM 2751 O O . ALA B 1 82 ? 12.625 6.988 2.041 1 95.75 82 ALA B O 1
ATOM 2752 N N . ALA B 1 83 ? 11.648 5.277 0.984 1 95 83 ALA B N 1
ATOM 2753 C CA . ALA B 1 83 ? 10.867 6.184 0.14 1 95 83 ALA B CA 1
ATOM 2754 C C . ALA B 1 83 ? 9.945 7.062 0.981 1 95 83 ALA B C 1
ATOM 2756 O O . ALA B 1 83 ? 9.875 8.273 0.773 1 95 83 ALA B O 1
ATOM 2757 N N . TYR B 1 84 ? 9.328 6.461 1.93 1 89.19 84 TYR B N 1
ATOM 2758 C CA . TYR B 1 84 ? 8.414 7.207 2.785 1 89.19 84 TYR B CA 1
ATOM 2759 C C . TYR B 1 84 ? 9.164 8.227 3.635 1 89.19 84 TYR B C 1
ATOM 2761 O O . TYR B 1 84 ? 8.758 9.383 3.736 1 89.19 84 TYR B O 1
ATOM 2769 N N . GLU B 1 85 ? 10.242 7.812 4.254 1 89.38 85 GLU B N 1
ATOM 2770 C CA . GLU B 1 85 ? 11.031 8.648 5.145 1 89.38 85 GLU B CA 1
ATOM 2771 C C . GLU B 1 85 ? 11.609 9.852 4.402 1 89.38 85 GLU B C 1
ATOM 2773 O O . GLU B 1 85 ? 11.609 10.969 4.926 1 89.38 85 GLU B O 1
ATOM 2778 N N . CYS B 1 86 ? 12.031 9.633 3.207 1 94.94 86 CYS B N 1
ATOM 2779 C CA . CYS B 1 86 ? 12.781 10.688 2.52 1 94.94 86 CYS B CA 1
ATOM 2780 C C . CYS B 1 86 ? 11.875 11.461 1.565 1 94.94 86 CYS B C 1
ATOM 2782 O O . CYS B 1 86 ? 12.344 12.344 0.845 1 94.94 86 CYS B O 1
ATOM 2784 N N . THR B 1 87 ? 10.609 11.109 1.56 1 93.5 87 THR B N 1
ATOM 2785 C CA . THR B 1 87 ? 9.609 11.961 0.929 1 93.5 87 THR B CA 1
ATOM 2786 C C . THR B 1 87 ? 8.766 12.672 1.982 1 93.5 87 THR B C 1
ATOM 2788 O O . THR B 1 87 ? 9.141 13.742 2.467 1 93.5 87 THR B O 1
ATOM 2791 N N . PHE B 1 88 ? 7.84 11.945 2.541 1 85.25 88 PHE B N 1
ATOM 2792 C CA . PHE B 1 88 ? 6.949 12.539 3.531 1 85.25 88 PHE B CA 1
ATOM 2793 C C . PHE B 1 88 ? 7.738 13.062 4.727 1 85.25 88 PHE B C 1
ATOM 2795 O O . PHE B 1 88 ? 7.555 14.203 5.145 1 85.25 88 PHE B O 1
ATOM 2802 N N . GLY B 1 89 ? 8.57 12.258 5.238 1 84.81 89 GLY B N 1
ATOM 2803 C CA . GLY B 1 89 ? 9.336 12.641 6.414 1 84.81 89 GLY B CA 1
ATOM 2804 C C . GLY B 1 89 ? 10.188 13.883 6.191 1 84.81 89 GLY B C 1
ATOM 2805 O O . GLY B 1 89 ? 10.07 14.859 6.93 1 84.81 89 GLY B O 1
ATOM 2806 N N . THR B 1 90 ? 10.922 13.828 5.242 1 88.31 90 THR B N 1
ATOM 2807 C CA . THR B 1 90 ? 11.812 14.938 4.949 1 88.31 90 THR B CA 1
ATOM 2808 C C . THR B 1 90 ? 11.023 16.188 4.582 1 88.31 90 THR B C 1
ATOM 2810 O O . THR B 1 90 ? 11.359 17.297 5.023 1 88.31 90 THR B O 1
ATOM 2813 N N . PHE B 1 91 ? 10 16.016 3.816 1 88.38 91 PHE B N 1
ATOM 2814 C CA . PHE B 1 91 ? 9.18 17.141 3.387 1 88.38 91 PHE B CA 1
ATOM 2815 C C . PHE B 1 91 ? 8.539 17.844 4.586 1 88.38 91 PHE B C 1
ATOM 2817 O O . PHE B 1 91 ? 8.555 19.062 4.68 1 88.38 91 PHE B O 1
ATOM 2824 N N . ILE B 1 92 ? 8.008 17.094 5.426 1 81 92 ILE B N 1
ATOM 2825 C CA . ILE B 1 92 ? 7.355 17.641 6.609 1 81 92 ILE B CA 1
ATOM 2826 C C . ILE B 1 92 ? 8.383 18.359 7.48 1 81 92 ILE B C 1
ATOM 2828 O O . ILE B 1 92 ? 8.125 19.453 7.98 1 81 92 ILE B O 1
ATOM 2832 N N . AR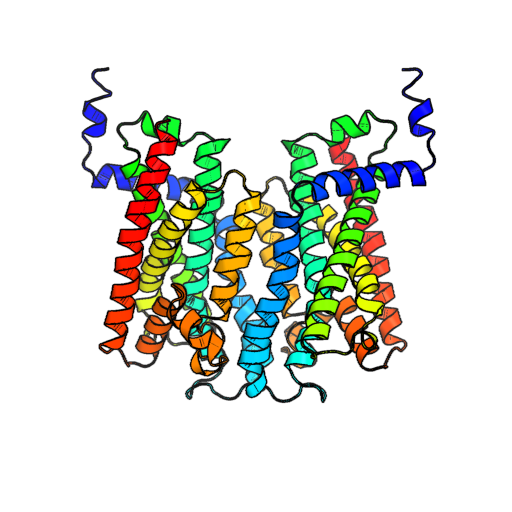G B 1 93 ? 9.516 17.766 7.664 1 82.69 93 ARG B N 1
ATOM 2833 C CA . ARG B 1 93 ? 10.57 18.375 8.461 1 82.69 93 ARG B CA 1
ATOM 2834 C C . ARG B 1 93 ? 11.039 19.688 7.84 1 82.69 93 ARG B C 1
ATOM 2836 O O . ARG B 1 93 ? 11.359 20.641 8.555 1 82.69 93 ARG B O 1
ATOM 2843 N N . LEU B 1 94 ? 11.016 19.766 6.559 1 83.44 94 LEU B N 1
ATOM 2844 C CA . LEU B 1 94 ? 11.523 20.922 5.832 1 83.44 94 LEU B CA 1
ATOM 2845 C C . LEU B 1 94 ? 10.484 22.031 5.781 1 83.44 94 LEU B C 1
ATOM 2847 O O . LEU B 1 94 ? 10.797 23.203 6.035 1 83.44 94 LEU B O 1
ATOM 2851 N N . LYS B 1 95 ? 9.297 21.625 5.48 1 81.19 95 LYS B N 1
ATOM 2852 C CA . LYS B 1 95 ? 8.32 22.656 5.133 1 81.19 95 LYS B CA 1
ATOM 2853 C C . LYS B 1 95 ? 7.402 22.969 6.309 1 81.19 95 LYS B C 1
ATOM 2855 O O . LYS B 1 95 ? 6.938 24.109 6.461 1 81.19 95 LYS B O 1
ATOM 2860 N N . TYR B 1 96 ? 7.195 22 7.125 1 75 96 TYR B N 1
ATOM 2861 C CA . TYR B 1 96 ? 6.195 22.219 8.164 1 75 96 TYR B CA 1
ATOM 2862 C C . TYR B 1 96 ? 6.855 22.391 9.531 1 75 96 TYR B C 1
ATOM 2864 O O . TYR B 1 96 ? 6.461 23.266 10.305 1 75 96 TYR B O 1
ATOM 2872 N N . GLU B 1 97 ? 7.738 21.547 9.883 1 74.62 97 GLU B N 1
ATOM 2873 C CA . GLU B 1 97 ? 8.336 21.594 11.219 1 74.62 97 GLU B CA 1
ATOM 2874 C C . GLU B 1 97 ? 9.523 22.562 11.258 1 74.62 97 GLU B C 1
ATOM 2876 O O . GLU B 1 97 ? 9.898 23.047 12.328 1 74.62 97 GLU B O 1
ATOM 2881 N N . LYS B 1 98 ? 10.109 22.781 10.18 1 76.38 98 LYS B N 1
ATOM 2882 C CA . LYS B 1 98 ? 11.273 23.656 10.031 1 76.38 98 LYS B CA 1
ATOM 2883 C C . LYS B 1 98 ? 12.414 23.203 10.938 1 76.3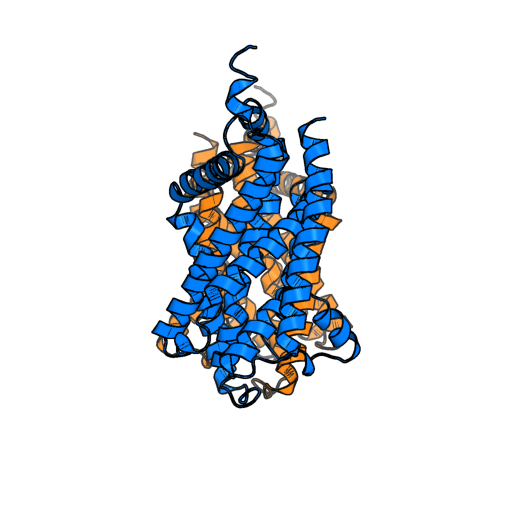8 98 LYS B C 1
ATOM 2885 O O . LYS B 1 98 ? 13.078 24.031 11.562 1 76.38 98 LYS B O 1
ATOM 2890 N N . ILE B 1 99 ? 12.469 21.953 11.125 1 69.44 99 ILE B N 1
ATOM 2891 C CA . ILE B 1 99 ? 13.484 21.359 11.984 1 69.44 99 ILE B CA 1
ATOM 2892 C C . ILE B 1 99 ? 14.875 21.641 11.43 1 69.44 99 ILE B C 1
ATOM 2894 O O . ILE B 1 99 ? 15.828 21.844 12.188 1 69.44 99 ILE B O 1
ATOM 2898 N N . TYR B 1 100 ? 14.945 21.781 10.203 1 71.06 100 TYR B N 1
ATOM 2899 C CA . TYR B 1 100 ? 16.25 21.953 9.555 1 71.06 100 TYR B CA 1
ATOM 2900 C C . TYR B 1 100 ? 16.812 23.344 9.82 1 71.06 100 TYR B C 1
ATOM 2902 O O . TYR B 1 100 ? 18.031 23.516 9.844 1 71.06 100 TYR B O 1
ATOM 2910 N N . ASP B 1 101 ? 15.898 24.203 10.008 1 71.94 101 ASP B N 1
ATOM 2911 C CA . ASP B 1 101 ? 16.344 25.547 10.352 1 71.94 101 ASP B CA 1
ATOM 2912 C C . ASP B 1 101 ? 17.109 25.547 11.68 1 71.94 101 ASP B C 1
ATOM 2914 O O . ASP B 1 101 ? 18.109 26.25 11.82 1 71.94 101 ASP B O 1
ATOM 2918 N N . GLY B 1 102 ? 16.641 24.703 12.562 1 69.56 102 GLY B N 1
ATOM 2919 C CA . GLY B 1 102 ? 17.312 24.594 13.852 1 69.56 102 GLY B CA 1
ATOM 2920 C C . GLY B 1 102 ? 18.625 23.844 13.789 1 69.56 102 GLY B C 1
ATOM 2921 O O . GLY B 1 102 ? 19.578 24.188 14.477 1 69.56 102 GLY B O 1
ATOM 2922 N N . MET B 1 103 ? 18.625 22.938 12.914 1 68.81 103 MET B N 1
ATOM 2923 C CA . MET B 1 103 ? 19.828 22.109 12.82 1 68.81 103 MET B CA 1
ATOM 2924 C C . MET B 1 103 ? 20.953 22.844 12.109 1 68.81 103 MET B C 1
ATOM 2926 O O . MET B 1 103 ? 22.125 22.703 12.461 1 68.81 103 MET B O 1
ATOM 2930 N N . LEU B 1 104 ? 20.5 23.625 11.289 1 66.88 104 LEU B N 1
ATOM 2931 C CA . LEU B 1 104 ? 21.484 24.391 10.555 1 66.88 104 LEU B CA 1
ATOM 2932 C C . LEU B 1 104 ? 22.062 25.5 11.422 1 66.88 104 LEU B C 1
ATOM 2934 O O . LEU B 1 104 ? 23.156 26.016 11.141 1 66.88 104 LEU B O 1
ATOM 2938 N N . ALA B 1 105 ? 21.312 25.734 12.453 1 68.19 105 ALA B N 1
ATOM 2939 C CA . ALA B 1 105 ? 21.859 26.688 13.422 1 68.19 105 ALA B CA 1
ATOM 2940 C C . ALA B 1 105 ? 23 26.047 14.227 1 68.19 105 ALA B C 1
ATOM 2942 O O . ALA B 1 105 ? 23.812 26.75 14.812 1 68.19 105 ALA B O 1
ATOM 2943 N N . ALA B 1 106 ? 23 24.797 14.148 1 67.12 106 ALA B N 1
ATOM 2944 C CA . ALA B 1 106 ? 24.109 24.031 14.703 1 67.12 106 ALA B CA 1
ATOM 2945 C C . ALA B 1 106 ? 25.25 23.906 13.695 1 67.12 106 ALA B C 1
ATOM 2947 O O . ALA B 1 106 ? 25.094 24.266 12.523 1 67.12 106 ALA B O 1
ATOM 2948 N N . PRO B 1 107 ? 26.375 23.672 14.148 1 75.38 107 PRO B N 1
ATOM 2949 C CA . PRO B 1 107 ? 27.516 23.547 13.227 1 75.38 107 PRO B CA 1
ATOM 2950 C C . PRO B 1 107 ? 27.328 22.406 12.227 1 75.38 107 PRO B C 1
ATOM 2952 O O . PRO B 1 107 ? 28.188 21.516 12.133 1 75.38 107 PRO B O 1
ATOM 2955 N N . LEU B 1 108 ? 26.109 22.281 11.688 1 81.5 108 LEU B N 1
ATOM 2956 C CA . LEU B 1 108 ? 25.797 21.266 10.688 1 81.5 108 LEU B CA 1
ATOM 2957 C C . LEU B 1 108 ? 25.453 21.922 9.352 1 81.5 108 LEU B C 1
ATOM 2959 O O . LEU B 1 108 ? 24.812 22.969 9.305 1 81.5 108 LEU B O 1
ATOM 2963 N N . THR B 1 109 ? 26.016 21.344 8.297 1 82.06 109 THR B N 1
ATOM 2964 C CA . THR B 1 109 ? 25.656 21.812 6.957 1 82.06 109 THR B CA 1
ATOM 2965 C C . THR B 1 109 ? 24.469 21.031 6.402 1 82.06 109 THR B C 1
ATOM 2967 O O . THR B 1 109 ? 24.125 19.969 6.922 1 82.06 109 THR B O 1
ATOM 2970 N N . ALA B 1 110 ? 23.875 21.594 5.445 1 83.88 110 ALA B N 1
ATOM 2971 C CA . ALA B 1 110 ? 22.766 20.906 4.766 1 83.88 110 ALA B CA 1
ATOM 2972 C C . ALA B 1 110 ? 23.219 19.547 4.227 1 83.88 110 ALA B C 1
ATOM 2974 O O . ALA B 1 110 ? 22.453 18.578 4.242 1 83.88 110 ALA B O 1
ATOM 2975 N N . HIS B 1 111 ? 24.438 19.578 3.867 1 87.62 111 HIS B N 1
ATOM 2976 C CA . HIS B 1 111 ? 25.016 18.328 3.367 1 87.62 111 HIS B CA 1
ATOM 2977 C C . HIS B 1 111 ? 25.078 17.266 4.465 1 87.62 111 HIS B C 1
ATOM 2979 O O . HIS B 1 111 ? 24.75 16.109 4.23 1 87.62 111 HIS B O 1
ATOM 2985 N N . ASP B 1 112 ? 25.422 17.609 5.625 1 87.75 112 ASP B N 1
ATOM 2986 C CA . ASP B 1 112 ? 25.5 16.688 6.754 1 87.75 112 ASP B CA 1
ATOM 2987 C C . ASP B 1 112 ? 24.125 16.141 7.105 1 87.75 112 ASP B C 1
ATOM 2989 O O . ASP B 1 112 ? 23.984 14.945 7.379 1 87.75 112 ASP B O 1
ATOM 2993 N N . LEU B 1 113 ? 23.172 16.969 7.02 1 87.19 113 LEU B N 1
ATOM 2994 C CA . LEU B 1 113 ? 21.812 16.578 7.375 1 87.19 113 LEU B CA 1
ATOM 2995 C C . LEU B 1 113 ? 21.266 15.555 6.387 1 87.19 113 LEU B C 1
ATOM 2997 O O . LEU B 1 113 ? 20.703 14.531 6.793 1 87.19 113 LEU B O 1
ATOM 3001 N N . LEU B 1 114 ? 21.531 15.828 5.16 1 91.06 114 LEU B N 1
ATOM 3002 C CA . LEU B 1 114 ? 20.969 14.953 4.125 1 91.06 114 LEU B CA 1
ATOM 3003 C C . LEU B 1 114 ? 21.688 13.609 4.109 1 91.06 114 LEU B C 1
ATOM 3005 O O . LEU B 1 114 ? 21.062 12.562 3.936 1 91.06 114 LEU B O 1
ATOM 3009 N N . ILE B 1 115 ? 22.984 13.633 4.344 1 93.5 115 ILE B N 1
ATOM 3010 C CA . ILE B 1 115 ? 23.719 12.383 4.434 1 93.5 115 ILE B CA 1
ATOM 3011 C C . ILE B 1 115 ? 23.266 11.594 5.66 1 93.5 115 ILE B C 1
ATOM 3013 O O . ILE B 1 115 ? 23.141 10.375 5.609 1 93.5 115 ILE B O 1
ATOM 3017 N N . GLY B 1 116 ? 23.078 12.297 6.723 1 92.38 116 GLY B N 1
ATOM 3018 C CA . GLY B 1 116 ? 22.547 11.664 7.914 1 92.38 116 GLY B CA 1
ATOM 3019 C C . GLY B 1 116 ? 21.203 11.008 7.684 1 92.38 116 GLY B C 1
ATOM 3020 O O . GLY B 1 116 ? 20.938 9.922 8.211 1 92.38 116 GLY B O 1
ATOM 3021 N N . GLU B 1 117 ? 20.422 11.609 6.855 1 93.19 117 GLU B N 1
ATOM 3022 C CA . GLU B 1 117 ? 19.109 11.062 6.531 1 93.19 117 GLU B CA 1
ATOM 3023 C C . GLU B 1 117 ? 19.234 9.805 5.68 1 93.19 117 GLU B C 1
ATOM 3025 O O . GLU B 1 117 ? 18.484 8.844 5.867 1 93.19 117 GLU B O 1
ATOM 3030 N N . ILE B 1 118 ? 20.125 9.93 4.777 1 96.19 118 ILE B N 1
ATOM 3031 C CA . ILE B 1 118 ? 20.344 8.758 3.934 1 96.19 118 ILE B CA 1
ATOM 3032 C C . ILE B 1 118 ? 20.844 7.59 4.785 1 96.19 118 ILE B C 1
ATOM 3034 O O . ILE B 1 118 ? 20.375 6.457 4.621 1 96.19 118 ILE B O 1
ATOM 3038 N N . LEU B 1 119 ? 21.719 7.883 5.707 1 96.31 119 LEU B N 1
ATOM 3039 C CA . LEU B 1 119 ? 22.234 6.852 6.602 1 96.31 119 LEU B CA 1
ATOM 3040 C C . LEU B 1 119 ? 21.141 6.297 7.492 1 96.31 119 LEU B C 1
ATOM 3042 O O . LEU B 1 119 ? 21.109 5.098 7.777 1 96.31 119 LEU B O 1
ATOM 3046 N N . TRP B 1 120 ? 20.297 7.164 7.871 1 94.75 120 TRP B N 1
ATOM 3047 C CA . TRP B 1 120 ? 19.172 6.723 8.68 1 94.75 120 TRP B CA 1
ATOM 3048 C C . TRP B 1 120 ? 18.25 5.809 7.883 1 94.75 120 TRP B C 1
ATOM 3050 O O . TRP B 1 120 ? 17.844 4.746 8.367 1 94.75 120 TRP B O 1
ATOM 3060 N N . ALA B 1 121 ? 17.984 6.211 6.672 1 95.62 121 ALA B N 1
ATOM 3061 C CA . ALA B 1 121 ? 17.156 5.375 5.801 1 95.62 121 ALA B CA 1
ATOM 3062 C C . ALA B 1 121 ? 17.812 4.016 5.57 1 95.62 121 ALA B C 1
ATOM 3064 O O . ALA B 1 121 ? 17.141 2.982 5.621 1 95.62 121 ALA B O 1
ATOM 3065 N N . GLY B 1 122 ? 19.078 4.07 5.328 1 97.44 122 GLY B N 1
ATOM 3066 C CA . GLY B 1 122 ? 19.828 2.83 5.164 1 97.44 122 GLY B CA 1
ATOM 3067 C C . GLY B 1 122 ? 19.766 1.933 6.387 1 97.44 122 GLY B C 1
ATOM 3068 O O . GLY B 1 122 ? 19.609 0.717 6.262 1 97.44 122 GLY B O 1
ATOM 3069 N N . THR B 1 123 ? 19.875 2.533 7.543 1 96.5 123 THR B N 1
ATOM 3070 C CA . THR B 1 123 ? 19.812 1.783 8.789 1 96.5 123 THR B CA 1
ATOM 3071 C C . THR B 1 123 ? 18.438 1.13 8.953 1 96.5 123 THR B C 1
ATOM 3073 O O . THR B 1 123 ? 18.344 -0.036 9.344 1 96.5 123 THR B O 1
ATOM 3076 N N . LYS B 1 124 ? 17.453 1.848 8.617 1 93.75 124 LYS B N 1
ATOM 3077 C CA . LYS B 1 124 ? 16.109 1.274 8.672 1 93.75 124 LYS B CA 1
ATOM 3078 C C . LYS B 1 124 ? 15.977 0.111 7.691 1 93.75 124 LYS B C 1
ATOM 3080 O O . LYS B 1 124 ? 15.398 -0.923 8.023 1 93.75 124 LYS B O 1
ATOM 3085 N N . GLY B 1 125 ? 16.516 0.351 6.504 1 96.06 125 GLY B N 1
ATOM 3086 C CA . GLY B 1 125 ? 16.484 -0.718 5.516 1 96.06 125 GLY B CA 1
ATOM 3087 C C . GLY B 1 125 ? 17.188 -1.979 5.977 1 96.06 125 GLY B C 1
ATOM 3088 O O . GLY B 1 125 ? 16.719 -3.09 5.715 1 96.06 125 GLY B O 1
ATOM 3089 N N . PHE B 1 126 ? 18.328 -1.773 6.641 1 96.88 126 PHE B N 1
ATOM 3090 C CA . PHE B 1 126 ? 19.062 -2.893 7.219 1 96.88 126 PHE B CA 1
ATOM 3091 C C . PHE B 1 126 ? 18.188 -3.654 8.211 1 96.88 126 PHE B C 1
ATOM 3093 O O . PHE B 1 126 ? 18.078 -4.879 8.141 1 96.88 126 PHE B O 1
ATOM 3100 N N . PHE B 1 127 ? 17.562 -2.979 9.031 1 94.25 127 PHE B N 1
ATOM 3101 C CA . PHE B 1 127 ? 16.781 -3.596 10.102 1 94.25 127 PHE B CA 1
ATOM 3102 C C . PHE B 1 127 ? 15.523 -4.254 9.539 1 94.25 127 PHE B C 1
ATOM 3104 O O . PHE B 1 127 ? 15.172 -5.367 9.938 1 94.25 127 PHE B O 1
ATOM 3111 N N . PHE B 1 128 ? 14.883 -3.656 8.602 1 93.44 128 PHE B N 1
ATOM 3112 C CA . PHE B 1 128 ? 13.617 -4.191 8.102 1 93.44 128 PHE B CA 1
ATOM 3113 C C . PHE B 1 128 ? 13.859 -5.398 7.207 1 93.44 128 PHE B C 1
ATOM 3115 O O . PHE B 1 128 ? 13.078 -6.352 7.219 1 93.44 128 PHE B O 1
ATOM 3122 N N . SER B 1 129 ? 14.906 -5.336 6.434 1 96.06 129 SER B N 1
ATOM 3123 C CA . SER B 1 129 ? 15.266 -6.527 5.664 1 96.06 129 SER B CA 1
ATOM 3124 C C . SER B 1 129 ? 15.664 -7.68 6.582 1 96.06 129 SER B C 1
ATOM 3126 O O . SER B 1 129 ? 15.336 -8.836 6.305 1 96.06 129 SER B O 1
ATOM 3128 N N . SER B 1 130 ? 16.359 -7.363 7.68 1 94.81 130 SER B N 1
ATOM 3129 C CA . SER B 1 130 ? 16.688 -8.383 8.672 1 94.81 130 SER B CA 1
ATOM 3130 C C . SER B 1 130 ? 15.438 -8.969 9.312 1 94.81 130 SER B C 1
ATOM 3132 O O . SER B 1 130 ? 15.359 -10.18 9.555 1 94.81 130 SER B O 1
ATOM 3134 N N . SER B 1 131 ? 14.547 -8.141 9.57 1 91.94 131 SER B N 1
ATOM 3135 C CA . SER B 1 131 ? 13.305 -8.586 10.203 1 91.94 131 SER B CA 1
ATOM 3136 C C . SER B 1 131 ? 12.562 -9.578 9.328 1 91.94 131 SER B C 1
ATOM 3138 O O . SER B 1 131 ? 12.078 -10.602 9.812 1 91.94 131 SER B O 1
ATOM 3140 N N . VAL B 1 132 ? 12.469 -9.297 8.055 1 93.44 132 VAL B N 1
ATOM 3141 C CA . VAL B 1 132 ? 11.797 -10.211 7.133 1 93.44 132 VAL B CA 1
ATOM 3142 C C . VAL B 1 132 ? 12.562 -11.523 7.051 1 93.44 132 VAL B C 1
ATOM 3144 O O . VAL B 1 132 ? 11.961 -12.602 7.055 1 93.44 132 VAL B O 1
ATOM 3147 N N . LEU B 1 133 ? 13.875 -11.43 6.992 1 94.81 133 LEU B N 1
ATOM 3148 C CA . LEU B 1 133 ? 14.711 -12.625 6.961 1 94.81 133 LEU B CA 1
ATOM 3149 C C . LEU B 1 133 ? 14.453 -13.508 8.18 1 94.81 133 LEU B C 1
ATOM 3151 O O . LEU B 1 133 ? 14.328 -14.727 8.055 1 94.81 133 LEU B O 1
ATOM 3155 N N . VAL B 1 134 ? 14.367 -12.883 9.305 1 92.31 134 VAL B N 1
ATOM 3156 C CA . VAL B 1 134 ? 14.117 -13.617 10.547 1 92.31 134 VAL B CA 1
ATOM 3157 C C . VAL B 1 134 ? 12.75 -14.289 10.484 1 92.31 134 VAL B C 1
ATOM 3159 O O . VAL B 1 134 ? 12.609 -15.461 10.828 1 92.31 134 VAL B O 1
ATOM 3162 N N . VAL B 1 135 ? 11.797 -13.57 9.984 1 88.31 135 VAL B N 1
ATOM 3163 C CA . VAL B 1 135 ? 10.43 -14.086 9.93 1 88.31 135 VAL B CA 1
ATOM 3164 C C . VAL B 1 135 ? 10.367 -15.281 8.984 1 88.31 135 VAL B C 1
ATOM 3166 O O . VAL B 1 135 ? 9.812 -16.328 9.336 1 88.31 135 VAL B O 1
ATOM 3169 N N . VAL B 1 136 ? 10.945 -15.156 7.809 1 90.62 136 VAL B N 1
ATOM 3170 C CA . VAL B 1 136 ? 10.867 -16.234 6.828 1 90.62 136 VAL B CA 1
ATOM 3171 C C . VAL B 1 136 ? 11.672 -17.438 7.316 1 90.62 136 VAL B C 1
ATOM 3173 O O . VAL B 1 136 ? 11.312 -18.594 7.035 1 90.62 136 VAL B O 1
ATOM 3176 N N . SER B 1 137 ? 12.672 -17.234 8.109 1 91.62 137 SER B N 1
ATOM 3177 C CA . SER B 1 137 ? 13.469 -18.312 8.664 1 91.62 137 SER B CA 1
ATOM 3178 C C . SER B 1 137 ? 12.719 -19.047 9.773 1 91.62 137 SER B C 1
ATOM 3180 O O . SER B 1 137 ? 12.781 -20.266 9.875 1 91.62 137 SER B O 1
ATOM 3182 N N . ILE B 1 138 ? 12.031 -18.297 10.555 1 88.25 138 ILE B N 1
ATOM 3183 C CA . ILE B 1 138 ? 11.273 -18.875 11.664 1 88.25 138 ILE B CA 1
ATOM 3184 C C . ILE B 1 138 ? 10.18 -19.781 11.117 1 88.25 138 ILE B C 1
ATOM 3186 O O . ILE B 1 138 ? 9.906 -20.844 11.68 1 88.25 138 ILE B O 1
ATOM 3190 N N . PHE B 1 139 ? 9.664 -19.406 9.961 1 85.88 139 PHE B N 1
ATOM 3191 C CA . PHE B 1 139 ? 8.594 -20.203 9.367 1 85.88 139 PHE B CA 1
ATOM 3192 C C . PHE B 1 139 ? 9.156 -21.344 8.547 1 85.88 139 PHE B C 1
ATOM 3194 O O . PHE B 1 139 ? 8.406 -22.109 7.934 1 85.88 139 PHE B O 1
ATOM 3201 N N . GLY B 1 140 ? 10.461 -21.469 8.5 1 87.38 140 GLY B N 1
ATOM 3202 C CA . GLY B 1 140 ? 11.117 -22.578 7.836 1 87.38 140 GLY B CA 1
ATOM 3203 C C . GLY B 1 140 ? 11.094 -22.469 6.324 1 87.38 140 GLY B C 1
ATOM 3204 O O . GLY B 1 140 ? 11.258 -23.469 5.621 1 87.38 140 GLY B O 1
ATOM 3205 N N . ILE B 1 141 ? 10.875 -21.297 5.895 1 87.44 141 ILE B N 1
ATOM 3206 C CA . ILE B 1 141 ? 10.75 -21.094 4.457 1 87.44 141 ILE B CA 1
ATOM 3207 C C . ILE B 1 141 ? 12.141 -21.047 3.822 1 87.44 141 ILE B C 1
ATOM 3209 O O . ILE B 1 141 ? 12.359 -21.594 2.742 1 87.44 141 ILE B O 1
ATOM 3213 N N . LEU B 1 142 ? 12.992 -20.328 4.535 1 89.06 142 LEU B N 1
ATOM 3214 C CA . LEU B 1 142 ? 14.359 -20.156 4.047 1 89.06 142 LEU B CA 1
ATOM 3215 C C . LEU B 1 142 ? 15.367 -20.375 5.164 1 89.06 142 LEU B C 1
ATOM 3217 O O . LEU B 1 142 ? 15.102 -20.047 6.324 1 89.06 142 LEU B O 1
ATOM 3221 N N . ASN B 1 143 ? 16.438 -20.953 4.75 1 90.06 143 ASN B N 1
ATOM 3222 C CA . ASN B 1 143 ? 17.594 -20.938 5.641 1 90.06 143 ASN B CA 1
ATOM 3223 C C . ASN B 1 143 ? 18.266 -19.562 5.656 1 90.06 143 ASN B C 1
ATOM 3225 O O . ASN B 1 143 ? 18.594 -19.016 4.602 1 90.06 143 ASN B O 1
ATOM 3229 N N . PRO B 1 144 ? 18.359 -18.984 6.816 1 88.69 144 PRO B N 1
ATOM 3230 C CA . PRO B 1 144 ? 18.938 -17.641 6.883 1 88.69 144 PRO B CA 1
ATOM 3231 C C . PRO B 1 144 ? 20.297 -17.547 6.215 1 88.69 144 PRO B C 1
ATOM 3233 O O . PRO B 1 144 ? 20.656 -16.5 5.688 1 88.69 144 PRO B O 1
ATOM 3236 N N . LEU B 1 145 ? 21.031 -18.578 6.176 1 87.75 145 LEU B N 1
ATOM 3237 C CA . LEU B 1 145 ? 22.359 -18.578 5.578 1 87.75 145 LEU B CA 1
ATOM 3238 C C . LEU B 1 145 ? 22.281 -18.406 4.062 1 87.75 145 LEU B C 1
ATOM 3240 O O . LEU B 1 145 ? 23.219 -17.922 3.436 1 87.75 145 LEU B O 1
ATOM 3244 N N . GLN B 1 146 ? 21.125 -18.734 3.531 1 86.06 146 GLN B N 1
ATOM 3245 C CA . GLN B 1 146 ? 20.938 -18.672 2.086 1 86.06 146 GLN B CA 1
ATOM 3246 C C . GLN B 1 146 ? 20.891 -17.219 1.61 1 86.06 146 GLN B C 1
ATOM 3248 O O . GLN B 1 146 ? 21.188 -16.922 0.452 1 86.06 146 GLN B O 1
ATOM 3253 N N . VAL B 1 147 ? 20.531 -16.391 2.521 1 91.69 147 VAL B N 1
ATOM 3254 C CA . VAL B 1 147 ? 20.453 -14.984 2.158 1 91.69 147 VAL B CA 1
ATOM 3255 C C . VAL B 1 147 ? 20.953 -14.125 3.318 1 91.69 147 VAL B C 1
ATOM 3257 O O . VAL B 1 147 ? 20.297 -13.156 3.705 1 91.69 147 VAL B O 1
ATOM 3260 N N . ILE B 1 148 ? 22.078 -14.43 3.893 1 92.56 148 ILE B N 1
ATOM 3261 C CA . ILE B 1 148 ? 22.625 -13.766 5.074 1 92.56 148 ILE B CA 1
ATOM 3262 C C . ILE B 1 148 ? 23.031 -12.344 4.715 1 92.56 148 ILE B C 1
ATOM 3264 O O . ILE B 1 148 ? 23.141 -11.477 5.59 1 92.56 148 ILE B O 1
ATOM 3268 N N . ILE B 1 149 ? 23.172 -12.078 3.441 1 93.94 149 ILE B N 1
ATOM 3269 C CA . ILE B 1 149 ? 23.609 -10.758 2.98 1 93.94 149 ILE B CA 1
ATOM 3270 C C . ILE B 1 149 ? 22.391 -9.828 2.889 1 93.94 149 ILE B C 1
ATOM 3272 O O . ILE B 1 149 ? 22.547 -8.641 2.59 1 93.94 149 ILE B O 1
ATOM 3276 N N . ALA B 1 150 ? 21.188 -10.305 3.209 1 95.75 150 ALA B N 1
ATOM 3277 C CA . ALA B 1 150 ? 19.922 -9.586 3.055 1 95.75 150 ALA B CA 1
ATOM 3278 C C . ALA B 1 150 ? 19.969 -8.242 3.781 1 95.75 150 ALA B C 1
ATOM 3280 O O . ALA B 1 150 ? 19.547 -7.223 3.234 1 95.75 150 ALA B O 1
ATOM 3281 N N . PRO B 1 151 ? 20.562 -8.172 4.996 1 97.12 151 PRO B N 1
ATOM 3282 C CA . PRO B 1 151 ? 20.609 -6.879 5.676 1 97.12 151 PRO B CA 1
ATOM 3283 C C . PRO B 1 151 ? 21.469 -5.855 4.941 1 97.12 151 PRO B C 1
ATOM 3285 O O . PRO B 1 151 ? 21.109 -4.68 4.852 1 97.12 151 PRO B O 1
ATOM 3288 N N . LEU B 1 152 ? 22.531 -6.305 4.402 1 97.31 152 LEU B N 1
ATOM 3289 C CA . LEU B 1 152 ? 23.422 -5.406 3.676 1 97.31 152 LEU B CA 1
ATOM 3290 C C . LEU B 1 152 ? 22.766 -4.938 2.377 1 97.31 152 LEU B C 1
ATOM 3292 O O . LEU B 1 152 ? 22.906 -3.771 1.999 1 97.31 152 LEU B O 1
ATOM 3296 N N . VAL B 1 153 ? 22.125 -5.867 1.745 1 97.44 153 VAL B N 1
ATOM 3297 C CA . VAL B 1 153 ? 21.406 -5.516 0.521 1 97.44 153 VAL B CA 1
ATOM 3298 C C . VAL B 1 153 ? 20.25 -4.574 0.847 1 97.44 153 VAL B C 1
ATOM 3300 O O . VAL B 1 153 ? 19.938 -3.674 0.067 1 97.44 153 VAL B O 1
ATOM 3303 N N . GLY B 1 154 ? 19.625 -4.812 2.002 1 97.94 154 GLY B N 1
ATOM 3304 C CA . GLY B 1 154 ? 18.594 -3.898 2.473 1 97.94 154 GLY B CA 1
ATOM 3305 C C . GLY B 1 154 ? 19.109 -2.488 2.695 1 97.94 154 GLY B C 1
ATOM 3306 O O . GLY B 1 154 ? 18.453 -1.517 2.324 1 97.94 154 GLY B O 1
ATOM 3307 N N . PHE B 1 155 ? 20.281 -2.363 3.326 1 98.38 155 PHE B N 1
ATOM 3308 C CA . PHE B 1 155 ? 20.906 -1.064 3.531 1 98.38 155 PHE B CA 1
ATOM 3309 C C . PHE B 1 155 ? 21.156 -0.367 2.199 1 98.38 155 PHE B C 1
ATOM 3311 O O . PHE B 1 155 ? 20.859 0.822 2.051 1 98.38 155 PHE B O 1
ATOM 3318 N N . LEU B 1 156 ? 21.641 -1.134 1.29 1 98.12 156 LEU B N 1
ATOM 3319 C CA . LEU B 1 156 ? 21.922 -0.614 -0.044 1 98.12 156 LEU B CA 1
ATOM 3320 C C . LEU B 1 156 ? 20.641 -0.159 -0.729 1 98.12 156 LEU B C 1
ATOM 3322 O O . LEU B 1 156 ? 20.594 0.925 -1.314 1 98.12 156 LEU B O 1
ATOM 3326 N N . THR B 1 157 ? 19.641 -0.99 -0.675 1 98.44 157 THR B N 1
ATOM 3327 C CA . THR B 1 157 ? 18.344 -0.711 -1.299 1 98.44 157 THR B CA 1
ATOM 3328 C C . THR B 1 157 ? 17.719 0.551 -0.709 1 98.44 157 THR B C 1
ATOM 3330 O O . THR B 1 157 ? 17.266 1.429 -1.447 1 98.44 157 THR B O 1
ATOM 3333 N N . ALA B 1 158 ? 17.734 0.64 0.591 1 98.44 158 ALA B N 1
ATOM 3334 C CA . ALA B 1 158 ? 17.141 1.793 1.262 1 98.44 158 ALA B CA 1
ATOM 3335 C C . ALA B 1 158 ? 17.891 3.074 0.926 1 98.44 158 ALA B C 1
ATOM 3337 O O . ALA B 1 158 ? 17.281 4.121 0.702 1 98.44 158 ALA B O 1
ATOM 3338 N N . SER B 1 159 ? 19.172 3.02 0.935 1 98.5 159 SER B N 1
ATOM 3339 C CA . SER B 1 159 ? 19.984 4.184 0.574 1 98.5 159 SER B CA 1
ATOM 3340 C C . SER B 1 159 ? 19.672 4.645 -0.848 1 98.5 159 SER B C 1
ATOM 3342 O O . SER B 1 159 ? 19.578 5.848 -1.109 1 98.5 159 SER B O 1
ATOM 3344 N N . MET B 1 160 ? 19.531 3.664 -1.717 1 98.56 160 MET B N 1
ATOM 3345 C CA . MET B 1 160 ? 19.203 3.955 -3.113 1 98.56 160 MET B CA 1
ATOM 3346 C C . MET B 1 160 ? 17.859 4.664 -3.23 1 98.56 160 MET B C 1
ATOM 3348 O O . MET B 1 160 ? 17.766 5.715 -3.869 1 98.56 160 MET B O 1
ATOM 3352 N N . PHE B 1 161 ? 16.891 4.191 -2.57 1 98.5 161 PHE B N 1
ATOM 3353 C CA . PHE B 1 161 ? 15.555 4.762 -2.701 1 98.5 161 PHE B CA 1
ATOM 3354 C C . PHE B 1 161 ? 15.438 6.051 -1.894 1 98.5 161 PHE B C 1
ATOM 3356 O O . PHE B 1 161 ? 14.609 6.906 -2.201 1 98.5 161 PHE B O 1
ATOM 3363 N N . ALA B 1 162 ? 16.25 6.195 -0.856 1 98.25 162 ALA B N 1
ATOM 3364 C CA . ALA B 1 162 ? 16.312 7.473 -0.147 1 98.25 162 ALA B CA 1
ATOM 3365 C C . ALA B 1 162 ? 16.766 8.594 -1.075 1 98.25 162 ALA B C 1
ATOM 3367 O O . ALA B 1 162 ? 16.172 9.672 -1.091 1 98.25 162 ALA B O 1
ATOM 3368 N N . THR B 1 163 ? 17.766 8.32 -1.834 1 98.25 163 THR B N 1
ATOM 3369 C CA . THR B 1 163 ? 18.328 9.344 -2.715 1 98.25 163 THR B CA 1
ATOM 3370 C C . THR B 1 163 ? 17.359 9.641 -3.863 1 98.25 163 THR B C 1
ATOM 3372 O O . THR B 1 163 ? 17.219 10.789 -4.281 1 98.25 163 THR B O 1
ATOM 3375 N N . ILE B 1 164 ? 16.688 8.625 -4.363 1 98.12 164 ILE B N 1
ATOM 3376 C CA . ILE B 1 164 ? 15.664 8.836 -5.379 1 98.12 164 ILE B CA 1
ATOM 3377 C C . ILE B 1 164 ? 14.539 9.695 -4.805 1 98.12 164 ILE B C 1
ATOM 3379 O O . ILE B 1 164 ? 14.062 10.625 -5.461 1 98.12 164 ILE B O 1
ATOM 3383 N N . ALA B 1 165 ? 14.172 9.367 -3.627 1 97.62 165 ALA B N 1
ATOM 3384 C CA . ALA B 1 165 ? 13.117 10.109 -2.945 1 97.62 165 ALA B CA 1
ATOM 3385 C C . ALA B 1 165 ? 13.492 11.578 -2.781 1 97.62 165 ALA B C 1
ATOM 3387 O O . ALA B 1 165 ? 12.641 12.461 -2.871 1 97.62 165 ALA B O 1
ATOM 3388 N N . PHE B 1 166 ? 14.766 11.82 -2.518 1 96.88 166 PHE B N 1
ATOM 3389 C CA . PHE B 1 166 ? 15.219 13.195 -2.373 1 96.88 166 PHE B CA 1
ATOM 3390 C C . PHE B 1 166 ? 14.953 14 -3.643 1 96.88 166 PHE B C 1
ATOM 3392 O O . PHE B 1 166 ? 14.594 15.172 -3.576 1 96.88 166 PHE B O 1
ATOM 3399 N N . ILE B 1 167 ? 15.109 13.359 -4.77 1 97.31 167 ILE B N 1
ATOM 3400 C CA . ILE B 1 167 ? 14.828 14.031 -6.031 1 97.31 167 ILE B CA 1
ATOM 3401 C C . ILE B 1 167 ? 13.344 14.406 -6.102 1 97.31 167 ILE B C 1
ATOM 3403 O O . ILE B 1 167 ? 13 15.539 -6.438 1 97.31 167 ILE B O 1
ATOM 3407 N N . ILE B 1 168 ? 12.508 13.484 -5.707 1 96.75 168 ILE B N 1
ATOM 3408 C CA . ILE B 1 168 ? 11.062 13.711 -5.754 1 96.75 168 ILE B CA 1
ATOM 3409 C C . ILE B 1 168 ? 10.68 14.805 -4.758 1 96.75 168 ILE B C 1
ATOM 3411 O O . ILE B 1 168 ? 9.906 15.703 -5.082 1 96.75 168 ILE B O 1
ATOM 3415 N N . THR B 1 169 ? 11.219 14.664 -3.592 1 95.06 169 THR B N 1
ATOM 3416 C CA . THR B 1 169 ? 10.922 15.633 -2.541 1 95.06 169 THR B CA 1
ATOM 3417 C C . THR B 1 169 ? 11.305 17.047 -2.979 1 95.06 169 THR B C 1
ATOM 3419 O O . THR B 1 169 ? 10.641 18.016 -2.604 1 95.06 169 THR B O 1
ATOM 3422 N N . SER B 1 170 ? 12.297 17.188 -3.762 1 93.81 170 SER B N 1
ATOM 3423 C CA . SER B 1 170 ? 12.797 18.484 -4.172 1 93.81 170 SER B CA 1
ATOM 3424 C C . SER B 1 170 ? 11.898 19.125 -5.227 1 93.81 170 SER B C 1
ATOM 3426 O O . SER B 1 170 ? 11.953 20.328 -5.449 1 93.81 170 SER B O 1
ATOM 3428 N N . ILE B 1 171 ? 11.039 18.312 -5.875 1 93.44 171 ILE B N 1
ATOM 3429 C CA . ILE B 1 171 ? 10.273 18.875 -6.984 1 93.44 171 ILE B CA 1
ATOM 3430 C C . ILE B 1 171 ? 8.805 18.984 -6.594 1 93.44 171 ILE B C 1
ATOM 3432 O O . ILE B 1 171 ? 8.031 19.688 -7.258 1 93.44 171 ILE B O 1
ATOM 3436 N N . VAL B 1 172 ? 8.406 18.328 -5.613 1 88.56 172 VAL B N 1
ATOM 3437 C CA . VAL B 1 172 ? 7.008 18.312 -5.199 1 88.56 172 VAL B CA 1
ATOM 3438 C C . VAL B 1 172 ? 6.699 19.516 -4.328 1 88.56 172 VAL B C 1
ATOM 3440 O O . VAL B 1 172 ? 7.527 19.938 -3.512 1 88.56 172 VAL B O 1
ATOM 3443 N N . ASP B 1 173 ? 5.426 20 -4.41 1 84.56 173 ASP B N 1
ATOM 3444 C CA . ASP B 1 173 ? 5.051 21.203 -3.676 1 84.56 173 ASP B CA 1
ATOM 3445 C C . ASP B 1 173 ? 4.082 20.859 -2.543 1 84.56 173 ASP B C 1
ATOM 3447 O O . ASP B 1 173 ? 3.934 21.641 -1.599 1 84.56 173 ASP B O 1
ATOM 3451 N N . ASN B 1 174 ? 3.398 19.75 -2.723 1 79.25 174 ASN B N 1
ATOM 3452 C CA . ASN B 1 174 ? 2.451 19.375 -1.684 1 79.25 174 ASN B CA 1
ATOM 3453 C C . ASN B 1 174 ? 2.502 17.859 -1.41 1 79.25 174 ASN B C 1
ATOM 3455 O O . ASN B 1 174 ? 2.984 17.094 -2.242 1 79.25 174 ASN B O 1
ATOM 3459 N N . LEU B 1 175 ? 2.037 17.531 -0.298 1 77.44 175 LEU B N 1
ATOM 3460 C CA . LEU B 1 175 ? 2.105 16.172 0.194 1 77.44 175 LEU B CA 1
ATOM 3461 C C . LEU B 1 175 ? 1.339 15.219 -0.724 1 77.44 175 LEU B C 1
ATOM 3463 O O . LEU B 1 175 ? 1.732 14.062 -0.898 1 77.44 175 LEU B O 1
ATOM 3467 N N . GLU B 1 176 ? 0.302 15.656 -1.404 1 73.12 176 GLU B N 1
ATOM 3468 C CA . GLU B 1 176 ? -0.551 14.82 -2.238 1 73.12 176 GLU B CA 1
ATOM 3469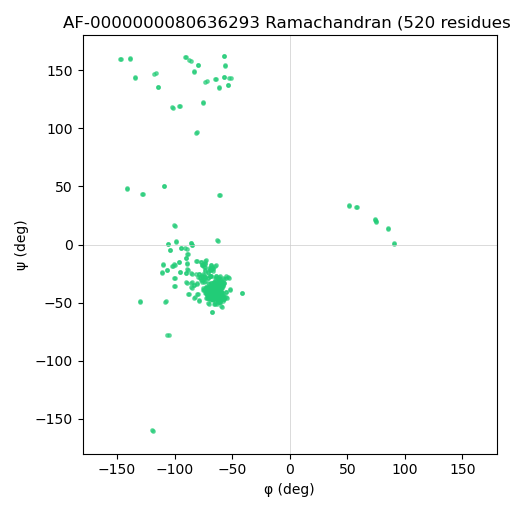 C C . GLU B 1 176 ? 0.19 14.344 -3.486 1 73.12 176 GLU B C 1
ATOM 3471 O O . GLU B 1 176 ? -0.096 13.266 -4.012 1 73.12 176 GLU B O 1
ATOM 3476 N N . GLN B 1 177 ? 1.123 15.141 -3.861 1 81.56 177 GLN B N 1
ATOM 3477 C CA . GLN B 1 177 ? 1.862 14.82 -5.074 1 81.56 177 GLN B CA 1
ATOM 3478 C C . GLN B 1 177 ? 2.744 13.586 -4.871 1 81.56 177 GLN B C 1
ATOM 3480 O O . GLN B 1 177 ? 3.166 12.953 -5.836 1 81.56 177 GLN B O 1
ATOM 3485 N N . PHE B 1 178 ? 3.055 13.273 -3.609 1 87 178 PHE B N 1
ATOM 3486 C CA . PHE B 1 178 ? 3.844 12.078 -3.336 1 87 178 PHE B CA 1
ATOM 3487 C C . PHE B 1 178 ? 3.064 10.812 -3.697 1 87 178 PHE B C 1
ATOM 3489 O O . PHE B 1 178 ? 3.656 9.781 -3.996 1 87 178 PHE B O 1
ATOM 3496 N N . ASN B 1 179 ? 1.816 10.93 -3.762 1 80.06 179 ASN B N 1
ATOM 3497 C CA . ASN B 1 179 ? 0.99 9.789 -4.141 1 80.06 179 ASN B CA 1
ATOM 3498 C C . ASN B 1 179 ? 1.254 9.359 -5.582 1 80.06 179 ASN B C 1
ATOM 3500 O O . ASN B 1 179 ? 1.177 8.172 -5.902 1 80.06 179 ASN B O 1
ATOM 3504 N N . PHE B 1 180 ? 1.579 10.344 -6.387 1 82.5 180 PHE B N 1
ATOM 3505 C CA . PHE B 1 180 ? 1.918 10.031 -7.77 1 82.5 180 PHE B CA 1
ATOM 3506 C C . PHE B 1 180 ? 3.203 9.219 -7.84 1 82.5 180 PHE B C 1
ATOM 3508 O O . PHE B 1 180 ? 3.32 8.305 -8.656 1 82.5 180 PHE B O 1
ATOM 3515 N N . PHE B 1 181 ? 4.086 9.602 -7.012 1 90.19 181 PHE B N 1
ATOM 3516 C CA . PHE B 1 181 ? 5.359 8.898 -6.965 1 90.19 181 PHE B CA 1
ATOM 3517 C C . PHE B 1 181 ? 5.176 7.477 -6.449 1 90.19 181 PHE B C 1
ATOM 3519 O O . PHE B 1 181 ? 5.695 6.523 -7.035 1 90.19 181 PHE B O 1
ATOM 3526 N N . PHE B 1 182 ? 4.387 7.211 -5.395 1 89.56 182 PHE B N 1
ATOM 3527 C CA . PHE B 1 182 ? 4.203 5.895 -4.797 1 89.56 182 PHE B CA 1
ATOM 3528 C C . PHE B 1 182 ? 3.346 5.008 -5.691 1 89.56 182 PHE B C 1
ATOM 3530 O O . PHE B 1 182 ? 3.713 3.865 -5.98 1 89.56 182 PHE B O 1
ATOM 3537 N N . THR B 1 183 ? 2.348 5.586 -6.227 1 84.44 183 THR B N 1
ATOM 3538 C CA . THR B 1 183 ? 1.432 4.809 -7.055 1 84.44 183 THR B CA 1
ATOM 3539 C C . THR B 1 183 ? 1.998 4.613 -8.461 1 84.44 183 THR B C 1
ATOM 3541 O O . THR B 1 183 ? 1.812 3.561 -9.07 1 84.44 183 THR B O 1
ATOM 3544 N N . GLY B 1 184 ? 2.686 5.598 -8.906 1 87.38 184 GLY B N 1
ATOM 3545 C CA . GLY B 1 184 ? 3.143 5.574 -10.289 1 87.38 184 GLY B CA 1
ATOM 3546 C C . GLY B 1 184 ? 4.488 4.895 -10.453 1 87.38 184 GLY B C 1
ATOM 3547 O O . GLY B 1 184 ? 4.812 4.414 -11.547 1 87.38 184 GLY B O 1
ATOM 3548 N N . PHE B 1 185 ? 5.234 4.836 -9.359 1 92.38 185 PHE B N 1
ATOM 3549 C CA . PHE B 1 185 ? 6.59 4.332 -9.539 1 92.38 185 PHE B CA 1
ATOM 3550 C C . PHE B 1 185 ? 6.895 3.234 -8.523 1 92.38 185 PHE B C 1
ATOM 3552 O O . PHE B 1 185 ? 7.25 2.115 -8.898 1 92.38 185 PHE B O 1
ATOM 3559 N N . ILE B 1 186 ? 6.621 3.459 -7.262 1 94.44 186 ILE B N 1
ATOM 3560 C CA . ILE B 1 186 ? 7.039 2.547 -6.203 1 94.44 186 ILE B CA 1
ATOM 3561 C C . ILE B 1 186 ? 6.199 1.272 -6.258 1 94.44 186 ILE B C 1
ATOM 3563 O O . ILE B 1 186 ? 6.742 0.167 -6.316 1 94.44 186 ILE B O 1
ATOM 3567 N N . GLU B 1 187 ? 4.977 1.408 -6.383 1 89.31 187 GLU B N 1
ATOM 3568 C CA . GLU B 1 187 ? 4.086 0.253 -6.355 1 89.31 187 GLU B CA 1
ATOM 3569 C C . GLU B 1 187 ? 4.262 -0.614 -7.598 1 89.31 187 GLU B C 1
ATOM 3571 O O . GLU B 1 187 ? 4.391 -1.836 -7.496 1 89.31 187 GLU B O 1
ATOM 3576 N N . PRO B 1 188 ? 4.34 -0.032 -8.75 1 89.75 188 PRO B N 1
ATOM 3577 C CA . PRO B 1 188 ? 4.609 -0.867 -9.922 1 89.75 188 PRO B CA 1
ATOM 3578 C C . PRO B 1 188 ? 5.941 -1.604 -9.828 1 89.75 188 PRO B C 1
ATOM 3580 O O . PRO B 1 188 ? 6.055 -2.748 -10.281 1 89.75 188 PRO B O 1
ATOM 3583 N N . MET B 1 189 ? 6.867 -0.978 -9.266 1 93.38 189 MET B N 1
ATOM 3584 C CA . MET B 1 189 ? 8.188 -1.598 -9.141 1 93.38 189 MET B CA 1
ATOM 3585 C C . MET B 1 189 ? 8.117 -2.832 -8.25 1 93.38 189 MET B C 1
ATOM 3587 O O . MET B 1 189 ? 8.836 -3.809 -8.484 1 93.38 189 MET B O 1
ATOM 3591 N N . PHE B 1 190 ? 7.289 -2.793 -7.293 1 92.69 190 PHE B N 1
ATOM 3592 C CA . PHE B 1 190 ? 7.113 -3.936 -6.406 1 92.69 190 PHE B CA 1
ATOM 3593 C C . PHE B 1 190 ? 6.68 -5.168 -7.191 1 92.69 190 PHE B C 1
ATOM 3595 O O . PHE B 1 190 ? 7.16 -6.273 -6.934 1 92.69 190 PHE B O 1
ATOM 3602 N N . PHE B 1 191 ? 5.875 -4.969 -8.203 1 88.5 191 PHE B N 1
ATOM 3603 C CA . PHE B 1 191 ? 5.305 -6.102 -8.922 1 88.5 191 PHE B CA 1
ATOM 3604 C C . PHE B 1 191 ? 6.148 -6.441 -10.148 1 88.5 191 PHE B C 1
ATOM 3606 O O . PHE B 1 191 ? 6.191 -7.594 -10.578 1 88.5 191 PHE B O 1
ATOM 3613 N N . LEU B 1 192 ? 6.875 -5.508 -10.641 1 91.5 192 LEU B N 1
ATOM 3614 C CA . LEU B 1 192 ? 7.488 -5.699 -11.945 1 91.5 192 LEU B CA 1
ATOM 3615 C C . LEU B 1 192 ? 8.984 -5.961 -11.812 1 91.5 192 LEU B C 1
ATOM 3617 O O . LEU B 1 192 ? 9.664 -6.246 -12.805 1 91.5 192 LEU B O 1
ATOM 3621 N N . SER B 1 193 ? 9.453 -5.969 -10.547 1 94.88 193 SER B N 1
ATOM 3622 C CA . SER B 1 193 ? 10.898 -6.07 -10.344 1 94.88 193 SER B CA 1
ATOM 3623 C C . SER B 1 193 ? 11.305 -7.5 -9.992 1 94.88 193 SER B C 1
ATOM 3625 O O . SER B 1 193 ? 12.367 -7.719 -9.406 1 94.88 193 SER B O 1
ATOM 3627 N N . GLY B 1 194 ? 10.43 -8.43 -10.234 1 91.88 194 GLY B N 1
ATOM 3628 C CA . GLY B 1 194 ? 10.766 -9.828 -10 1 91.88 194 GLY B CA 1
ATOM 3629 C C . GLY B 1 194 ? 10.523 -10.258 -8.562 1 91.88 194 GLY B C 1
ATOM 3630 O O . GLY B 1 194 ? 11.023 -11.297 -8.133 1 91.88 194 GLY B O 1
ATOM 3631 N N . VAL B 1 195 ? 9.797 -9.422 -7.828 1 92.94 195 VAL B N 1
ATOM 3632 C CA . VAL B 1 195 ? 9.523 -9.719 -6.43 1 92.94 195 VAL B CA 1
ATOM 3633 C C . VAL B 1 195 ? 8.555 -10.891 -6.328 1 92.94 195 VAL B C 1
ATOM 3635 O O . VAL B 1 195 ? 8.812 -11.859 -5.609 1 92.94 195 VAL B O 1
ATOM 3638 N N . VAL B 1 196 ? 7.555 -10.844 -7.152 1 88.31 196 VAL B N 1
ATOM 3639 C CA . VAL B 1 196 ? 6.473 -11.82 -7.02 1 88.31 196 VAL B CA 1
ATOM 3640 C C . VAL B 1 196 ? 6.652 -12.93 -8.047 1 88.31 196 VAL B C 1
ATOM 3642 O O . VAL B 1 196 ? 6.398 -14.102 -7.75 1 88.31 196 VAL B O 1
ATOM 3645 N N . PHE B 1 197 ? 7.141 -12.641 -9.242 1 87.12 197 PHE B N 1
ATOM 3646 C CA . PHE B 1 197 ? 7.387 -13.602 -10.312 1 87.12 197 PHE B CA 1
ATOM 3647 C C . PHE B 1 197 ? 8.594 -13.18 -11.141 1 87.12 197 PHE B C 1
ATOM 3649 O O . PHE B 1 197 ? 8.969 -12.008 -11.156 1 87.12 197 PHE B O 1
ATOM 3656 N N . PRO B 1 198 ? 9.07 -14.188 -11.781 1 89.38 198 PRO B N 1
ATOM 3657 C CA . PRO B 1 198 ? 10.258 -13.867 -12.578 1 89.38 198 PRO B CA 1
ATOM 3658 C C . PRO B 1 198 ? 9.969 -12.867 -13.695 1 89.38 198 PRO B C 1
ATOM 3660 O O . PRO B 1 198 ? 8.906 -12.938 -14.328 1 89.38 198 PRO B O 1
ATOM 3663 N N . ILE B 1 199 ? 10.938 -11.992 -13.914 1 90.56 199 ILE B N 1
ATOM 3664 C CA . ILE B 1 199 ? 10.805 -10.945 -14.93 1 90.56 199 ILE B CA 1
ATOM 3665 C C . ILE B 1 199 ? 10.625 -11.586 -16.297 1 90.56 199 ILE B C 1
ATOM 3667 O O . ILE B 1 199 ? 9.961 -11.016 -17.172 1 90.56 199 ILE B O 1
ATOM 3671 N N . GLU B 1 200 ? 11.141 -12.766 -16.469 1 87.88 200 GLU B N 1
ATOM 3672 C CA . GLU B 1 200 ? 11.055 -13.484 -17.75 1 87.88 200 GLU B CA 1
ATOM 3673 C C . GLU B 1 200 ? 9.609 -13.812 -18.094 1 87.88 200 GLU B C 1
ATOM 3675 O O . GLU B 1 200 ? 9.297 -14.102 -19.266 1 87.88 200 GLU B O 1
ATOM 3680 N N . GLN B 1 201 ? 8.727 -13.758 -17.109 1 82.75 201 GLN B N 1
ATOM 3681 C CA . GLN B 1 201 ? 7.328 -14.125 -17.328 1 82.75 201 GLN B CA 1
ATOM 3682 C C . GLN B 1 201 ? 6.504 -12.906 -17.734 1 82.75 201 GLN B C 1
ATOM 3684 O O . GLN B 1 201 ? 5.328 -13.031 -18.094 1 82.75 201 GLN B O 1
ATOM 3689 N N . LEU B 1 202 ? 7.168 -11.766 -17.75 1 84.75 202 LEU B N 1
ATOM 3690 C CA . LEU B 1 202 ? 6.484 -10.555 -18.172 1 84.75 202 LEU B CA 1
ATOM 3691 C C . LEU B 1 202 ? 6.406 -10.477 -19.688 1 84.75 202 LEU B C 1
ATOM 3693 O O . LEU B 1 202 ? 7.203 -11.109 -20.391 1 84.75 202 LEU B O 1
ATOM 3697 N N . PRO B 1 203 ? 5.367 -9.734 -20.141 1 83.75 203 PRO B N 1
ATOM 3698 C CA . PRO B 1 203 ? 5.336 -9.508 -21.578 1 83.75 203 PRO B CA 1
ATOM 3699 C C . PRO B 1 203 ? 6.617 -8.867 -22.109 1 83.75 203 PRO B C 1
ATOM 3701 O O . PRO B 1 203 ? 7.258 -8.086 -21.406 1 83.75 203 PRO B O 1
ATOM 3704 N N . ASP B 1 204 ? 6.91 -9.109 -23.359 1 87.5 204 ASP B N 1
ATOM 3705 C CA . ASP B 1 204 ? 8.172 -8.703 -23.969 1 87.5 204 ASP B CA 1
ATOM 3706 C C . ASP B 1 204 ? 8.352 -7.188 -23.891 1 87.5 204 ASP B C 1
ATOM 3708 O O . ASP B 1 204 ? 9.469 -6.699 -23.688 1 87.5 204 ASP B O 1
ATOM 3712 N N . TRP B 1 205 ? 7.277 -6.488 -23.984 1 87.44 205 TRP B N 1
ATOM 3713 C CA . TRP B 1 205 ? 7.375 -5.035 -24.016 1 87.44 205 TRP B CA 1
ATOM 3714 C C . TRP B 1 205 ? 7.629 -4.477 -22.609 1 87.44 205 TRP B C 1
ATOM 3716 O O . TRP B 1 205 ? 8.133 -3.359 -22.469 1 87.44 205 TRP B O 1
ATOM 3726 N N . LEU B 1 206 ? 7.43 -5.27 -21.578 1 88.62 206 LEU B N 1
ATOM 3727 C CA . LEU B 1 206 ? 7.562 -4.793 -20.203 1 88.62 206 LEU B CA 1
ATOM 3728 C C . LEU B 1 206 ? 8.891 -5.23 -19.609 1 88.62 206 LEU B C 1
ATOM 3730 O O . LEU B 1 206 ? 9.352 -4.656 -18.625 1 88.62 206 LEU B O 1
ATOM 3734 N N . ARG B 1 207 ? 9.5 -6.203 -20.188 1 92.38 207 ARG B N 1
ATOM 3735 C CA . ARG B 1 207 ? 10.711 -6.812 -19.641 1 92.38 207 ARG B CA 1
ATOM 3736 C C . ARG B 1 207 ? 11.852 -5.805 -19.594 1 92.38 207 ARG B C 1
ATOM 3738 O O . ARG B 1 207 ? 12.516 -5.664 -18.562 1 92.38 207 ARG B O 1
ATOM 3745 N N . PRO B 1 208 ? 12 -5.008 -20.688 1 93.62 208 PRO B N 1
ATOM 3746 C CA . PRO B 1 208 ? 13.094 -4.035 -20.625 1 93.62 208 PRO B CA 1
ATOM 3747 C C . PRO B 1 208 ? 12.867 -2.975 -19.547 1 93.62 208 PRO B C 1
ATOM 3749 O O . PRO B 1 208 ? 13.82 -2.514 -18.922 1 93.62 208 PRO B O 1
ATOM 3752 N N . VAL B 1 209 ? 11.703 -2.611 -19.297 1 93.56 209 VAL B N 1
ATOM 3753 C CA . VAL B 1 209 ? 11.367 -1.635 -18.266 1 93.56 209 VAL B CA 1
ATOM 3754 C C . VAL B 1 209 ? 11.656 -2.223 -16.891 1 93.56 209 VAL B C 1
ATOM 3756 O O . VAL B 1 209 ? 12.227 -1.551 -16.031 1 93.56 209 VAL B O 1
ATOM 3759 N N . ALA B 1 210 ? 11.305 -3.443 -16.734 1 93.81 210 ALA B N 1
ATOM 3760 C CA . ALA B 1 210 ? 11.516 -4.141 -15.477 1 93.81 210 ALA B CA 1
ATOM 3761 C C . ALA B 1 210 ? 13.008 -4.262 -15.156 1 93.81 210 ALA B C 1
ATOM 3763 O O . ALA B 1 210 ? 13.414 -4.148 -14 1 93.81 210 ALA B O 1
ATOM 3764 N N . GLU B 1 211 ? 13.844 -4.379 -16.219 1 94.06 211 GLU B N 1
ATOM 3765 C CA . GLU B 1 211 ? 15.273 -4.578 -16.031 1 94.06 211 GLU B CA 1
ATOM 3766 C C . GLU B 1 211 ? 15.961 -3.289 -15.586 1 94.06 211 GLU B C 1
ATOM 3768 O O . GLU B 1 211 ? 17.031 -3.33 -14.977 1 94.06 211 GLU B O 1
ATOM 3773 N N . VAL B 1 212 ? 15.297 -2.207 -15.82 1 94.81 212 VAL B N 1
ATOM 3774 C CA . VAL B 1 212 ? 15.898 -0.918 -15.5 1 94.81 212 VAL B CA 1
ATOM 3775 C C . VAL B 1 212 ? 15.422 -0.446 -14.133 1 94.81 212 VAL B C 1
ATOM 3777 O O . VAL B 1 212 ? 16.031 0.438 -13.523 1 94.81 212 VAL B O 1
ATOM 3780 N N . PHE B 1 213 ? 14.398 -1.037 -13.609 1 97 213 PHE B N 1
ATOM 3781 C CA . PHE B 1 213 ? 13.867 -0.64 -12.312 1 97 213 PHE B CA 1
ATOM 3782 C C . PHE B 1 213 ? 14.914 -0.826 -11.219 1 97 213 PHE B C 1
ATOM 3784 O O . PHE B 1 213 ? 15.578 -1.862 -11.156 1 97 213 PHE B O 1
ATOM 3791 N N . PRO B 1 214 ? 15.039 0.155 -10.367 1 98.06 214 PRO B N 1
ATOM 3792 C CA . PRO B 1 214 ? 16.047 0.085 -9.305 1 98.06 214 PRO B CA 1
ATOM 3793 C C . PRO B 1 214 ? 15.844 -1.109 -8.383 1 98.06 214 PRO B C 1
ATOM 3795 O O . PRO B 1 214 ? 16.828 -1.68 -7.879 1 98.06 214 PRO B O 1
ATOM 3798 N N . LEU B 1 215 ? 14.672 -1.482 -8.188 1 97.88 215 LEU B N 1
ATOM 3799 C CA . LEU B 1 215 ? 14.391 -2.559 -7.242 1 97.88 215 LEU B CA 1
ATOM 3800 C C . LEU B 1 215 ? 14.797 -3.91 -7.82 1 97.88 215 LEU B C 1
ATOM 3802 O O . LEU B 1 215 ? 15.055 -4.855 -7.078 1 97.88 215 LEU B O 1
ATOM 3806 N N . THR B 1 216 ? 14.883 -4.016 -9.133 1 97.31 216 THR B N 1
ATOM 3807 C CA . THR B 1 216 ? 15.227 -5.266 -9.797 1 97.31 216 THR B CA 1
ATOM 3808 C C . THR B 1 216 ? 16.609 -5.742 -9.375 1 97.31 216 THR B C 1
ATOM 3810 O O . THR B 1 216 ? 16.828 -6.941 -9.188 1 97.31 216 THR B O 1
ATOM 3813 N N . HIS B 1 217 ? 17.453 -4.887 -9.125 1 97.25 217 HIS B N 1
ATOM 3814 C CA . HIS B 1 217 ? 18.859 -5.215 -8.922 1 97.25 217 HIS B CA 1
ATOM 3815 C C . HIS B 1 217 ? 19.094 -5.773 -7.523 1 97.25 217 HIS B C 1
ATOM 3817 O O . HIS B 1 217 ? 19.688 -6.84 -7.371 1 97.25 217 HIS B O 1
ATOM 3823 N N . PRO B 1 218 ? 18.594 -5.129 -6.492 1 97.31 218 PRO B N 1
ATOM 3824 C CA . PRO B 1 218 ? 18.766 -5.773 -5.188 1 97.31 218 PRO B CA 1
ATOM 3825 C C . PRO B 1 218 ? 18.016 -7.102 -5.082 1 97.31 218 PRO B C 1
ATOM 3827 O O . PRO B 1 218 ? 18.469 -8.023 -4.41 1 97.31 218 PRO B O 1
ATOM 3830 N N . VAL B 1 219 ? 16.891 -7.254 -5.715 1 96.25 219 VAL B N 1
ATOM 3831 C CA . VAL B 1 219 ? 16.156 -8.508 -5.699 1 96.25 219 VAL B CA 1
ATOM 3832 C C . VAL B 1 219 ? 16.969 -9.602 -6.395 1 96.25 219 VAL B C 1
ATOM 3834 O O . VAL B 1 219 ? 17.094 -10.711 -5.879 1 96.25 219 VAL B O 1
ATOM 3837 N N . ARG B 1 220 ? 17.5 -9.258 -7.523 1 94.75 220 ARG B N 1
ATOM 3838 C CA . ARG B 1 220 ? 18.328 -10.203 -8.273 1 94.75 220 ARG B CA 1
ATOM 3839 C C . ARG B 1 220 ? 19.562 -10.609 -7.477 1 94.75 220 ARG B C 1
ATOM 3841 O O . ARG B 1 220 ? 19.984 -11.766 -7.523 1 94.75 220 ARG B O 1
ATOM 3848 N N . LEU B 1 221 ? 20.141 -9.688 -6.781 1 94.81 221 LEU B N 1
ATOM 3849 C CA . LEU B 1 221 ? 21.312 -9.969 -5.961 1 94.81 221 LEU B CA 1
ATOM 3850 C C . LEU B 1 221 ? 20.984 -11.008 -4.891 1 94.81 221 LEU B C 1
ATOM 3852 O O . LEU B 1 221 ? 21.75 -11.953 -4.688 1 94.81 221 LEU B O 1
ATOM 3856 N N . LEU B 1 222 ? 19.875 -10.867 -4.238 1 94.38 222 LEU B N 1
ATOM 3857 C CA . LEU B 1 222 ? 19.469 -11.805 -3.195 1 94.38 222 LEU B CA 1
ATOM 3858 C C . LEU B 1 222 ? 19.188 -13.18 -3.783 1 94.38 222 LEU B C 1
ATOM 3860 O O . LEU B 1 222 ? 19.547 -14.203 -3.201 1 94.38 222 LEU B O 1
ATOM 3864 N N . ARG B 1 223 ? 18.562 -13.195 -4.926 1 92.38 223 ARG B N 1
ATOM 3865 C CA . ARG B 1 223 ? 18.234 -14.461 -5.57 1 92.38 223 ARG B CA 1
ATOM 3866 C C . ARG B 1 223 ? 19.5 -15.188 -6.012 1 92.38 223 ARG B C 1
ATOM 3868 O O . ARG B 1 223 ? 19.625 -16.406 -5.828 1 92.38 223 ARG B O 1
ATOM 3875 N N . ALA B 1 224 ? 20.359 -14.461 -6.586 1 91.38 224 ALA B N 1
ATOM 3876 C CA . ALA B 1 224 ? 21.625 -15.062 -7.008 1 91.38 224 ALA B CA 1
ATOM 3877 C C . ALA B 1 224 ? 22.391 -15.633 -5.816 1 91.38 224 ALA B C 1
ATOM 3879 O O . ALA B 1 224 ? 22.938 -16.734 -5.887 1 91.38 224 ALA B O 1
ATOM 3880 N N . TYR B 1 225 ? 22.391 -14.859 -4.766 1 90.75 225 TYR B N 1
ATOM 3881 C CA . TYR B 1 225 ? 23.078 -15.312 -3.564 1 90.75 225 TYR B CA 1
ATOM 3882 C C . TYR B 1 225 ? 22.422 -16.562 -3.002 1 90.75 225 TYR B C 1
ATOM 3884 O O . TYR B 1 225 ? 23.109 -17.5 -2.562 1 90.75 225 TYR B O 1
ATOM 3892 N N . SER B 1 226 ? 21.125 -16.625 -3.006 1 89.94 226 SER B N 1
ATOM 3893 C CA . SER B 1 226 ? 20.375 -17.766 -2.453 1 89.94 226 SER B CA 1
ATOM 3894 C C . SER B 1 226 ? 20.656 -19.031 -3.244 1 89.94 226 SER B C 1
ATOM 3896 O O . SER B 1 226 ? 20.594 -20.141 -2.695 1 89.94 226 SER B O 1
ATOM 3898 N N . MET B 1 227 ? 20.953 -18.828 -4.492 1 86.44 227 MET B N 1
ATOM 3899 C CA . MET B 1 227 ? 21.188 -19.984 -5.363 1 86.44 227 MET B CA 1
ATOM 3900 C C . MET B 1 227 ? 22.672 -20.312 -5.441 1 86.44 227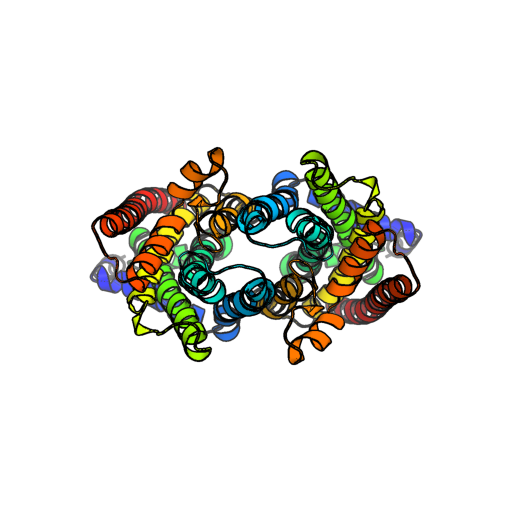 MET B C 1
ATOM 3902 O O . MET B 1 227 ? 23.062 -21.297 -6.074 1 86.44 227 MET B O 1
ATOM 3906 N N . GLY B 1 228 ? 23.422 -19.531 -4.809 1 82.06 228 GLY B N 1
ATOM 3907 C CA . GLY B 1 228 ? 24.859 -19.766 -4.844 1 82.06 228 GLY B CA 1
ATOM 3908 C C . GLY B 1 228 ? 25.484 -19.391 -6.168 1 82.06 228 GLY B C 1
ATOM 3909 O O . GLY B 1 228 ? 26.5 -19.953 -6.562 1 82.06 228 GLY B O 1
ATOM 3910 N N . ASP B 1 229 ? 24.781 -18.531 -6.871 1 78.19 229 ASP B N 1
ATOM 3911 C CA . ASP B 1 229 ? 25.25 -18.156 -8.203 1 78.19 229 ASP B CA 1
ATOM 3912 C C . ASP B 1 229 ? 25.75 -16.719 -8.219 1 78.19 229 ASP B C 1
ATOM 3914 O O . ASP B 1 229 ? 25.344 -15.922 -9.078 1 78.19 229 ASP B O 1
ATOM 3918 N N . MET B 1 230 ? 26.609 -16.438 -7.277 1 77.69 230 MET B N 1
ATOM 3919 C CA . MET B 1 230 ? 27.125 -15.062 -7.273 1 77.69 230 MET B CA 1
ATOM 3920 C C . MET B 1 230 ? 28.234 -14.898 -8.305 1 77.69 230 MET B C 1
ATOM 3922 O O . MET B 1 230 ? 29.234 -15.625 -8.273 1 77.69 230 MET B O 1
ATOM 3926 N N . GLY B 1 231 ? 27.906 -14.398 -9.516 1 75.62 231 GLY B N 1
ATOM 3927 C CA . GLY B 1 231 ? 28.891 -14.141 -10.547 1 75.62 231 GLY B CA 1
ATOM 3928 C C . GLY B 1 231 ? 28.953 -12.688 -10.969 1 75.62 231 GLY B C 1
ATOM 3929 O O . GLY B 1 231 ? 28.609 -11.797 -10.195 1 75.62 231 GLY B O 1
ATOM 3930 N N . LEU B 1 232 ? 29.469 -12.477 -12.078 1 74.06 232 LEU B N 1
ATOM 3931 C CA . LEU B 1 232 ? 29.656 -11.156 -12.656 1 74.06 232 LEU B CA 1
ATOM 3932 C C . LEU B 1 232 ? 28.344 -10.406 -12.758 1 74.06 232 LEU B C 1
ATOM 3934 O O . LEU B 1 232 ? 28.297 -9.188 -12.594 1 74.06 232 LEU B O 1
ATOM 3938 N N . THR B 1 233 ? 27.359 -11.078 -12.914 1 74.5 233 THR B N 1
ATOM 3939 C CA . THR B 1 233 ? 26.047 -10.469 -13.047 1 74.5 233 THR B CA 1
ATOM 3940 C C . THR B 1 233 ? 25.656 -9.75 -11.766 1 74.5 233 THR B C 1
ATOM 3942 O O . THR B 1 233 ? 25.047 -8.672 -11.812 1 74.5 233 THR B O 1
ATOM 3945 N N . GLN B 1 234 ? 26.172 -10.211 -10.773 1 84 234 GLN B N 1
ATOM 3946 C CA . GLN B 1 234 ? 25.844 -9.594 -9.5 1 84 234 GLN B CA 1
ATOM 3947 C C . GLN B 1 234 ? 26.641 -8.32 -9.273 1 84 234 GLN B C 1
ATOM 3949 O O . GLN B 1 234 ? 26.172 -7.391 -8.617 1 84 234 GLN B O 1
ATOM 3954 N N . LEU B 1 235 ? 27.797 -8.336 -9.883 1 88.44 235 LEU B N 1
ATOM 3955 C CA . LEU B 1 235 ? 28.594 -7.113 -9.797 1 88.44 235 LEU B CA 1
ATOM 3956 C C . LEU B 1 235 ? 27.906 -5.965 -10.531 1 88.44 235 LEU B C 1
ATOM 3958 O O . LEU B 1 235 ? 27.969 -4.816 -10.094 1 88.44 235 LEU B O 1
ATOM 3962 N N . TRP B 1 236 ? 27.281 -6.34 -11.602 1 90.94 236 TRP B N 1
ATOM 3963 C CA . TRP B 1 236 ? 26.562 -5.328 -12.359 1 90.94 236 TRP B CA 1
ATOM 3964 C C . TRP B 1 236 ? 25.391 -4.77 -11.562 1 90.94 236 TRP B C 1
ATOM 3966 O O . TRP B 1 236 ? 25.094 -3.578 -11.633 1 90.94 236 TRP B O 1
ATOM 3976 N N . ASP B 1 237 ? 24.781 -5.609 -10.805 1 95.06 237 ASP B N 1
ATOM 3977 C CA . ASP B 1 237 ? 23.641 -5.164 -9.992 1 95.06 237 ASP B CA 1
ATOM 3978 C C . ASP B 1 237 ? 24.109 -4.25 -8.859 1 95.06 237 ASP B C 1
ATOM 3980 O O . ASP B 1 237 ? 23.469 -3.244 -8.562 1 95.06 237 ASP B O 1
ATOM 3984 N N . ILE B 1 238 ? 25.281 -4.59 -8.305 1 95.25 238 ILE B N 1
ATOM 3985 C CA . ILE B 1 238 ? 25.828 -3.764 -7.242 1 95.25 238 ILE B CA 1
ATOM 3986 C C . ILE B 1 238 ? 26.281 -2.416 -7.809 1 95.25 238 ILE B C 1
ATOM 3988 O O . ILE B 1 238 ? 26 -1.367 -7.223 1 95.25 238 ILE B O 1
ATOM 3992 N N . LEU B 1 239 ? 26.891 -2.467 -8.953 1 95.94 239 LEU B N 1
ATOM 3993 C CA . LEU B 1 239 ? 27.359 -1.247 -9.602 1 95.94 239 LEU B CA 1
ATOM 3994 C C . LEU B 1 239 ? 26.188 -0.334 -9.945 1 95.94 239 LEU B C 1
ATOM 3996 O O . LEU B 1 239 ? 26.266 0.882 -9.758 1 95.94 239 LEU B O 1
ATOM 4000 N N . TYR B 1 240 ? 25.156 -0.884 -10.477 1 96.81 240 TYR B N 1
ATOM 4001 C CA . TYR B 1 240 ? 23.953 -0.117 -10.789 1 96.81 240 TYR B CA 1
ATOM 4002 C C . TYR B 1 240 ? 23.438 0.62 -9.562 1 96.81 240 TYR B C 1
ATOM 4004 O O . TYR B 1 240 ? 23.141 1.815 -9.625 1 96.81 240 TYR B O 1
ATOM 4012 N N . CYS B 1 241 ? 23.375 -0.07 -8.445 1 97.5 241 CYS B N 1
ATOM 4013 C CA . CYS B 1 241 ? 22.859 0.519 -7.215 1 97.5 241 CYS B CA 1
ATOM 4014 C C . CYS B 1 241 ? 23.75 1.648 -6.727 1 97.5 241 CYS B C 1
ATOM 4016 O O . CYS B 1 241 ? 23.266 2.727 -6.375 1 97.5 241 CYS B O 1
ATOM 4018 N N . VAL B 1 242 ? 25.078 1.406 -6.766 1 97.25 242 VAL B N 1
ATOM 4019 C CA . VAL B 1 242 ? 26.031 2.391 -6.262 1 97.25 242 VAL B CA 1
ATOM 4020 C C . VAL B 1 242 ? 26 3.631 -7.152 1 97.25 242 VAL B C 1
ATOM 4022 O O . VAL B 1 242 ? 26 4.758 -6.656 1 97.25 242 VAL B O 1
ATOM 4025 N N . VAL B 1 243 ? 25.969 3.422 -8.43 1 97.88 243 VAL B N 1
ATOM 4026 C CA . VAL B 1 243 ? 25.938 4.535 -9.375 1 97.88 243 VAL B CA 1
ATOM 4027 C C . VAL B 1 243 ? 24.672 5.363 -9.172 1 97.88 243 VAL B C 1
ATOM 4029 O O . VAL B 1 243 ? 24.719 6.594 -9.164 1 97.88 243 VAL B O 1
ATOM 4032 N N . LEU B 1 244 ? 23.562 4.695 -8.969 1 97.81 244 LEU B N 1
ATOM 4033 C CA . LEU B 1 244 ? 22.312 5.402 -8.773 1 97.81 244 LEU B CA 1
ATOM 4034 C C . LEU B 1 244 ? 22.312 6.16 -7.453 1 97.81 244 LEU B C 1
ATOM 4036 O O . LEU B 1 244 ? 21.781 7.273 -7.371 1 97.81 244 LEU B O 1
ATOM 4040 N N . ILE B 1 245 ? 22.891 5.586 -6.43 1 97.88 245 ILE B N 1
ATOM 4041 C CA . ILE B 1 245 ? 22.984 6.25 -5.133 1 97.88 245 ILE B CA 1
ATOM 4042 C C . ILE B 1 245 ? 23.797 7.539 -5.273 1 97.88 245 ILE B C 1
ATOM 4044 O O . ILE B 1 245 ? 23.375 8.594 -4.785 1 97.88 245 ILE B O 1
ATOM 4048 N N . VAL B 1 246 ? 24.906 7.465 -5.984 1 97.38 246 VAL B N 1
ATOM 4049 C CA . VAL B 1 246 ? 25.797 8.602 -6.121 1 97.38 246 VAL B CA 1
ATOM 4050 C C . VAL B 1 246 ? 25.156 9.68 -6.988 1 97.38 246 VAL B C 1
ATOM 4052 O O . VAL B 1 246 ? 25.125 10.852 -6.613 1 97.38 246 VAL B O 1
ATOM 4055 N N . LEU B 1 247 ? 24.547 9.273 -8.109 1 97.75 247 LEU B N 1
ATOM 4056 C CA . LEU B 1 247 ? 23.969 10.242 -9.039 1 97.75 247 LEU B CA 1
ATOM 4057 C C . LEU B 1 247 ? 22.719 10.875 -8.453 1 97.75 247 LEU B C 1
ATOM 4059 O O . LEU B 1 247 ? 22.578 12.102 -8.43 1 97.75 247 LEU B O 1
ATOM 4063 N N . ALA B 1 248 ? 21.828 10.016 -7.984 1 96.44 248 ALA B N 1
ATOM 4064 C CA . ALA B 1 248 ? 20.594 10.531 -7.402 1 96.44 248 ALA B CA 1
ATOM 4065 C C . ALA B 1 248 ? 20.859 11.289 -6.105 1 96.44 248 ALA B C 1
ATOM 4067 O O . ALA B 1 248 ? 20.203 12.289 -5.816 1 96.44 248 ALA B O 1
ATOM 4068 N N . GLY B 1 249 ? 21.828 10.758 -5.395 1 95.81 249 GLY B N 1
ATOM 4069 C CA . GLY B 1 249 ? 22.234 11.461 -4.184 1 95.81 249 GLY B CA 1
ATOM 4070 C C . GLY B 1 249 ? 22.781 12.844 -4.457 1 95.81 249 GLY B C 1
ATOM 4071 O O . GLY B 1 249 ? 22.406 13.812 -3.793 1 95.81 249 GLY B O 1
ATOM 4072 N N . TRP B 1 250 ? 23.625 12.844 -5.406 1 95.81 250 TRP B N 1
ATOM 4073 C CA . TRP B 1 250 ? 24.234 14.125 -5.758 1 95.81 250 TRP B CA 1
ATOM 4074 C C . TRP B 1 250 ? 23.172 15.109 -6.25 1 95.81 250 TRP B C 1
ATOM 4076 O O . TRP B 1 250 ? 23.109 16.234 -5.766 1 95.81 250 TRP B O 1
ATOM 4086 N N . PHE B 1 251 ? 22.344 14.711 -7.105 1 96.06 251 PHE B N 1
ATOM 4087 C CA . PHE B 1 251 ? 21.312 15.57 -7.688 1 96.06 251 PHE B CA 1
ATOM 4088 C C . PHE B 1 251 ? 20.281 15.961 -6.645 1 96.06 251 PHE B C 1
ATOM 4090 O O . PHE B 1 251 ? 19.906 17.125 -6.535 1 96.06 251 PHE B O 1
ATOM 4097 N N . GLY B 1 252 ? 19.812 14.992 -5.883 1 94.5 252 GLY B N 1
ATOM 4098 C CA . GLY B 1 252 ? 18.797 15.242 -4.875 1 94.5 252 GLY B CA 1
ATOM 4099 C C . GLY B 1 252 ? 19.266 16.141 -3.756 1 94.5 252 GLY B C 1
ATOM 4100 O O . GLY B 1 252 ? 18.562 17.062 -3.354 1 94.5 252 GLY B O 1
ATOM 4101 N N . MET B 1 253 ? 20.469 15.93 -3.338 1 93.06 253 MET B N 1
ATOM 4102 C CA . MET B 1 253 ? 21.016 16.734 -2.252 1 93.06 253 MET B CA 1
ATOM 4103 C C . MET B 1 253 ? 21.266 18.172 -2.713 1 93.06 253 MET B C 1
ATOM 4105 O O . MET B 1 253 ? 21.031 19.125 -1.965 1 93.06 253 MET B O 1
ATOM 4109 N N . ARG B 1 254 ? 21.719 18.344 -3.871 1 93.38 254 ARG B N 1
ATOM 4110 C CA . ARG B 1 254 ? 21.984 19.672 -4.402 1 93.38 254 ARG B CA 1
ATOM 4111 C C . ARG B 1 254 ? 20.688 20.5 -4.484 1 93.38 254 ARG B C 1
ATOM 4113 O O . ARG B 1 254 ? 20.672 21.656 -4.098 1 93.38 254 ARG B O 1
ATOM 4120 N N . ARG B 1 255 ? 19.719 19.859 -4.883 1 93.12 255 ARG B N 1
ATOM 4121 C CA . ARG B 1 255 ? 18.453 20.547 -5.031 1 93.12 255 ARG B CA 1
ATOM 4122 C C . ARG B 1 255 ? 17.844 20.875 -3.67 1 93.12 255 ARG B C 1
ATOM 4124 O O . ARG B 1 255 ? 17.328 21.969 -3.457 1 93.12 255 ARG B O 1
ATOM 4131 N N . LEU B 1 256 ? 17.906 19.938 -2.816 1 91.69 256 LEU B N 1
ATOM 4132 C CA . LEU B 1 256 ? 17.312 20.141 -1.497 1 91.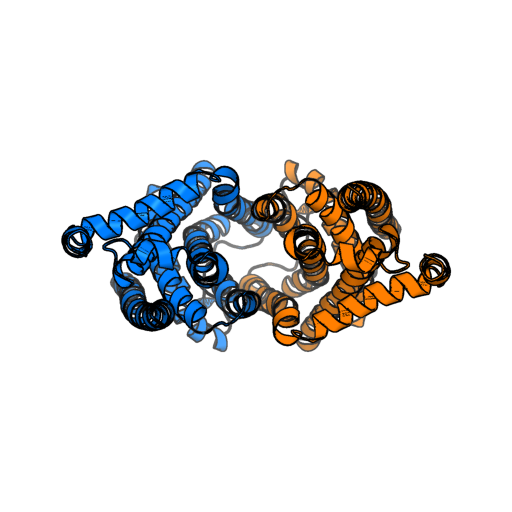69 256 LEU B CA 1
ATOM 4133 C C . LEU B 1 256 ? 18.094 21.172 -0.697 1 91.69 256 LEU B C 1
ATOM 4135 O O . LEU B 1 256 ? 17.516 21.953 0.059 1 91.69 256 LEU B O 1
ATOM 4139 N N . ARG B 1 257 ? 19.391 21.156 -0.89 1 87.94 257 ARG B N 1
ATOM 4140 C CA . ARG B 1 257 ? 20.234 22.156 -0.214 1 87.94 257 ARG B CA 1
ATOM 4141 C C . ARG B 1 257 ? 19.859 23.562 -0.638 1 87.94 257 ARG B C 1
ATOM 4143 O O . ARG B 1 257 ? 19.797 24.469 0.194 1 87.94 257 ARG B O 1
ATOM 4150 N N . ARG B 1 258 ? 19.531 23.719 -1.801 1 86.94 258 ARG B N 1
ATOM 4151 C CA . ARG B 1 258 ? 19.141 25.016 -2.311 1 86.94 258 ARG B CA 1
ATOM 4152 C C . ARG B 1 258 ? 17.828 25.484 -1.683 1 86.94 258 ARG B C 1
ATOM 4154 O O . ARG B 1 258 ? 17.656 26.672 -1.392 1 86.94 258 ARG B O 1
ATOM 4161 N N . GLN B 1 259 ? 17 24.516 -1.444 1 85.75 259 GLN B N 1
ATOM 4162 C CA . GLN B 1 259 ? 15.703 24.844 -0.866 1 85.75 259 GLN B CA 1
ATOM 4163 C C . GLN B 1 259 ? 15.828 25.188 0.618 1 85.75 259 GLN B C 1
ATOM 4165 O O . GLN B 1 259 ? 15.016 25.938 1.164 1 85.75 259 GLN B O 1
ATOM 4170 N N . MET B 1 260 ? 16.828 24.609 1.204 1 81.19 260 MET B N 1
ATOM 4171 C CA . MET B 1 260 ? 17.016 24.828 2.635 1 81.19 260 MET B CA 1
ATOM 4172 C C . MET B 1 260 ? 17.656 26.188 2.895 1 81.19 260 MET B C 1
ATOM 4174 O O . MET B 1 260 ? 17.484 26.781 3.965 1 81.19 260 MET B O 1
ATOM 4178 N N . VAL B 1 261 ? 18.422 26.672 2.004 1 74.06 261 VAL B N 1
ATOM 4179 C CA . VAL B 1 261 ? 19.172 27.906 2.188 1 74.06 261 VAL B CA 1
ATOM 4180 C C . VAL B 1 261 ? 18.328 29.094 1.704 1 74.06 261 VAL B C 1
ATOM 4182 O O . VAL B 1 261 ? 18.469 30.203 2.217 1 74.06 261 VAL B O 1
ATOM 4185 N N . ASP B 1 262 ? 17.344 28.844 0.75 1 64.06 262 ASP B N 1
ATOM 4186 C CA . ASP B 1 262 ? 16.531 29.953 0.254 1 64.06 262 ASP B CA 1
ATOM 4187 C C . ASP B 1 262 ? 15.398 30.266 1.225 1 64.06 262 ASP B C 1
ATOM 4189 O O . ASP B 1 262 ? 15.047 31.438 1.415 1 64.06 262 ASP B O 1
#

Foldseek 3Di:
DVQQVCQLVDDLVVLLVVLLVVVVVVCVVPVCVLVVCLLVVLVCCLVCCVVVCQVPDPAAPNHGLSLLLLLLSLQLSLLVQLLCCLAVVVLCCVPPVVVVVVVVSGSHALLSNLSSSLQNSLQVQLVSSVSSLVVCVVVVSADCQLQVCSSVLSSLNNSLNNLLSLQVNLVDDDPVVVCCVCVVASVVLSVCLCNNHHVVPDDPVSSVVSVLRLSNLSSVLRVCSSVVNDDPSNVVSVVSSVVSSVVSNVNSSVSVSVSNVD/DVVLVCQLVDDLVVLLVVLLVVVVVVCVVPVCVVVVCLLVVLVCCLVCCVVVCQVVDPAAPNHGLSLLLLLLSLQLSLLVQLLCCLAVVVLCCVPPVVVVVVVVSGSHALLSNLSSSLQNSLQVQLVSSVSSLVVCVVVVSDDCQLQVCSSVLSSLNNSLNNLLSLQVNLPDDDPVVVCCVCVVASVVLSVCLCNNHHVVPDPPVSSVVSVLRLSNLSSVLRVCSSVVNDDPSNVVSSVSSVVSSVVSNVNSSVSVSVSNVD

Solvent-accessible surface area (backbone atoms only — not comparable to full-atom values): 25457 Å² total; per-residue (Å²): 118,73,75,59,62,57,44,57,58,53,55,68,67,54,50,26,45,52,44,26,51,49,51,52,55,59,49,60,75,47,37,67,58,64,53,42,40,60,56,47,47,56,53,43,46,42,52,32,51,23,52,37,39,33,83,49,32,59,58,52,96,84,32,53,37,40,44,52,31,52,60,22,51,27,43,48,44,4,35,52,53,8,31,44,44,30,25,60,47,45,45,42,34,58,74,70,64,40,50,54,62,57,45,48,71,38,46,42,50,64,65,39,49,52,52,10,47,33,50,41,24,13,51,51,4,22,50,39,7,38,48,42,45,50,52,41,32,74,72,64,62,42,62,55,79,38,46,65,59,40,28,61,46,4,21,52,41,0,29,32,31,18,18,48,19,27,42,51,44,56,70,52,89,50,79,60,56,52,46,49,49,42,48,67,45,52,53,43,42,54,41,44,22,34,22,71,41,61,47,86,52,40,56,77,86,47,34,65,57,24,70,67,36,74,60,20,32,55,32,50,43,46,50,28,43,49,68,68,56,75,49,71,69,43,51,53,32,51,48,52,48,53,52,46,27,53,51,30,30,52,55,11,48,54,50,39,41,52,62,71,74,104,118,72,74,57,64,57,44,58,58,53,53,68,68,53,50,26,46,52,42,27,50,48,51,52,55,58,50,60,74,46,38,68,58,63,51,43,40,60,56,46,48,56,52,42,47,42,51,32,51,21,52,37,40,33,83,48,32,60,59,53,94,85,31,52,38,40,44,52,33,53,58,23,50,28,42,49,42,4,36,51,53,7,31,44,46,31,24,60,47,45,45,42,35,57,73,70,65,41,50,54,62,58,46,49,71,39,46,41,50,64,66,37,49,51,51,10,46,32,52,40,24,14,51,51,4,23,50,38,7,39,49,41,44,51,52,41,31,74,71,66,59,42,61,53,81,38,46,64,59,40,28,61,46,4,22,51,41,0,30,32,30,17,18,48,19,28,42,51,44,56,71,51,89,51,80,61,54,51,45,49,50,43,48,68,46,53,52,43,42,53,43,42,21,35,23,72,42,62,47,85,51,41,57,78,84,47,35,67,58,25,70,66,36,76,60,20,31,57,33,48,42,45,52,28,44,50,69,68,55,76,50,71,69,41,53,52,31,50,48,52,47,53,52,47,27,52,52,30,31,51,54,12,49,56,50,40,42,53,62,71,74,106

Nearest PDB structures (foldseek):
  7jr7-assembly1_B  TM=6.945E-01  e=2.114E-03  Homo sapiens
  7r87-assembly1_B  TM=6.729E-01  e=7.219E-03  Homo sapiens
  8wto-assembly1_B  TM=6.329E-01  e=8.197E-03  Arabidopsis thaliana
  8dku-assembly1_B  TM=6.307E-01  e=8.921E-03  Aquifex aeolicus VF5
  7r88-assembly1_B  TM=6.333E-01  e=1.547E-02  Homo sapiens

Radius of gyration: 24.38 Å; Cα contacts (8 Å, |Δi|>4): 808; chains: 2; bounding box: 69×60×48 Å

Organism: Winmispira thermophila (strain ATCC 700085 / DSM 6578 / Z-1203) (NCBI:txid869211)

pLDDT: mean 86.43, std 11.36, range [33.59, 98.56]

InterPro domains:
  IPR000412 ABC-2 transporter [PIRSF006648] (40-259)
  IPR000412 ABC-2 transporter [PR00164] (35-56)
  IPR000412 ABC-2 transporter [PR00164] (65-87)
  IPR000412 ABC-2 transporter [PR00164] (110-135)
  IPR000412 ABC-2 transporter [PR00164] (147-171)
  IPR000412 ABC-2 transporter [PR00164] (184-203)
  IPR000412 ABC-2 transporter [PR00164] (204-223)
  IPR013525 ABC-2 type transporter, transmembrane domain [PF01061] (16-224)
  IPR047817 ABC-2 type transporter, transmembrane domain, bacterial-type [PS51012] (33-259)
  IPR051784 Nodulation factor ABC transporter [PTHR43229] (13-260)